Protein AF-A0A7X9KYP3-F1 (afdb_monomer_lite)

Radius of gyration: 26.25 Å; chains: 1; bounding box: 72×81×52 Å

pLDDT: mean 83.76, std 20.63, range [24.73, 98.88]

Structure (mmCIF, N/CA/C/O backbone):
data_AF-A0A7X9KYP3-F1
#
_entry.id   AF-A0A7X9KYP3-F1
#
loop_
_atom_site.group_PDB
_atom_site.id
_atom_site.type_symbol
_atom_site.label_atom_id
_atom_site.label_alt_id
_atom_site.label_comp_id
_atom_site.label_asym_id
_atom_site.label_entity_id
_atom_site.label_seq_id
_atom_site.pdbx_PDB_ins_code
_atom_site.Cartn_x
_atom_site.Cartn_y
_atom_site.Cartn_z
_atom_site.occupancy
_atom_site.B_iso_or_equiv
_atom_site.auth_seq_id
_atom_site.auth_comp_id
_atom_site.auth_asym_id
_atom_site.auth_atom_id
_atom_site.pdbx_PDB_model_num
ATOM 1 N N . MET A 1 1 ? 2.372 6.148 8.685 1.00 96.88 1 MET A N 1
ATOM 2 C CA . MET A 1 1 ? 2.826 6.175 7.273 1.00 96.88 1 MET A CA 1
ATOM 3 C C . MET A 1 1 ? 2.560 4.844 6.570 1.00 96.88 1 MET A C 1
ATOM 5 O O . MET A 1 1 ? 2.305 3.860 7.253 1.00 96.88 1 MET A O 1
ATOM 9 N N . LEU A 1 2 ? 2.660 4.799 5.236 1.00 97.75 2 LEU A N 1
ATOM 10 C CA . LEU A 1 2 ? 2.695 3.565 4.435 1.00 97.75 2 LEU A CA 1
ATOM 11 C C . LEU A 1 2 ? 4.134 3.311 3.953 1.00 97.75 2 LEU A C 1
ATOM 13 O O . LEU A 1 2 ? 4.750 4.219 3.400 1.00 97.75 2 LEU A O 1
ATOM 17 N N . LEU A 1 3 ? 4.649 2.097 4.141 1.00 97.88 3 LEU A N 1
ATOM 18 C CA . LEU A 1 3 ? 6.014 1.680 3.820 1.00 97.88 3 LEU A CA 1
ATOM 19 C C . LEU A 1 3 ? 5.999 0.379 3.005 1.00 97.88 3 LEU A C 1
ATOM 21 O O . LEU A 1 3 ? 5.286 -0.569 3.338 1.00 97.88 3 LEU A O 1
ATOM 25 N N . ARG A 1 4 ? 6.801 0.321 1.944 1.00 96.50 4 ARG A N 1
ATOM 26 C CA . ARG A 1 4 ? 6.853 -0.794 0.987 1.00 96.50 4 ARG A CA 1
ATOM 27 C C . ARG A 1 4 ? 7.896 -1.852 1.382 1.00 96.50 4 ARG A C 1
ATOM 29 O O . ARG A 1 4 ? 8.704 -2.240 0.548 1.00 96.50 4 ARG A O 1
ATOM 36 N N . GLY A 1 5 ? 7.956 -2.242 2.657 1.00 96.19 5 GLY A N 1
ATOM 37 C CA . GLY A 1 5 ? 8.942 -3.219 3.143 1.00 96.19 5 GLY A CA 1
ATOM 38 C C . GLY A 1 5 ? 10.371 -2.826 2.752 1.00 96.19 5 GLY A C 1
ATOM 39 O O . GLY A 1 5 ? 10.761 -1.666 2.918 1.00 96.19 5 GLY A O 1
ATOM 40 N N . GLN A 1 6 ? 11.114 -3.759 2.154 1.00 95.00 6 GLN A N 1
ATOM 41 C CA . GLN A 1 6 ? 12.472 -3.536 1.652 1.00 95.00 6 GLN A CA 1
ATOM 42 C C . GLN A 1 6 ? 12.563 -2.453 0.565 1.00 95.00 6 GLN A C 1
ATOM 44 O O . GLN A 1 6 ? 13.637 -1.890 0.352 1.00 95.00 6 GLN A O 1
ATOM 49 N N . ASN A 1 7 ? 11.462 -2.125 -0.123 1.00 92.69 7 ASN A N 1
ATOM 50 C CA . ASN A 1 7 ? 11.417 -1.023 -1.083 1.00 92.69 7 ASN A CA 1
ATOM 51 C C . ASN A 1 7 ? 11.277 0.362 -0.437 1.00 92.69 7 ASN A C 1
ATOM 53 O O . ASN A 1 7 ? 11.402 1.362 -1.144 1.00 92.69 7 ASN A O 1
ATOM 57 N N . LEU A 1 8 ? 11.001 0.461 0.867 1.00 94.75 8 LEU A N 1
ATOM 58 C CA . LEU A 1 8 ? 10.778 1.728 1.572 1.00 94.75 8 LEU A CA 1
ATOM 59 C C . LEU A 1 8 ? 9.738 2.622 0.868 1.00 94.75 8 LEU A C 1
ATOM 61 O O . LEU A 1 8 ? 8.555 2.291 0.829 1.00 94.75 8 LEU A O 1
ATOM 65 N N . LEU A 1 9 ? 10.169 3.757 0.312 1.00 92.88 9 LEU A N 1
ATOM 66 C CA . LEU A 1 9 ? 9.363 4.667 -0.511 1.00 92.88 9 LEU A CA 1
ATOM 67 C C . LEU A 1 9 ? 9.802 4.668 -1.988 1.00 92.88 9 LEU A C 1
ATOM 69 O O . LEU A 1 9 ? 9.269 5.429 -2.796 1.00 92.88 9 LEU A O 1
ATOM 73 N N . GLY A 1 10 ? 10.768 3.822 -2.345 1.00 87.19 10 GLY A N 1
ATOM 74 C CA . GLY A 1 10 ? 11.317 3.683 -3.688 1.00 87.19 10 GLY A CA 1
ATOM 75 C C . GLY A 1 10 ? 10.710 2.518 -4.475 1.00 87.19 10 GLY A C 1
ATOM 76 O O . GLY A 1 10 ? 9.591 2.064 -4.209 1.00 87.19 10 GLY A O 1
ATOM 77 N N . TYR A 1 11 ? 11.469 2.064 -5.476 1.00 82.38 11 TYR A N 1
ATOM 78 C CA . TYR A 1 11 ? 11.077 1.011 -6.427 1.00 82.38 11 TYR A CA 1
ATOM 79 C C . TYR A 1 11 ? 12.018 -0.208 -6.429 1.00 82.38 11 TYR A C 1
ATOM 81 O O . TYR A 1 11 ? 11.692 -1.221 -7.041 1.00 82.38 11 TYR A O 1
ATOM 89 N N . ASN A 1 12 ? 13.161 -0.126 -5.740 1.00 84.75 12 ASN A N 1
ATOM 90 C CA . ASN A 1 12 ? 14.160 -1.195 -5.609 1.00 84.75 12 ASN A CA 1
ATOM 91 C C . ASN A 1 12 ? 14.266 -1.633 -4.149 1.00 84.75 12 ASN A C 1
ATOM 93 O O . ASN A 1 12 ? 13.887 -0.859 -3.275 1.00 84.75 12 ASN A O 1
ATOM 97 N N . HIS A 1 13 ? 14.776 -2.836 -3.883 1.00 89.56 13 HIS A N 1
ATOM 98 C CA . HIS A 1 13 ? 15.139 -3.229 -2.521 1.00 89.56 13 HIS A CA 1
ATOM 99 C C . HIS A 1 13 ? 16.361 -2.438 -2.053 1.00 89.56 13 HIS A C 1
ATOM 101 O O . HIS A 1 13 ? 17.357 -2.335 -2.774 1.00 89.56 13 HIS A O 1
ATOM 107 N N . TYR A 1 14 ? 16.279 -1.903 -0.839 1.00 92.06 14 TYR A N 1
ATOM 108 C CA . TYR A 1 14 ? 17.383 -1.225 -0.172 1.00 92.06 14 TYR A CA 1
ATOM 109 C C . TYR A 1 14 ? 18.095 -2.181 0.798 1.00 92.06 14 TYR A C 1
ATOM 111 O O . TYR A 1 14 ? 17.462 -3.098 1.322 1.00 92.06 14 TYR A O 1
ATOM 119 N N . PRO A 1 15 ? 19.399 -1.997 1.065 1.00 94.12 15 PRO A N 1
ATOM 120 C CA . PRO A 1 15 ? 20.093 -2.750 2.107 1.00 94.12 15 PRO A CA 1
ATOM 121 C C . PRO A 1 15 ? 19.430 -2.565 3.479 1.00 94.12 15 PRO A C 1
ATOM 123 O O . PRO A 1 15 ? 18.917 -1.484 3.774 1.00 94.12 15 PRO A O 1
ATOM 126 N N . THR A 1 16 ? 19.499 -3.586 4.338 1.00 95.56 16 THR A N 1
ATOM 127 C CA . THR A 1 16 ? 18.934 -3.580 5.701 1.00 95.56 16 THR A CA 1
ATOM 128 C C . THR A 1 16 ? 19.319 -2.334 6.500 1.00 95.56 16 THR A C 1
ATOM 130 O O . THR A 1 16 ? 18.484 -1.746 7.178 1.00 95.56 16 THR A O 1
ATOM 133 N N . GLU A 1 17 ? 20.565 -1.880 6.372 1.00 95.62 17 GLU A N 1
ATOM 134 C CA . GLU A 1 17 ? 21.083 -0.694 7.065 1.00 95.62 17 GLU A CA 1
ATOM 135 C C . GLU A 1 17 ? 20.357 0.592 6.642 1.00 95.62 17 GLU A C 1
ATOM 137 O O . GLU A 1 17 ? 20.039 1.430 7.479 1.00 95.62 17 GLU A O 1
ATOM 142 N N . ILE A 1 18 ? 20.036 0.733 5.350 1.00 96.69 18 ILE A N 1
ATOM 143 C CA . ILE A 1 18 ? 19.263 1.874 4.840 1.00 96.69 18 ILE A CA 1
ATOM 144 C C . ILE A 1 18 ? 17.813 1.791 5.327 1.00 96.69 18 ILE A C 1
ATOM 146 O O . ILE A 1 18 ? 17.223 2.811 5.679 1.00 96.69 18 ILE A O 1
ATOM 150 N N . VAL A 1 19 ? 17.246 0.581 5.391 1.00 97.56 19 VAL A N 1
ATOM 151 C CA . VAL A 1 19 ? 15.894 0.355 5.926 1.00 97.56 19 VAL A CA 1
ATOM 152 C C . VAL A 1 19 ? 15.807 0.764 7.396 1.00 97.56 19 VAL A C 1
ATOM 154 O O . VAL A 1 19 ? 14.891 1.496 7.777 1.00 97.56 19 VAL A O 1
ATOM 157 N N . GLN A 1 20 ? 16.778 0.344 8.207 1.00 98.00 20 GLN A N 1
ATOM 158 C CA . GLN A 1 20 ? 16.863 0.698 9.623 1.00 98.00 20 GLN A CA 1
ATOM 159 C C . GLN A 1 20 ? 17.029 2.206 9.824 1.00 98.00 20 GLN A C 1
ATOM 161 O O . GLN A 1 20 ? 16.271 2.799 10.593 1.00 98.00 20 GLN A O 1
ATOM 166 N N . ASP A 1 21 ? 17.962 2.840 9.107 1.00 97.75 21 ASP A N 1
ATOM 167 C CA . ASP A 1 21 ? 18.192 4.284 9.212 1.00 97.75 21 ASP A CA 1
ATOM 168 C C . ASP A 1 21 ? 16.952 5.093 8.834 1.00 97.75 21 ASP A C 1
ATOM 170 O O . ASP A 1 21 ? 16.626 6.073 9.511 1.00 97.75 21 ASP A O 1
ATOM 174 N N . PHE A 1 22 ? 16.251 4.675 7.776 1.00 98.31 22 PHE A N 1
ATOM 175 C CA . PHE A 1 22 ? 15.023 5.320 7.334 1.00 98.31 22 PHE A CA 1
ATOM 176 C C . PHE A 1 22 ? 13.928 5.232 8.398 1.00 98.31 22 PHE A C 1
ATOM 178 O O . PH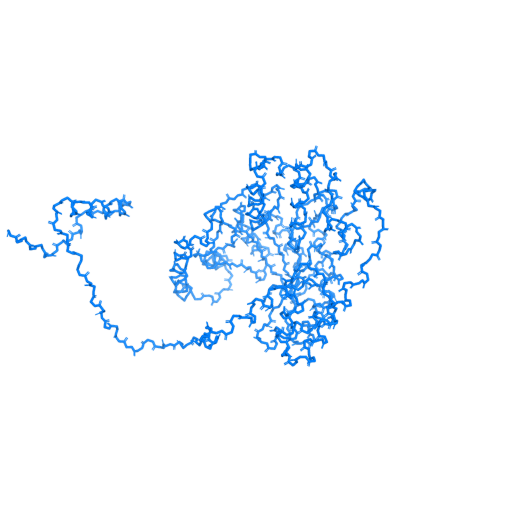E A 1 22 ? 13.321 6.243 8.748 1.00 98.31 22 PHE A O 1
ATOM 185 N N . ILE A 1 23 ? 13.685 4.038 8.943 1.00 98.50 23 ILE A N 1
ATOM 186 C CA . ILE A 1 23 ? 12.640 3.827 9.954 1.00 98.50 23 ILE A CA 1
ATOM 187 C C . ILE A 1 23 ? 12.972 4.570 11.248 1.00 98.50 23 ILE A C 1
ATOM 189 O O . ILE A 1 23 ? 12.095 5.216 11.824 1.00 98.50 23 ILE A O 1
ATOM 193 N N . LYS A 1 24 ? 14.243 4.559 11.660 1.00 98.12 24 LYS A N 1
ATOM 194 C CA . LYS A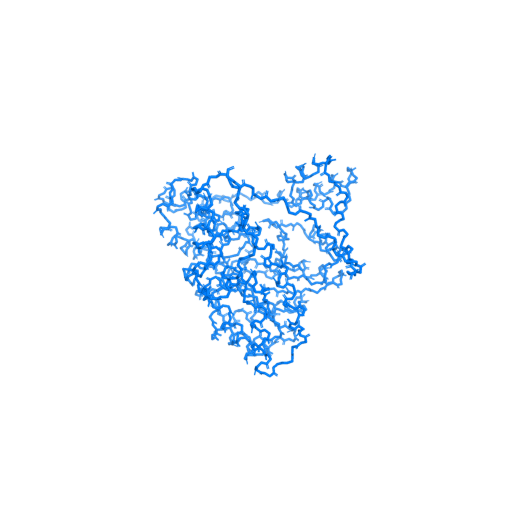 1 24 ? 14.727 5.340 12.801 1.00 98.12 24 LYS A CA 1
ATOM 195 C C . LYS A 1 24 ? 14.445 6.829 12.620 1.00 98.12 24 LYS A C 1
ATOM 197 O O . LYS A 1 24 ? 13.920 7.462 13.534 1.00 98.12 24 LYS A O 1
ATOM 202 N N . ALA A 1 25 ? 14.778 7.383 11.453 1.00 97.19 25 ALA A N 1
ATOM 203 C CA . ALA A 1 25 ? 14.518 8.785 11.140 1.00 97.19 25 ALA A CA 1
ATOM 204 C C . ALA A 1 25 ? 13.010 9.084 11.101 1.00 97.19 25 ALA A C 1
ATOM 206 O O . ALA A 1 25 ? 12.575 10.088 11.660 1.00 97.19 25 ALA A O 1
ATOM 207 N N . ALA A 1 26 ? 12.198 8.205 10.508 1.00 97.44 26 ALA A N 1
ATOM 208 C CA . ALA A 1 26 ? 10.749 8.381 10.433 1.00 97.44 26 ALA A CA 1
ATOM 209 C C . ALA A 1 26 ? 10.098 8.427 11.827 1.00 97.44 26 ALA A C 1
ATOM 211 O O . ALA A 1 26 ? 9.309 9.332 12.101 1.00 97.44 26 ALA A O 1
ATOM 212 N N . ILE A 1 27 ? 10.451 7.497 12.721 1.00 97.75 27 ILE A N 1
ATOM 213 C CA . ILE A 1 27 ? 9.900 7.452 14.086 1.00 97.75 27 ILE A CA 1
ATOM 214 C C . ILE A 1 27 ? 10.391 8.641 14.912 1.00 97.75 27 ILE A C 1
ATOM 216 O O . ILE A 1 27 ? 9.584 9.327 15.536 1.00 97.75 27 ILE A O 1
ATOM 220 N N . LYS A 1 28 ? 11.694 8.956 14.855 1.00 97.25 28 LYS A N 1
ATOM 221 C CA . LYS A 1 28 ? 12.267 10.127 15.541 1.00 97.25 28 LYS A CA 1
ATOM 222 C C . LYS A 1 28 ? 11.553 11.431 15.157 1.00 97.25 28 LYS A C 1
ATOM 224 O O . LYS A 1 28 ? 11.408 12.308 16.002 1.00 97.25 28 LYS A O 1
ATOM 229 N N . ASN A 1 29 ? 11.103 11.542 13.907 1.00 96.06 29 ASN A N 1
ATOM 230 C CA . ASN A 1 29 ? 10.414 12.718 13.376 1.00 96.06 29 ASN A CA 1
ATOM 231 C C . ASN A 1 29 ? 8.872 12.647 13.485 1.00 96.06 29 ASN A C 1
ATOM 233 O O . ASN A 1 29 ? 8.185 13.490 12.913 1.00 96.06 29 ASN A O 1
ATOM 237 N N . GLY A 1 30 ? 8.319 11.685 14.237 1.00 95.81 30 GLY A N 1
ATOM 238 C CA . GLY A 1 30 ? 6.908 11.690 14.649 1.00 95.81 30 GLY A CA 1
ATOM 239 C C . GLY A 1 30 ? 5.997 10.668 13.967 1.00 95.81 30 GLY A C 1
ATOM 240 O O . GLY A 1 30 ? 4.778 10.788 14.061 1.00 95.81 30 GLY A O 1
ATOM 241 N N . ILE A 1 31 ? 6.536 9.667 13.264 1.00 98.00 31 ILE A N 1
ATOM 242 C CA . ILE A 1 31 ? 5.717 8.551 12.775 1.00 98.00 31 ILE A CA 1
ATOM 243 C C . ILE A 1 31 ? 5.523 7.501 13.877 1.00 98.00 31 ILE A C 1
ATOM 245 O O . ILE A 1 31 ? 6.456 6.773 14.200 1.00 98.00 31 ILE A O 1
ATOM 249 N N . ASP A 1 32 ? 4.288 7.340 14.359 1.00 97.25 32 ASP A N 1
ATOM 250 C CA . ASP A 1 32 ? 3.958 6.315 15.366 1.00 97.25 32 ASP A CA 1
ATOM 251 C C . ASP A 1 32 ? 3.623 4.948 14.749 1.00 97.25 32 ASP A C 1
ATOM 253 O O . ASP A 1 32 ? 4.079 3.902 15.206 1.00 97.25 32 ASP A O 1
ATOM 257 N N . ILE A 1 33 ? 2.803 4.944 13.692 1.00 98.50 33 ILE A N 1
ATOM 258 C CA . ILE A 1 33 ? 2.305 3.727 13.036 1.00 98.50 33 ILE A CA 1
ATOM 259 C C . ILE A 1 33 ? 2.904 3.619 11.639 1.00 98.50 33 ILE A C 1
ATOM 261 O O . ILE A 1 33 ? 2.692 4.494 10.789 1.00 98.50 33 ILE A O 1
ATOM 265 N N . ILE A 1 34 ? 3.589 2.511 11.362 1.00 98.75 34 ILE A N 1
ATOM 266 C CA . ILE A 1 34 ? 4.131 2.202 10.037 1.00 98.75 34 ILE A CA 1
ATOM 267 C C . ILE A 1 34 ? 3.344 1.032 9.463 1.00 98.75 34 ILE A C 1
ATOM 269 O O . ILE A 1 34 ? 3.453 -0.097 9.937 1.00 98.75 34 ILE A O 1
ATOM 273 N N . ARG A 1 35 ? 2.544 1.293 8.425 1.00 98.81 35 ARG A N 1
ATOM 274 C CA . ARG A 1 35 ? 1.892 0.233 7.661 1.00 98.81 35 ARG A CA 1
ATOM 275 C C . ARG A 1 35 ? 2.876 -0.358 6.663 1.00 98.81 35 ARG A C 1
ATOM 277 O O . ARG A 1 35 ? 3.237 0.331 5.716 1.00 98.81 35 ARG A O 1
ATOM 284 N N . ILE A 1 36 ? 3.293 -1.601 6.868 1.00 98.75 36 ILE A N 1
ATOM 285 C CA . ILE A 1 36 ? 4.365 -2.260 6.113 1.00 98.75 36 ILE A CA 1
ATOM 286 C C . ILE A 1 36 ? 3.748 -3.308 5.192 1.00 98.75 36 ILE A C 1
ATOM 288 O O . ILE A 1 36 ? 3.049 -4.200 5.662 1.00 98.75 36 ILE A O 1
ATOM 292 N N . PHE A 1 37 ? 4.004 -3.219 3.890 1.00 98.25 37 PHE A N 1
ATOM 293 C CA . PHE A 1 37 ? 3.581 -4.237 2.928 1.00 98.25 37 PHE A CA 1
ATOM 294 C C . PHE A 1 37 ? 4.717 -4.608 1.982 1.00 98.25 37 PHE A C 1
ATOM 296 O O . PHE A 1 37 ? 5.576 -3.779 1.689 1.00 98.25 37 PHE A O 1
ATOM 303 N N . ASP A 1 38 ? 4.656 -5.824 1.457 1.00 97.56 38 ASP A N 1
ATOM 304 C CA . ASP A 1 38 ? 5.418 -6.254 0.290 1.00 97.56 38 ASP A CA 1
ATOM 305 C C . ASP A 1 38 ? 4.450 -6.535 -0.866 1.00 97.56 38 ASP A C 1
ATOM 307 O O . ASP A 1 38 ? 3.322 -6.995 -0.656 1.00 97.56 38 ASP A O 1
ATOM 311 N N . ALA A 1 39 ? 4.866 -6.226 -2.094 1.00 94.00 39 ALA A N 1
ATOM 312 C CA . ALA A 1 39 ? 3.996 -6.335 -3.261 1.00 94.00 39 ALA A CA 1
ATOM 313 C C . ALA A 1 39 ? 3.627 -7.786 -3.609 1.00 94.00 39 ALA A C 1
ATOM 315 O O . ALA A 1 39 ? 2.576 -8.017 -4.209 1.00 94.00 39 ALA A O 1
ATOM 316 N N . LEU A 1 40 ? 4.461 -8.755 -3.226 1.00 96.25 40 LEU A N 1
ATOM 317 C CA . LEU A 1 40 ? 4.244 -10.186 -3.439 1.00 96.25 40 LEU A CA 1
ATOM 318 C C . LEU A 1 40 ? 3.657 -10.894 -2.216 1.00 96.25 40 LEU A C 1
ATOM 320 O O . LEU A 1 40 ? 3.363 -12.086 -2.300 1.00 96.25 40 LEU A O 1
ATOM 324 N N . ASN A 1 41 ? 3.425 -10.162 -1.121 1.00 97.56 41 ASN A N 1
ATOM 325 C CA . ASN A 1 41 ? 3.166 -10.724 0.203 1.00 97.56 41 ASN A CA 1
ATOM 326 C C . ASN A 1 41 ? 4.296 -11.663 0.679 1.00 97.56 41 ASN A C 1
ATOM 328 O O . ASN A 1 41 ? 4.031 -12.622 1.405 1.00 97.56 41 ASN A O 1
ATOM 332 N N . ASP A 1 42 ? 5.542 -11.402 0.273 1.00 96.81 42 ASP A N 1
ATOM 333 C CA . ASP A 1 42 ? 6.716 -12.120 0.762 1.00 96.81 42 ASP A CA 1
ATOM 334 C C . ASP A 1 42 ? 7.129 -11.587 2.142 1.00 96.81 42 ASP A C 1
ATOM 336 O O . ASP A 1 42 ? 7.524 -10.429 2.303 1.00 96.81 42 ASP A O 1
ATOM 340 N N . ILE A 1 43 ? 7.028 -12.449 3.154 1.00 97.19 43 ILE A N 1
ATOM 341 C CA . ILE A 1 43 ? 7.309 -12.107 4.551 1.00 97.19 43 ILE A CA 1
ATOM 342 C C . ILE A 1 43 ? 8.788 -11.760 4.762 1.00 97.19 43 ILE A C 1
ATOM 344 O O . ILE A 1 43 ? 9.107 -10.904 5.594 1.00 97.19 43 ILE A O 1
ATOM 348 N N . GLU A 1 44 ? 9.702 -12.353 3.988 1.00 96.31 44 GLU A N 1
ATOM 349 C CA . GLU A 1 44 ? 11.127 -12.038 4.129 1.00 96.31 44 GLU A CA 1
ATOM 350 C C . GLU A 1 44 ? 11.426 -10.584 3.725 1.00 96.31 44 GLU A C 1
ATOM 352 O O . GLU A 1 44 ? 12.262 -9.944 4.359 1.00 96.31 44 GLU A O 1
ATOM 357 N N . ASN A 1 45 ? 10.673 -10.009 2.780 1.00 96.62 45 ASN A N 1
ATOM 358 C CA . ASN A 1 45 ? 10.851 -8.622 2.328 1.00 96.62 45 ASN A CA 1
ATOM 359 C C . ASN A 1 45 ? 10.330 -7.564 3.318 1.00 96.62 45 ASN A C 1
ATOM 361 O O . ASN A 1 45 ? 10.587 -6.373 3.137 1.00 96.62 45 ASN A O 1
ATOM 365 N N . ILE A 1 46 ? 9.567 -7.946 4.346 1.00 98.31 46 ILE A N 1
ATOM 366 C CA . ILE A 1 46 ? 9.074 -7.002 5.370 1.00 98.31 46 ILE A CA 1
ATOM 367 C C . ILE A 1 46 ? 9.799 -7.147 6.708 1.00 98.31 46 ILE A C 1
ATOM 369 O O . ILE A 1 46 ? 9.679 -6.277 7.570 1.00 98.31 46 ILE A O 1
ATOM 373 N N . LYS A 1 47 ? 10.568 -8.222 6.886 1.00 98.31 47 LYS A N 1
ATOM 374 C CA . LYS A 1 47 ? 11.220 -8.606 8.142 1.00 98.31 47 LYS A CA 1
ATOM 375 C C . LYS A 1 47 ? 12.113 -7.527 8.733 1.00 98.31 47 LYS A C 1
ATOM 377 O O . LYS A 1 47 ? 11.991 -7.233 9.922 1.00 98.31 47 LYS A O 1
ATOM 382 N N . ASP A 1 48 ? 12.969 -6.921 7.919 1.00 98.25 48 ASP A N 1
ATOM 383 C CA . ASP A 1 48 ? 13.867 -5.858 8.376 1.00 98.25 48 ASP A CA 1
ATOM 384 C C . ASP A 1 48 ? 13.079 -4.628 8.829 1.00 98.25 48 ASP A C 1
ATOM 386 O O . ASP A 1 48 ? 13.358 -4.057 9.884 1.00 98.25 48 ASP A O 1
ATOM 390 N N . ALA A 1 49 ? 12.035 -4.269 8.078 1.00 98.56 49 ALA A N 1
ATOM 391 C CA . ALA A 1 49 ? 11.184 -3.136 8.402 1.00 98.56 49 ALA A CA 1
ATOM 392 C C . ALA A 1 49 ? 10.374 -3.361 9.688 1.00 98.56 49 ALA A C 1
ATOM 394 O O . ALA A 1 49 ? 10.278 -2.457 10.519 1.00 98.56 49 ALA A O 1
ATOM 395 N N . VAL A 1 50 ? 9.821 -4.561 9.888 1.00 98.81 50 VAL A N 1
ATOM 396 C CA . VAL A 1 50 ? 9.075 -4.901 11.111 1.00 98.81 50 VAL A CA 1
ATOM 397 C C . VAL A 1 50 ? 9.993 -4.839 12.328 1.00 98.81 50 VAL A C 1
ATOM 399 O O . VAL A 1 50 ? 9.665 -4.164 13.304 1.00 98.81 50 VAL A O 1
ATOM 402 N N . LYS A 1 51 ? 11.172 -5.467 12.248 1.00 98.62 51 LYS A N 1
ATOM 403 C CA . LYS A 1 51 ? 12.153 -5.464 13.341 1.00 98.62 51 LYS A CA 1
ATOM 404 C C . LYS A 1 51 ? 12.619 -4.058 13.696 1.00 98.62 51 LYS A C 1
ATOM 406 O O . LYS A 1 51 ? 12.579 -3.703 14.868 1.00 98.62 51 LYS A O 1
ATOM 411 N N . ALA A 1 52 ? 12.995 -3.255 12.701 1.00 98.62 52 ALA A N 1
ATOM 412 C CA . ALA A 1 52 ? 13.414 -1.873 12.920 1.00 98.62 52 ALA A CA 1
ATOM 413 C C . ALA A 1 52 ? 12.287 -1.027 13.533 1.00 98.62 52 ALA A C 1
ATOM 415 O O . ALA A 1 52 ? 12.529 -0.220 14.425 1.00 98.62 52 ALA A O 1
ATOM 416 N N . THR A 1 53 ? 11.039 -1.231 13.095 1.00 98.81 53 THR A N 1
ATOM 417 C CA . THR A 1 53 ? 9.890 -0.498 13.649 1.00 98.81 53 THR A CA 1
ATOM 418 C C . THR A 1 53 ? 9.705 -0.816 15.132 1.00 98.81 53 THR A C 1
ATOM 420 O O . THR A 1 53 ? 9.537 0.108 15.922 1.00 98.81 53 THR A O 1
ATOM 423 N N . LEU A 1 54 ? 9.795 -2.093 15.524 1.00 98.50 54 LEU A N 1
ATOM 424 C CA . LEU A 1 54 ? 9.736 -2.504 16.932 1.00 98.50 54 LEU A CA 1
ATOM 425 C C . LEU A 1 54 ? 10.922 -1.963 17.741 1.00 98.50 54 LEU A C 1
ATOM 427 O O . LEU A 1 54 ? 10.726 -1.442 18.836 1.00 98.50 54 LEU A O 1
ATOM 431 N N . GLU A 1 55 ? 12.139 -2.072 17.201 1.00 98.50 55 GLU A N 1
ATOM 432 C CA . GLU A 1 55 ? 13.378 -1.626 17.851 1.00 98.50 55 GLU A CA 1
ATOM 433 C C . GLU A 1 55 ? 13.333 -0.139 18.212 1.00 98.50 55 GLU A C 1
ATOM 435 O O . GLU A 1 55 ? 13.718 0.247 19.316 1.00 98.50 55 GLU A O 1
ATOM 440 N N . PHE A 1 56 ? 12.822 0.694 17.305 1.00 98.31 56 PHE A N 1
ATOM 441 C CA . PHE A 1 56 ? 12.734 2.138 17.509 1.00 98.31 56 PHE A CA 1
ATOM 442 C C . PHE A 1 56 ? 11.418 2.588 18.164 1.00 98.31 56 PHE A C 1
ATOM 444 O O . PHE A 1 56 ? 11.187 3.788 18.283 1.00 98.31 56 PHE A O 1
ATOM 451 N N . GLY A 1 57 ? 10.584 1.654 18.638 1.00 97.62 57 GLY A N 1
ATOM 452 C CA . GLY A 1 57 ? 9.393 1.943 19.446 1.00 97.62 57 GLY A CA 1
ATOM 453 C C . GLY A 1 57 ? 8.133 2.319 18.660 1.00 97.62 57 GLY A C 1
ATOM 454 O O . GLY A 1 57 ? 7.188 2.840 19.248 1.00 97.62 57 GLY A O 1
ATOM 455 N N . GLY A 1 58 ? 8.102 2.065 17.352 1.00 97.94 58 GLY A N 1
ATOM 456 C CA . GLY A 1 58 ? 6.925 2.262 16.508 1.00 97.94 58 GLY A CA 1
ATOM 457 C C . GLY A 1 58 ? 5.967 1.065 16.508 1.00 97.94 58 GLY A C 1
ATOM 458 O O . GLY A 1 58 ? 6.268 -0.025 16.997 1.00 97.94 58 GLY A O 1
ATOM 459 N N . HIS A 1 59 ? 4.801 1.251 15.889 1.00 98.62 59 HIS A N 1
ATOM 460 C CA . HIS A 1 59 ? 3.777 0.218 15.712 1.00 98.62 59 HIS A CA 1
ATOM 461 C C . HIS A 1 59 ? 3.824 -0.364 14.288 1.00 98.62 59 HIS A C 1
ATOM 463 O O . HIS A 1 59 ? 3.340 0.285 13.348 1.00 98.62 59 HIS A O 1
ATOM 469 N N . PRO A 1 60 ? 4.366 -1.583 14.084 1.00 98.69 60 PRO A N 1
ATOM 470 C CA . PRO A 1 60 ? 4.335 -2.242 12.782 1.00 98.69 60 PRO A CA 1
ATOM 471 C C . PRO A 1 60 ? 2.925 -2.759 12.466 1.00 98.69 60 PRO A C 1
ATOM 473 O O . PRO A 1 60 ? 2.436 -3.724 13.056 1.00 98.69 60 PRO A O 1
ATOM 476 N N . SER A 1 61 ? 2.263 -2.131 11.498 1.00 98.75 61 SER A N 1
ATOM 477 C CA . SER A 1 61 ? 0.985 -2.580 10.940 1.00 98.75 61 SER A CA 1
ATOM 478 C C . SER A 1 61 ? 1.237 -3.346 9.640 1.00 98.75 61 SER A C 1
ATOM 480 O O . SER A 1 61 ? 1.331 -2.751 8.569 1.00 98.75 61 SER A O 1
ATOM 482 N N . CYS A 1 62 ? 1.418 -4.665 9.713 1.00 98.81 62 CYS A N 1
ATOM 483 C CA . CYS A 1 62 ? 1.717 -5.455 8.516 1.00 98.81 62 CYS A CA 1
ATOM 484 C C . CYS A 1 62 ? 0.478 -5.588 7.634 1.00 98.81 62 CYS A C 1
ATOM 486 O O . CYS A 1 62 ? -0.626 -5.799 8.130 1.00 98.81 62 CYS A O 1
ATOM 488 N N . ALA A 1 63 ? 0.645 -5.447 6.325 1.00 98.75 63 ALA A N 1
ATOM 489 C CA . ALA A 1 63 ? -0.458 -5.390 5.386 1.00 98.75 63 ALA A CA 1
ATOM 490 C C . ALA A 1 63 ? -0.389 -6.513 4.352 1.00 98.75 63 ALA A C 1
ATOM 492 O O . ALA A 1 63 ? 0.592 -6.661 3.626 1.00 98.75 63 ALA A O 1
ATOM 493 N N . ILE A 1 64 ? -1.493 -7.247 4.257 1.00 98.44 64 ILE A N 1
ATOM 494 C CA . ILE A 1 64 ? -1.773 -8.227 3.217 1.00 98.44 64 ILE A CA 1
ATOM 495 C C . ILE A 1 64 ? -2.264 -7.454 1.995 1.00 98.44 64 ILE A C 1
ATOM 497 O O . ILE A 1 64 ? -3.339 -6.848 2.031 1.00 98.44 64 ILE A O 1
ATOM 501 N N . CYS A 1 65 ? -1.513 -7.487 0.901 1.00 97.56 65 CYS A N 1
ATOM 502 C CA . CYS A 1 65 ? -1.970 -6.983 -0.388 1.00 97.56 65 CYS A CA 1
ATOM 503 C C . CYS A 1 65 ? -3.030 -7.935 -0.947 1.00 97.56 65 CYS A C 1
ATOM 505 O O . CYS A 1 65 ? -2.704 -9.008 -1.467 1.00 97.56 65 CYS A O 1
ATOM 507 N N . TYR A 1 66 ? -4.301 -7.555 -0.803 1.00 97.69 66 TYR A N 1
ATOM 508 C CA . TYR A 1 66 ? -5.428 -8.351 -1.270 1.00 97.69 66 TYR A CA 1
ATOM 509 C C . TYR A 1 66 ? -5.474 -8.379 -2.797 1.00 97.69 66 TYR A C 1
ATOM 511 O O . TYR A 1 66 ? -5.236 -7.377 -3.468 1.00 97.69 66 TYR A O 1
ATOM 519 N N . THR A 1 67 ? -5.802 -9.541 -3.352 1.00 96.12 67 THR A N 1
ATOM 520 C CA . THR A 1 67 ? -5.951 -9.728 -4.790 1.00 96.12 67 THR A CA 1
ATOM 521 C C . THR A 1 67 ? -6.777 -10.979 -5.080 1.00 96.12 67 THR A C 1
ATOM 523 O O . THR A 1 67 ? -6.906 -11.864 -4.232 1.00 96.12 67 THR A O 1
ATOM 526 N N . VAL A 1 68 ? -7.321 -11.082 -6.290 1.00 94.81 68 VAL A N 1
ATOM 527 C CA . VAL A 1 68 ? -8.091 -12.243 -6.742 1.00 94.81 68 VAL A CA 1
ATOM 528 C C . VAL A 1 68 ? -7.327 -12.955 -7.852 1.00 94.81 68 VAL A C 1
ATOM 530 O O . VAL A 1 68 ? -6.975 -12.352 -8.868 1.00 94.81 68 VAL A O 1
ATOM 533 N N . SER A 1 69 ? -7.055 -14.245 -7.672 1.00 94.81 69 SER A N 1
ATOM 534 C CA . SER A 1 69 ? -6.529 -15.128 -8.718 1.00 94.81 69 SER A CA 1
ATOM 535 C C . SER A 1 69 ? -6.758 -16.599 -8.337 1.00 94.81 69 SER A C 1
ATOM 537 O O . SER A 1 69 ? -7.128 -16.865 -7.193 1.00 94.81 69 SER A O 1
ATOM 539 N N . PRO A 1 70 ? -6.493 -17.571 -9.231 1.00 95.44 70 PRO A N 1
ATOM 540 C CA . PRO A 1 70 ? -6.651 -18.996 -8.922 1.00 95.44 70 PRO A CA 1
ATOM 541 C C . PRO A 1 70 ? -5.832 -19.509 -7.727 1.00 95.44 70 PRO A C 1
ATOM 543 O O . PRO A 1 70 ? -6.132 -20.582 -7.210 1.00 95.44 70 PRO A O 1
ATOM 546 N N . VAL A 1 71 ? -4.800 -18.775 -7.291 1.00 95.69 71 VAL A N 1
ATOM 547 C CA . VAL A 1 71 ? -3.936 -19.172 -6.163 1.00 95.69 71 VAL A CA 1
ATOM 548 C C . VAL A 1 71 ? -4.230 -18.423 -4.862 1.00 95.69 71 VAL A C 1
ATOM 550 O O . VAL A 1 71 ? -3.698 -18.790 -3.817 1.00 95.69 71 VAL A O 1
ATOM 553 N N . HIS A 1 72 ? -5.096 -17.405 -4.898 1.00 96.94 72 HIS A N 1
ATOM 554 C CA . HIS A 1 72 ? -5.466 -16.623 -3.720 1.00 96.94 72 HIS A CA 1
ATOM 555 C C . HIS A 1 72 ? -6.843 -17.035 -3.210 1.00 96.94 72 HIS A C 1
ATOM 557 O O . HIS A 1 72 ? -7.800 -17.172 -3.968 1.00 96.94 72 HIS A O 1
ATOM 563 N N . ASN A 1 73 ? -6.948 -17.216 -1.899 1.00 96.94 73 ASN A N 1
ATOM 564 C CA . ASN A 1 73 ? -8.201 -17.482 -1.206 1.00 96.94 73 ASN A CA 1
ATOM 565 C C . ASN A 1 73 ? -8.073 -17.054 0.263 1.00 96.94 73 ASN A C 1
ATOM 567 O O . ASN A 1 73 ? -6.978 -16.742 0.735 1.00 96.94 73 ASN A O 1
ATOM 571 N N . VAL A 1 74 ? -9.194 -17.067 0.990 1.00 97.56 74 VAL A N 1
ATOM 572 C CA . VAL A 1 74 ? -9.248 -16.680 2.410 1.00 97.56 74 VAL A CA 1
ATOM 573 C C . VAL A 1 74 ? -8.214 -17.439 3.241 1.00 97.56 74 VAL A C 1
ATOM 575 O O . VAL A 1 74 ? -7.467 -16.817 3.988 1.00 97.56 74 VAL A O 1
ATOM 578 N N . LYS A 1 75 ? -8.100 -18.762 3.064 1.00 97.69 75 LYS A N 1
ATOM 579 C CA . LYS A 1 75 ? -7.137 -19.584 3.809 1.00 97.69 75 LYS A CA 1
ATOM 580 C C . LYS A 1 75 ? -5.700 -19.099 3.602 1.00 97.69 75 LYS A C 1
ATOM 582 O O . LYS A 1 75 ? -4.970 -18.955 4.577 1.00 97.69 75 LYS A O 1
ATOM 587 N N . LYS A 1 76 ? -5.305 -18.799 2.360 1.00 97.00 76 LYS A N 1
ATOM 588 C CA . LYS A 1 76 ? -3.950 -18.320 2.056 1.00 97.00 76 LYS A CA 1
ATOM 589 C C . LYS A 1 76 ? -3.669 -16.953 2.680 1.00 97.00 76 LYS A C 1
ATOM 591 O O . LYS A 1 76 ? -2.586 -16.751 3.217 1.00 97.00 76 LYS A O 1
ATOM 596 N N . PHE A 1 77 ? -4.639 -16.039 2.666 1.00 98.44 77 PHE A N 1
ATOM 597 C CA . PHE A 1 77 ? -4.491 -14.746 3.341 1.00 98.44 77 PHE A CA 1
ATOM 598 C C . PHE A 1 77 ? -4.390 -14.887 4.862 1.00 98.44 77 PHE A C 1
ATOM 600 O O . PHE A 1 77 ? -3.598 -14.186 5.483 1.00 98.44 77 PHE A O 1
ATOM 607 N N . VAL A 1 78 ? -5.135 -15.820 5.456 1.00 98.56 78 VAL A N 1
ATOM 608 C CA . VAL A 1 78 ? -5.045 -16.121 6.890 1.00 98.56 78 VAL A CA 1
ATOM 609 C C . VAL A 1 78 ? -3.678 -16.710 7.256 1.00 98.56 78 VAL A C 1
ATOM 611 O O . VAL A 1 78 ? -3.119 -16.323 8.275 1.00 98.56 78 VAL A O 1
ATOM 614 N N . GLU A 1 79 ? -3.107 -17.597 6.435 1.00 98.31 79 GLU A N 1
ATOM 615 C CA . GLU A 1 79 ? -1.738 -18.109 6.634 1.00 98.31 79 GLU A CA 1
ATOM 616 C C . GLU A 1 79 ? -0.709 -16.968 6.649 1.00 98.31 79 GLU A C 1
ATOM 618 O O . GLU A 1 79 ? 0.027 -16.830 7.623 1.00 98.31 79 GLU A O 1
ATOM 623 N N . ILE A 1 80 ? -0.744 -16.095 5.636 1.00 98.12 80 ILE A N 1
ATOM 624 C CA . ILE A 1 80 ? 0.136 -14.917 5.540 1.00 98.12 80 ILE A CA 1
ATOM 625 C C . ILE A 1 80 ? -0.014 -14.024 6.780 1.00 98.12 80 ILE A C 1
ATOM 627 O O . ILE A 1 80 ? 0.976 -13.569 7.346 1.00 98.12 80 ILE A O 1
ATOM 631 N N . ALA A 1 81 ? -1.247 -13.792 7.237 1.00 98.62 81 ALA A N 1
ATOM 632 C CA . ALA A 1 81 ? -1.514 -12.970 8.412 1.00 98.62 81 ALA A CA 1
ATOM 633 C C . ALA A 1 81 ? -0.886 -13.533 9.694 1.00 98.62 81 ALA A C 1
ATOM 635 O O . ALA A 1 81 ? -0.384 -12.770 10.518 1.00 98.62 81 ALA A O 1
ATOM 636 N N . LYS A 1 82 ? -0.909 -14.861 9.862 1.00 98.69 82 LYS A N 1
ATOM 637 C CA . LYS A 1 82 ? -0.290 -15.531 11.012 1.00 98.69 82 LYS A CA 1
ATOM 638 C C . LYS A 1 82 ? 1.229 -15.426 10.957 1.00 98.69 82 LYS A C 1
ATOM 640 O O . LYS A 1 82 ? 1.831 -15.110 11.973 1.00 98.69 82 LYS A O 1
ATOM 645 N N . GLU A 1 83 ? 1.828 -15.597 9.780 1.00 98.56 83 GLU A N 1
ATOM 646 C CA . GLU A 1 83 ? 3.272 -15.392 9.592 1.00 98.56 83 GLU A CA 1
ATOM 647 C C . GLU A 1 83 ? 3.679 -13.940 9.917 1.00 98.56 83 GLU A C 1
ATOM 649 O O . GLU A 1 83 ? 4.690 -13.707 10.578 1.00 98.56 83 GLU A O 1
ATOM 654 N N . MET A 1 84 ? 2.862 -12.951 9.528 1.00 98.69 84 MET A N 1
ATOM 655 C CA . MET A 1 84 ? 3.075 -11.543 9.893 1.00 98.69 84 MET A CA 1
ATOM 656 C C . MET A 1 84 ? 2.957 -11.295 11.409 1.00 98.69 84 MET A C 1
ATOM 658 O O . MET A 1 84 ? 3.753 -10.539 11.966 1.00 98.69 84 MET A O 1
ATOM 662 N N . GLU A 1 85 ? 1.984 -11.909 12.090 1.00 98.69 85 GLU A N 1
ATOM 663 C CA . GLU A 1 85 ? 1.846 -11.814 13.554 1.00 98.69 85 GLU A CA 1
ATOM 664 C C . GLU A 1 85 ? 3.036 -12.472 14.272 1.00 98.69 85 GLU A C 1
ATOM 666 O O . GLU A 1 85 ? 3.609 -11.871 15.180 1.00 98.69 85 GLU A O 1
ATOM 671 N N . GLU A 1 86 ? 3.466 -13.655 13.827 1.00 98.44 86 GLU A N 1
ATOM 672 C CA . GLU A 1 86 ? 4.639 -14.367 14.357 1.00 98.44 86 GLU A CA 1
ATOM 673 C C . GLU A 1 86 ? 5.942 -13.574 14.170 1.00 98.44 86 GLU A C 1
ATOM 675 O O . GLU A 1 86 ? 6.821 -13.610 15.033 1.00 98.44 86 GLU A O 1
ATOM 680 N N . LEU A 1 87 ? 6.051 -12.810 13.079 1.00 98.38 87 LEU A N 1
ATOM 681 C CA . LEU A 1 87 ? 7.163 -11.892 12.824 1.00 98.38 87 LEU A CA 1
ATOM 682 C C . LEU A 1 87 ? 7.188 -10.690 13.793 1.00 98.38 87 LEU A C 1
ATOM 684 O O . LEU A 1 87 ? 8.240 -10.069 13.962 1.00 98.38 87 LEU A O 1
ATOM 688 N N . GLY A 1 88 ? 6.061 -10.372 14.439 1.00 98.38 88 GLY A N 1
ATOM 689 C CA . GLY A 1 88 ? 5.937 -9.286 15.415 1.00 98.38 88 GLY A CA 1
ATOM 690 C C . GLY A 1 88 ? 5.059 -8.114 14.969 1.00 98.38 88 GLY A C 1
ATOM 691 O O . GLY A 1 88 ? 5.211 -7.012 15.492 1.00 98.38 88 GLY A O 1
ATOM 692 N N . ALA A 1 89 ? 4.156 -8.305 14.002 1.00 98.69 89 ALA A N 1
ATOM 693 C CA . ALA A 1 89 ? 3.177 -7.276 13.655 1.00 98.69 89 ALA A CA 1
ATOM 694 C C . ALA A 1 89 ? 2.285 -6.923 14.859 1.00 98.69 89 ALA A C 1
ATOM 696 O O . ALA A 1 89 ? 1.688 -7.805 15.466 1.00 98.69 89 ALA A O 1
ATOM 697 N N . SER A 1 90 ? 2.117 -5.630 15.146 1.00 98.75 90 SER A N 1
ATOM 698 C CA . SER A 1 90 ? 1.225 -5.128 16.206 1.00 98.75 90 SER A CA 1
ATOM 699 C C . SER A 1 90 ? -0.219 -4.931 15.729 1.00 98.75 90 SER A C 1
ATOM 701 O O . SER A 1 90 ? -1.116 -4.661 16.523 1.00 98.75 90 SER A O 1
ATOM 703 N N . SER A 1 91 ? -0.459 -5.027 14.419 1.00 98.81 91 SER A N 1
ATOM 704 C CA . SER A 1 91 ? -1.785 -5.103 13.789 1.00 98.81 91 SER A CA 1
ATOM 705 C C . SER A 1 91 ? -1.648 -5.660 12.375 1.00 98.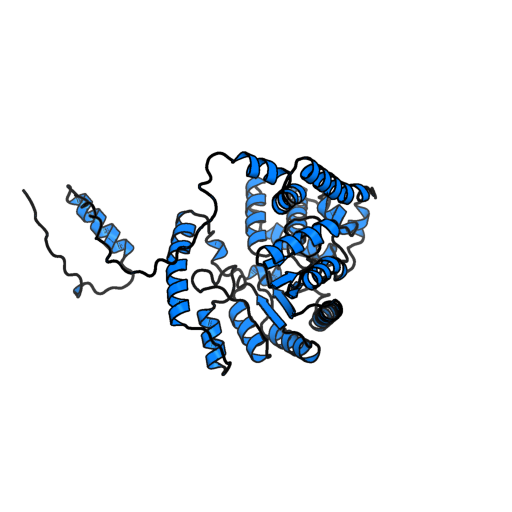81 91 SER A C 1
ATOM 707 O O . SER A 1 91 ? -0.585 -5.508 11.764 1.00 98.81 91 SER A O 1
ATOM 709 N N . ILE A 1 92 ? -2.724 -6.237 11.841 1.00 98.88 92 ILE A N 1
ATOM 710 C CA . ILE A 1 92 ? -2.780 -6.744 10.467 1.00 98.88 92 ILE A CA 1
ATOM 711 C C . ILE A 1 92 ? -3.776 -5.929 9.646 1.00 98.88 92 ILE A C 1
ATOM 713 O O . ILE A 1 92 ? -4.919 -5.740 10.047 1.00 98.88 92 ILE A O 1
ATOM 717 N N . CYS A 1 93 ? -3.364 -5.465 8.471 1.00 98.88 93 CYS A N 1
ATOM 718 C CA . CYS A 1 93 ? -4.206 -4.726 7.542 1.00 98.88 93 CYS A CA 1
ATOM 719 C C . CYS A 1 93 ? -4.532 -5.561 6.297 1.00 98.88 93 CYS A C 1
ATOM 721 O O . CYS A 1 93 ? -3.639 -6.041 5.605 1.00 98.88 93 CYS A O 1
ATOM 723 N N . ILE A 1 94 ? -5.814 -5.687 5.965 1.00 98.81 94 ILE A N 1
ATOM 724 C CA . ILE A 1 94 ? -6.265 -6.118 4.641 1.00 98.81 94 ILE A CA 1
ATOM 725 C C . ILE A 1 94 ? -6.184 -4.891 3.732 1.00 98.81 94 ILE A C 1
ATOM 727 O O . ILE A 1 94 ? -6.983 -3.962 3.868 1.00 98.81 94 ILE A O 1
ATOM 731 N N . LYS A 1 95 ? -5.211 -4.874 2.821 1.00 98.12 95 LYS A N 1
ATOM 732 C CA . LYS A 1 95 ? -4.968 -3.766 1.896 1.00 98.12 95 LYS A CA 1
ATOM 733 C C . LYS A 1 95 ? -5.478 -4.123 0.502 1.00 98.12 95 LYS A C 1
ATOM 735 O O . LYS A 1 95 ? -4.760 -4.711 -0.303 1.00 98.12 95 LYS A O 1
ATOM 740 N N . ASP A 1 96 ? -6.707 -3.723 0.207 1.00 97.12 96 ASP A N 1
ATOM 741 C CA . ASP A 1 96 ? -7.332 -3.812 -1.114 1.00 97.12 96 ASP A CA 1
ATOM 742 C C . ASP A 1 96 ? -7.100 -2.514 -1.904 1.00 97.12 96 ASP A C 1
ATOM 744 O O . ASP A 1 96 ? -7.919 -1.593 -1.925 1.00 97.12 96 ASP A O 1
ATOM 748 N N . MET A 1 97 ? -5.933 -2.441 -2.550 1.00 93.25 97 MET A N 1
ATOM 749 C CA . MET A 1 97 ? -5.495 -1.278 -3.333 1.00 93.25 97 MET A CA 1
ATOM 750 C C . MET A 1 97 ? -6.351 -1.002 -4.574 1.00 93.25 97 MET A C 1
ATOM 752 O O . MET A 1 97 ? -6.390 0.124 -5.058 1.00 93.25 97 MET A O 1
ATOM 756 N N . SER A 1 98 ? -6.994 -2.035 -5.114 1.00 90.88 98 SER A N 1
ATOM 757 C CA . SER A 1 98 ? -7.824 -1.964 -6.322 1.00 90.88 98 SER A CA 1
ATOM 758 C C . SER A 1 98 ? -9.289 -1.643 -6.022 1.00 90.88 98 SER A C 1
ATOM 760 O O . SER A 1 98 ? -10.009 -1.194 -6.913 1.00 90.88 98 SER A O 1
ATOM 762 N N . GLY A 1 99 ? -9.741 -1.875 -4.788 1.00 94.31 99 GLY A N 1
ATOM 763 C CA . GLY A 1 99 ? -11.158 -1.802 -4.442 1.00 94.31 99 GLY A CA 1
ATOM 764 C C . GLY A 1 99 ? -11.965 -2.980 -4.987 1.00 94.31 99 GLY A C 1
ATOM 765 O O . GLY A 1 99 ? -13.126 -2.792 -5.347 1.00 94.31 99 GLY A O 1
ATOM 766 N N . CYS A 1 100 ? -11.344 -4.155 -5.148 1.00 94.50 100 CYS A N 1
ATOM 767 C CA . CYS A 1 100 ? -11.973 -5.340 -5.746 1.00 94.50 100 CYS A CA 1
ATOM 768 C C . CYS A 1 100 ? -12.428 -6.387 -4.713 1.00 94.50 100 CYS A C 1
ATOM 770 O O . CYS A 1 100 ? -12.967 -7.430 -5.090 1.00 94.50 100 CYS A O 1
ATOM 772 N N . LEU A 1 101 ? -12.222 -6.139 -3.415 1.00 97.00 101 LEU A N 1
ATOM 773 C CA . LEU A 1 101 ? -12.651 -7.049 -2.357 1.00 97.00 101 LEU A CA 1
ATOM 774 C C . LEU A 1 101 ? -14.179 -7.080 -2.266 1.00 97.00 101 LEU A C 1
ATOM 776 O O . LEU A 1 101 ? -14.817 -6.119 -1.831 1.00 97.00 101 LEU A O 1
ATOM 780 N N . MET A 1 102 ? -14.757 -8.223 -2.635 1.00 97.62 102 MET A N 1
ATOM 781 C CA . MET A 1 102 ? -16.203 -8.431 -2.591 1.00 97.62 102 MET A CA 1
ATOM 782 C C . MET A 1 102 ? -16.723 -8.456 -1.142 1.00 97.62 102 MET A C 1
ATOM 784 O O . MET A 1 102 ? -16.094 -9.085 -0.286 1.00 97.62 102 MET A O 1
ATOM 788 N N . PRO A 1 103 ? -17.891 -7.850 -0.844 1.00 98.44 103 PRO A N 1
ATOM 789 C CA . PRO A 1 103 ? -18.368 -7.699 0.534 1.00 98.44 103 PRO A CA 1
ATOM 790 C C . PRO A 1 103 ? -18.532 -9.012 1.314 1.00 98.44 103 PRO A C 1
ATOM 792 O O . PRO A 1 103 ? -18.171 -9.084 2.486 1.00 98.44 103 PRO A O 1
ATOM 795 N N . ASN A 1 104 ? -19.039 -10.075 0.682 1.00 98.19 104 ASN A N 1
ATOM 796 C CA . ASN A 1 104 ? -19.164 -11.390 1.323 1.00 98.19 104 ASN A CA 1
ATOM 797 C C . ASN A 1 104 ? -17.793 -12.004 1.650 1.00 98.19 104 ASN A C 1
ATOM 799 O O . ASN A 1 104 ? -17.607 -12.548 2.733 1.00 98.19 104 ASN A O 1
ATOM 803 N N . ILE A 1 105 ? -16.815 -11.845 0.756 1.00 98.38 105 ILE A N 1
ATOM 804 C CA . ILE A 1 105 ? -15.444 -12.310 0.991 1.00 98.38 105 ILE A CA 1
ATOM 805 C C . ILE A 1 105 ? -14.781 -11.501 2.108 1.00 98.38 105 ILE A C 1
ATOM 807 O O . ILE A 1 105 ? -14.052 -12.074 2.912 1.00 98.38 105 ILE A O 1
ATOM 811 N N . ALA A 1 106 ? -15.055 -10.196 2.202 1.00 98.69 106 ALA A N 1
ATOM 812 C CA . ALA A 1 106 ? -14.585 -9.371 3.313 1.00 98.69 106 ALA A CA 1
ATOM 813 C C . ALA A 1 106 ? -15.128 -9.868 4.654 1.00 98.69 106 ALA A C 1
ATOM 815 O O . ALA A 1 106 ? -14.364 -10.005 5.605 1.00 98.69 106 ALA A O 1
ATOM 816 N N . PHE A 1 107 ? -16.424 -10.186 4.718 1.00 98.81 107 PHE A N 1
ATOM 817 C CA . PHE A 1 107 ? -17.039 -10.749 5.918 1.00 98.81 107 PHE A CA 1
ATOM 818 C C . PHE A 1 107 ? -16.348 -12.047 6.354 1.00 98.81 107 PHE A C 1
ATOM 820 O O . PHE A 1 107 ? -15.944 -12.177 7.512 1.00 98.81 107 PHE A O 1
ATOM 827 N N . ASP A 1 108 ? -16.177 -12.986 5.419 1.00 98.62 108 ASP A N 1
ATOM 828 C CA . ASP A 1 108 ? -15.562 -14.286 5.693 1.00 98.62 108 ASP A CA 1
ATOM 829 C C . ASP A 1 108 ? -14.093 -14.135 6.105 1.00 98.62 108 ASP A C 1
ATOM 831 O O . ASP A 1 108 ? -13.669 -14.688 7.121 1.00 98.62 108 ASP A O 1
ATOM 835 N N . LEU A 1 109 ? -13.322 -13.336 5.362 1.00 98.75 109 LEU A N 1
ATOM 836 C CA . LEU A 1 109 ? -11.910 -13.092 5.648 1.00 98.75 109 LEU A CA 1
ATOM 837 C C . LEU A 1 109 ? -11.716 -12.452 7.024 1.00 98.75 109 LEU A C 1
ATOM 839 O O . LEU A 1 109 ? -10.887 -12.924 7.799 1.00 98.75 109 LEU A O 1
ATOM 843 N N . VAL A 1 110 ? -12.491 -11.417 7.356 1.00 98.88 110 VAL A N 1
ATOM 844 C CA . VAL A 1 110 ? -12.406 -10.758 8.666 1.00 98.88 110 VAL A CA 1
ATOM 845 C C . VAL A 1 110 ? -12.761 -11.734 9.782 1.00 98.88 110 VAL A C 1
ATOM 847 O O . VAL A 1 110 ? -12.021 -11.814 10.761 1.00 98.88 110 VAL A O 1
ATOM 850 N N . LYS A 1 111 ? -13.826 -12.531 9.630 1.00 98.69 111 LYS A N 1
ATOM 851 C CA . LYS A 1 111 ? -14.176 -13.547 10.632 1.00 98.69 111 LYS A CA 1
ATOM 852 C C . LYS A 1 111 ? -13.062 -14.562 10.852 1.00 98.69 111 LYS A C 1
ATOM 854 O O . LYS A 1 111 ? -12.774 -14.883 12.003 1.00 98.69 111 LYS A O 1
ATOM 859 N N . GLU A 1 112 ? -12.451 -15.076 9.789 1.00 98.75 112 GLU A N 1
ATOM 860 C CA . GLU A 1 112 ? -11.362 -16.049 9.926 1.00 98.75 112 GLU A CA 1
ATOM 861 C C . GLU A 1 112 ? -10.111 -15.427 10.555 1.00 98.75 112 GLU A C 1
ATOM 863 O O . GLU A 1 112 ? -9.519 -16.029 11.451 1.00 98.75 112 GLU A O 1
ATOM 868 N N . LEU A 1 113 ? -9.751 -14.197 10.178 1.00 98.81 113 LEU A N 1
ATOM 869 C CA . LEU A 1 113 ? -8.630 -13.481 10.791 1.00 98.81 113 LEU A CA 1
ATOM 870 C C . LEU A 1 113 ? -8.866 -13.239 12.287 1.00 98.81 113 LEU A C 1
ATOM 872 O O . LEU A 1 113 ? -8.001 -13.556 13.100 1.00 98.81 113 LEU A O 1
ATOM 876 N N . LYS A 1 114 ? -10.056 -12.765 12.674 1.00 98.50 114 LYS A N 1
ATOM 877 C CA . LYS A 1 114 ? -10.406 -12.499 14.080 1.00 98.50 114 LYS A CA 1
ATOM 878 C C . LYS A 1 114 ? -10.446 -13.753 14.959 1.00 98.50 114 LYS A C 1
ATOM 880 O O . LYS A 1 114 ? -10.338 -13.628 16.174 1.00 98.50 114 LYS A O 1
ATOM 885 N N . LYS A 1 115 ? -10.599 -14.950 14.379 1.00 98.38 115 LYS A N 1
ATOM 886 C CA . LYS A 1 115 ? -10.511 -16.221 15.123 1.00 98.38 115 LYS A CA 1
ATOM 887 C C . LYS A 1 115 ? -9.077 -16.598 15.483 1.00 98.38 115 LYS A C 1
ATOM 889 O O . LYS A 1 115 ? -8.880 -17.280 16.486 1.00 98.38 115 LYS A O 1
ATOM 894 N N . VAL A 1 116 ? -8.107 -16.249 14.636 1.00 98.06 116 VAL A N 1
ATOM 895 C CA . VAL A 1 116 ? -6.734 -16.766 14.753 1.00 98.06 116 VAL A CA 1
ATOM 896 C C . VAL A 1 116 ? -5.729 -15.728 15.232 1.00 98.06 116 VAL A C 1
ATOM 898 O O . VAL A 1 116 ? -4.750 -16.119 15.860 1.00 98.06 116 VAL A O 1
ATOM 901 N N . LEU A 1 117 ? -5.968 -14.447 14.944 1.00 98.31 117 LEU A N 1
ATOM 902 C CA . LEU A 1 117 ? -5.094 -13.344 15.327 1.00 98.31 117 LEU A CA 1
ATOM 903 C C . LEU A 1 117 ? -5.471 -12.797 16.701 1.00 98.31 117 LEU A C 1
ATOM 905 O O . LEU A 1 117 ? -6.647 -12.712 17.063 1.00 98.31 117 LEU A O 1
ATOM 909 N N . LYS A 1 118 ? -4.453 -12.376 17.444 1.00 98.12 118 LYS A N 1
ATOM 910 C CA . LYS A 1 118 ? -4.574 -11.681 18.731 1.00 98.12 118 LYS A CA 1
ATOM 911 C C . LYS A 1 118 ? -4.464 -10.168 18.566 1.00 98.12 118 LYS A C 1
ATOM 913 O O . LYS A 1 118 ? -4.934 -9.429 19.428 1.00 98.12 118 LYS A O 1
ATOM 918 N N . VAL A 1 119 ? -3.845 -9.715 17.479 1.00 98.56 119 VAL A N 1
ATOM 919 C CA . VAL A 1 119 ? -3.689 -8.293 17.158 1.00 98.56 119 VAL A CA 1
ATOM 920 C C . VAL A 1 119 ? -4.897 -7.719 16.399 1.00 98.56 119 VAL A C 1
ATOM 922 O O . VAL A 1 119 ? -5.644 -8.473 15.767 1.00 98.56 119 VAL A O 1
ATOM 925 N N . PRO A 1 120 ? -5.114 -6.388 16.431 1.00 98.69 120 PRO A N 1
ATOM 926 C CA . PRO A 1 120 ? -6.200 -5.748 15.695 1.00 98.69 120 PRO A CA 1
ATOM 927 C C . PRO A 1 120 ? -6.112 -5.973 14.183 1.00 98.69 120 PRO A C 1
ATOM 929 O O . PRO A 1 120 ? -5.023 -5.954 13.598 1.00 98.69 120 PRO A O 1
ATOM 932 N N . VAL A 1 121 ? -7.275 -6.116 13.551 1.00 98.81 121 VAL A N 1
ATOM 933 C CA . VAL A 1 121 ? -7.447 -6.261 12.106 1.00 98.81 121 VAL A CA 1
ATOM 934 C C . VAL A 1 121 ? -8.027 -4.972 11.531 1.00 98.81 121 VAL A C 1
ATOM 936 O O . VAL A 1 121 ? -9.045 -4.458 12.000 1.00 98.81 121 VAL A O 1
ATOM 939 N N . ILE A 1 122 ? -7.372 -4.461 10.493 1.00 98.88 122 ILE A N 1
ATOM 940 C CA . ILE A 1 122 ? -7.678 -3.194 9.830 1.00 98.88 122 ILE A CA 1
ATOM 941 C C . ILE A 1 122 ? -8.114 -3.478 8.393 1.00 98.88 122 ILE A C 1
ATOM 943 O O . ILE A 1 122 ? -7.466 -4.260 7.698 1.00 98.88 122 ILE A O 1
ATOM 947 N N . LEU A 1 123 ? -9.155 -2.811 7.903 1.00 98.88 123 LEU A N 1
ATOM 948 C CA . LEU A 1 123 ? -9.518 -2.836 6.486 1.00 98.88 123 LEU A CA 1
ATOM 949 C C . LEU A 1 123 ? -9.154 -1.511 5.810 1.00 98.88 123 LEU A C 1
ATOM 951 O O . LEU A 1 123 ? -9.622 -0.449 6.212 1.00 98.88 123 LEU A O 1
ATOM 955 N N . HIS A 1 124 ? -8.380 -1.596 4.732 1.00 98.69 124 HIS A N 1
ATOM 956 C CA . HIS A 1 124 ? -8.106 -0.498 3.814 1.00 98.69 124 HIS A CA 1
ATOM 957 C C . HIS A 1 124 ? -8.555 -0.908 2.412 1.00 98.69 124 HIS A C 1
ATOM 959 O O . HIS A 1 124 ? -7.925 -1.764 1.793 1.00 98.69 124 HIS A O 1
ATOM 965 N N . THR A 1 125 ? -9.638 -0.316 1.910 1.00 97.75 125 THR A N 1
ATOM 966 C CA . THR A 1 125 ? -10.193 -0.643 0.588 1.00 97.75 125 THR A CA 1
ATOM 967 C C . THR A 1 125 ? -10.531 0.621 -0.190 1.00 97.75 125 THR A C 1
ATOM 969 O O . THR A 1 125 ? -11.171 1.541 0.325 1.00 97.75 125 THR A O 1
ATOM 972 N N . HIS A 1 126 ? -10.063 0.667 -1.435 1.00 95.56 126 HIS A N 1
ATOM 973 C CA . HIS A 1 126 ? -10.383 1.745 -2.361 1.00 95.56 126 HIS A CA 1
ATOM 974 C C . HIS A 1 126 ? -11.810 1.610 -2.908 1.00 95.56 126 HIS A C 1
ATOM 976 O O . HIS A 1 126 ? -12.364 0.520 -3.010 1.00 95.56 126 HIS A O 1
ATOM 982 N N . ASN A 1 127 ? -12.410 2.727 -3.310 1.00 95.12 127 ASN A N 1
ATOM 983 C CA . ASN A 1 127 ? -13.766 2.789 -3.845 1.00 95.12 127 ASN A CA 1
ATOM 984 C C . ASN A 1 127 ? -13.821 2.778 -5.380 1.00 95.12 127 ASN A C 1
ATOM 986 O O . ASN A 1 127 ? -14.879 3.033 -5.955 1.00 95.12 127 ASN A O 1
ATOM 990 N N . THR A 1 128 ? -12.709 2.457 -6.050 1.00 91.19 128 THR A N 1
ATOM 991 C CA . THR A 1 128 ? -12.597 2.513 -7.516 1.00 91.19 128 THR A CA 1
ATOM 992 C C . THR A 1 128 ? -13.715 1.722 -8.191 1.00 91.19 128 THR A C 1
ATOM 994 O O . THR A 1 128 ? -14.352 2.219 -9.111 1.00 91.19 128 THR A O 1
ATOM 997 N N . CYS A 1 129 ? -14.028 0.527 -7.679 1.00 91.88 129 CYS A N 1
ATOM 998 C CA . CYS A 1 129 ? -15.085 -0.330 -8.221 1.00 91.88 129 CYS A CA 1
ATOM 999 C C . CYS A 1 129 ? -16.489 -0.038 -7.653 1.00 91.88 129 CYS A C 1
ATOM 1001 O O . CYS A 1 129 ? -17.432 -0.762 -7.962 1.00 91.88 129 CYS A O 1
ATOM 1003 N N . GLY A 1 130 ? -16.637 0.972 -6.789 1.00 94.19 130 GLY A N 1
ATOM 1004 C CA . GLY A 1 130 ? -17.899 1.303 -6.115 1.00 94.19 130 GLY A CA 1
ATOM 1005 C C . GLY A 1 130 ? -18.301 0.331 -4.997 1.00 94.19 130 GLY A C 1
ATOM 1006 O O . GLY A 1 130 ? -19.469 0.282 -4.618 1.00 94.19 130 GLY A O 1
ATOM 1007 N N . LEU A 1 131 ? -17.358 -0.471 -4.490 1.00 96.25 131 LEU A N 1
ATOM 1008 C CA . LEU A 1 131 ? -17.621 -1.504 -3.483 1.00 96.25 131 LEU A CA 1
ATOM 1009 C C . LEU A 1 131 ? -17.298 -1.085 -2.042 1.00 96.25 131 LEU A C 1
ATOM 1011 O O . LEU A 1 131 ? -17.799 -1.721 -1.114 1.00 96.25 131 LEU A O 1
ATOM 1015 N N . ALA A 1 132 ? -16.493 -0.039 -1.822 1.00 97.56 132 ALA A N 1
ATOM 1016 C CA . ALA A 1 132 ? -15.828 0.188 -0.536 1.00 97.56 132 ALA A CA 1
ATOM 1017 C C . ALA A 1 132 ? -16.799 0.301 0.646 1.00 97.56 132 ALA A C 1
ATOM 1019 O O . ALA A 1 132 ? -16.567 -0.315 1.682 1.00 97.56 132 ALA A O 1
ATOM 1020 N N . GLN A 1 133 ? -17.909 1.033 0.508 1.00 98.25 133 GLN A N 1
ATOM 1021 C CA . GLN A 1 133 ? -18.893 1.187 1.589 1.00 98.25 133 GLN A CA 1
ATOM 1022 C C . GLN A 1 133 ? -19.547 -0.154 1.949 1.00 98.25 133 GLN A C 1
ATOM 1024 O O . GLN A 1 133 ? -19.693 -0.466 3.129 1.00 98.25 133 GLN A O 1
ATOM 1029 N N . MET A 1 134 ? -19.909 -0.965 0.947 1.00 98.50 134 MET A N 1
ATOM 1030 C CA . MET A 1 134 ? -20.497 -2.292 1.166 1.00 98.50 134 MET A CA 1
ATOM 1031 C C . MET A 1 134 ? -19.483 -3.249 1.799 1.00 98.50 134 MET A C 1
ATOM 1033 O O . MET A 1 134 ? -19.822 -4.000 2.714 1.00 98.50 134 MET A O 1
ATOM 1037 N N . THR A 1 135 ? -18.233 -3.196 1.347 1.00 98.62 135 THR A N 1
ATOM 1038 C CA . THR A 1 135 ? -17.129 -3.995 1.884 1.00 98.62 135 THR A CA 1
ATOM 1039 C C . THR A 1 135 ? -16.827 -3.614 3.333 1.00 98.62 135 THR A C 1
ATOM 1041 O O . THR A 1 135 ? -16.745 -4.496 4.189 1.00 98.62 135 THR A O 1
ATOM 1044 N N . CYS A 1 136 ? -16.766 -2.318 3.651 1.00 98.75 136 CYS A N 1
ATOM 1045 C CA . CYS A 1 136 ? -16.616 -1.835 5.023 1.00 98.75 136 CYS A CA 1
ATOM 1046 C C . CYS A 1 136 ? -17.811 -2.219 5.902 1.00 98.75 136 CYS A C 1
ATOM 1048 O O . CYS A 1 136 ? -17.605 -2.686 7.018 1.00 98.75 136 CYS A O 1
ATOM 1050 N N . LEU A 1 137 ? -19.047 -2.092 5.407 1.00 98.69 137 LEU A N 1
ATOM 1051 C CA . LEU A 1 137 ? -20.248 -2.522 6.130 1.00 98.69 137 LEU A CA 1
ATOM 1052 C C . LEU A 1 137 ? -20.153 -4.002 6.526 1.00 98.69 137 LEU A C 1
ATOM 1054 O O . LEU A 1 137 ? -20.334 -4.349 7.693 1.00 98.69 137 LEU A O 1
ATOM 1058 N N . LYS A 1 138 ? -19.797 -4.871 5.574 1.00 98.81 138 LYS A N 1
ATOM 1059 C CA . LYS A 1 138 ? -19.619 -6.303 5.835 1.00 98.81 138 LYS A CA 1
ATOM 1060 C C . LYS A 1 138 ? -18.448 -6.609 6.766 1.00 98.81 138 LYS A C 1
ATOM 1062 O O . LYS A 1 138 ? -18.563 -7.502 7.602 1.00 98.81 138 LYS A O 1
ATOM 1067 N N . ALA A 1 139 ? -17.365 -5.843 6.710 1.00 98.75 139 ALA A N 1
ATOM 1068 C CA . ALA A 1 139 ? -16.280 -5.962 7.680 1.00 98.75 139 ALA A CA 1
ATOM 1069 C C . ALA A 1 139 ? -16.718 -5.556 9.104 1.00 98.75 139 ALA A C 1
ATOM 1071 O O . ALA A 1 139 ? -16.371 -6.243 10.067 1.00 98.75 139 ALA A O 1
ATOM 1072 N N . ILE A 1 140 ? -17.534 -4.503 9.255 1.00 98.62 140 ILE A N 1
ATOM 1073 C CA . ILE A 1 140 ? -18.109 -4.091 10.551 1.00 98.62 140 ILE A CA 1
ATOM 1074 C C . ILE A 1 140 ? -19.027 -5.183 11.115 1.00 98.62 140 ILE A C 1
ATOM 1076 O O . ILE A 1 140 ? -18.931 -5.511 12.301 1.00 98.62 140 ILE A O 1
ATOM 1080 N N . GLU A 1 141 ? -19.887 -5.778 10.280 1.00 98.50 141 GLU A N 1
ATOM 1081 C CA . GLU A 1 141 ? -20.728 -6.922 10.671 1.00 98.50 141 GLU A CA 1
ATOM 1082 C C . GLU A 1 141 ? -19.887 -8.128 11.133 1.00 98.50 141 GLU A C 1
ATOM 1084 O O . GLU A 1 141 ? -20.281 -8.844 12.054 1.00 98.50 141 GLU A O 1
ATOM 1089 N N . ALA A 1 142 ? -18.721 -8.346 10.517 1.00 98.50 142 ALA A N 1
ATOM 1090 C CA . ALA A 1 142 ? -17.796 -9.424 10.861 1.00 98.50 142 ALA A CA 1
ATOM 1091 C C . ALA A 1 142 ? -16.943 -9.154 12.114 1.00 98.50 142 ALA A C 1
ATOM 1093 O O . ALA A 1 142 ? -16.317 -10.084 12.623 1.00 98.50 142 ALA A O 1
ATOM 1094 N N . GLY A 1 143 ? -16.936 -7.921 12.632 1.00 97.88 143 GLY A N 1
ATOM 1095 C CA . GLY A 1 143 ? -16.178 -7.544 13.827 1.00 97.88 143 GLY A CA 1
ATOM 1096 C C . GLY A 1 143 ? -14.754 -7.051 13.557 1.00 97.88 143 GLY A C 1
ATOM 1097 O O . GLY A 1 143 ? -13.870 -7.307 14.372 1.00 97.88 143 GLY A O 1
ATOM 1098 N N . ILE A 1 144 ? -14.526 -6.366 12.428 1.00 98.56 144 ILE A N 1
ATOM 1099 C CA . ILE A 1 144 ? -13.283 -5.617 12.169 1.00 98.56 144 ILE A CA 1
ATOM 1100 C C . ILE A 1 144 ? -13.019 -4.588 13.286 1.00 98.56 144 ILE A C 1
ATOM 1102 O O . ILE A 1 144 ? -13.967 -4.015 13.827 1.00 98.56 144 ILE A O 1
ATOM 1106 N N . ASP A 1 145 ? -11.748 -4.332 13.610 1.00 98.38 145 ASP A N 1
ATOM 1107 C CA . ASP A 1 145 ? -11.372 -3.374 14.662 1.00 98.38 145 ASP A CA 1
ATOM 1108 C C . ASP A 1 145 ? -11.244 -1.943 14.123 1.00 98.38 145 ASP A C 1
ATOM 1110 O O . ASP A 1 145 ? -11.618 -0.987 14.799 1.00 98.38 145 ASP A O 1
ATOM 1114 N N . VAL A 1 146 ? -10.722 -1.786 12.901 1.00 98.38 146 VAL A N 1
ATOM 1115 C CA . VAL A 1 146 ? -10.494 -0.477 12.269 1.00 98.38 146 VAL A CA 1
ATOM 1116 C C . VAL A 1 146 ? -10.840 -0.536 10.785 1.00 98.38 146 VAL A C 1
ATOM 1118 O O . VAL A 1 146 ? -10.532 -1.508 10.095 1.00 98.38 146 VAL A O 1
ATOM 1121 N N . ILE A 1 147 ? -11.430 0.540 10.270 1.00 98.50 147 ILE A N 1
ATOM 1122 C CA . ILE A 1 147 ? -11.570 0.778 8.833 1.00 98.50 147 ILE A CA 1
ATOM 1123 C C . ILE A 1 147 ? -10.903 2.102 8.471 1.00 98.50 147 ILE A C 1
ATOM 1125 O O . ILE A 1 147 ? -11.070 3.104 9.168 1.00 98.50 147 ILE A O 1
ATOM 1129 N N . ASP A 1 148 ? -10.171 2.116 7.365 1.00 98.62 148 ASP A N 1
ATOM 1130 C CA . ASP A 1 148 ? -9.682 3.358 6.785 1.00 98.62 148 ASP A CA 1
ATOM 1131 C C . ASP A 1 148 ? -10.792 4.013 5.957 1.00 98.62 148 ASP A C 1
ATOM 1133 O O . ASP A 1 148 ? -11.515 3.358 5.203 1.00 98.62 148 ASP A O 1
ATOM 1137 N N . THR A 1 149 ? -10.907 5.331 6.076 1.00 98.38 149 THR A N 1
ATOM 1138 C CA . THR A 1 149 ? -11.879 6.151 5.346 1.00 98.38 149 THR A CA 1
ATOM 1139 C C . THR A 1 149 ? -11.227 7.460 4.913 1.00 98.38 149 THR A C 1
ATOM 1141 O O . THR A 1 149 ? -10.130 7.790 5.366 1.00 98.38 149 THR A O 1
ATOM 1144 N N . ALA A 1 150 ? -11.890 8.203 4.033 1.00 98.19 150 ALA A N 1
ATOM 1145 C CA . ALA A 1 150 ? -11.478 9.545 3.638 1.00 98.19 150 ALA A CA 1
ATOM 1146 C C . ALA A 1 150 ? -12.572 10.552 4.002 1.00 98.19 150 ALA A C 1
ATOM 1148 O O . ALA A 1 150 ? -13.759 10.240 3.890 1.00 98.19 150 ALA A O 1
ATOM 1149 N N . ILE A 1 151 ? -12.180 11.770 4.392 1.00 98.19 151 ILE A N 1
ATOM 1150 C CA . ILE A 1 151 ? -13.130 12.872 4.588 1.00 98.19 151 ILE A CA 1
ATOM 1151 C C . ILE A 1 151 ? -13.984 13.038 3.327 1.00 98.19 151 ILE A C 1
ATOM 1153 O O . ILE A 1 151 ? -13.456 12.908 2.221 1.00 98.19 151 ILE A O 1
ATOM 1157 N N . SER A 1 152 ? -15.289 13.288 3.464 1.00 97.00 152 SER A N 1
ATOM 1158 C CA . SER A 1 152 ? -16.212 13.124 2.331 1.00 97.00 152 SER A CA 1
ATOM 1159 C C . SER A 1 152 ? -15.831 13.901 1.061 1.00 97.00 152 SER A C 1
ATOM 1161 O O . SER A 1 152 ? -15.983 13.357 -0.032 1.00 97.00 152 SER A O 1
ATOM 1163 N N . SER A 1 153 ? -15.264 15.107 1.179 1.00 96.38 153 SER A N 1
ATOM 1164 C CA . SER A 1 153 ? -14.757 15.902 0.041 1.00 96.38 153 SER A CA 1
ATOM 1165 C C . SER A 1 153 ? -13.621 15.254 -0.759 1.00 96.38 153 SER A C 1
ATOM 1167 O O . SER A 1 153 ? -13.449 15.595 -1.922 1.00 96.38 153 SER A O 1
ATOM 1169 N N . PHE A 1 154 ? -12.876 14.317 -0.171 1.00 96.00 154 PHE A N 1
ATOM 1170 C CA . PHE A 1 154 ? -11.821 13.531 -0.822 1.00 96.00 154 PHE A CA 1
ATOM 1171 C C . PHE A 1 154 ? -12.152 12.030 -0.851 1.00 96.00 154 PHE A C 1
ATOM 1173 O O . PHE A 1 154 ? -11.259 11.201 -1.009 1.00 96.00 154 PHE A O 1
ATOM 1180 N N . SER A 1 155 ? -13.420 11.658 -0.668 1.00 96.62 155 SER A N 1
ATOM 1181 C CA . SER A 1 155 ? -13.885 10.266 -0.695 1.00 96.62 155 SER A CA 1
ATOM 1182 C C . SER A 1 155 ? -14.501 9.890 -2.046 1.00 96.62 155 SER A C 1
ATOM 1184 O O . SER A 1 155 ? -14.789 10.755 -2.871 1.00 96.62 155 SER A O 1
ATOM 1186 N N . GLY A 1 156 ? -14.752 8.598 -2.262 1.00 94.00 156 GLY A N 1
ATOM 1187 C CA . GLY A 1 156 ? -15.332 8.108 -3.514 1.00 94.00 156 GLY A CA 1
ATOM 1188 C C . GLY A 1 156 ? -14.305 7.985 -4.643 1.00 94.00 156 GLY A C 1
ATOM 1189 O O . GLY A 1 156 ? -13.109 8.162 -4.421 1.00 94.00 156 GLY A O 1
ATOM 1190 N N . GLY A 1 157 ? -14.764 7.613 -5.844 1.00 91.31 157 GLY A N 1
ATOM 1191 C CA . GLY A 1 157 ? -13.879 7.357 -6.986 1.00 91.31 157 GLY A CA 1
ATOM 1192 C C . GLY A 1 157 ? -12.714 6.433 -6.620 1.00 91.31 157 GLY A C 1
ATOM 1193 O O . GLY A 1 157 ? -12.912 5.422 -5.952 1.00 91.31 157 GLY A O 1
ATOM 1194 N N . THR A 1 158 ? -11.484 6.806 -6.965 1.00 90.88 158 THR A N 1
ATOM 1195 C CA . THR A 1 158 ? -10.270 6.046 -6.626 1.00 90.88 158 THR A CA 1
ATOM 1196 C C . THR A 1 158 ? -9.800 6.216 -5.178 1.00 90.88 158 THR A C 1
ATOM 1198 O O . THR A 1 158 ? -8.748 5.687 -4.826 1.00 90.88 158 THR A O 1
ATOM 1201 N N . SER A 1 159 ? -10.512 6.971 -4.339 1.00 94.31 159 SER A N 1
ATOM 1202 C CA . SER A 1 159 ? -10.203 7.163 -2.915 1.00 94.31 159 SER A CA 1
ATOM 1203 C C . SER A 1 159 ? -10.862 6.075 -2.052 1.00 94.31 159 SER A C 1
ATOM 1205 O O . SER A 1 159 ? -11.057 4.957 -2.515 1.00 94.31 159 SER A O 1
ATOM 1207 N N . LEU A 1 160 ? -11.180 6.364 -0.791 1.00 97.31 160 LEU A N 1
ATOM 1208 C CA . LEU A 1 160 ? -11.795 5.447 0.175 1.00 97.31 160 LEU A CA 1
ATOM 1209 C C . LEU A 1 160 ? -13.289 5.758 0.385 1.00 97.31 160 LEU A C 1
ATOM 1211 O O . LEU A 1 160 ? -13.835 6.720 -0.167 1.00 97.31 160 LEU A O 1
ATOM 1215 N N . ALA A 1 161 ? -13.959 4.955 1.216 1.00 98.00 161 ALA A N 1
ATOM 1216 C CA . ALA A 1 161 ? -15.311 5.250 1.691 1.00 98.00 161 ALA A CA 1
ATOM 1217 C C . ALA A 1 161 ? -15.352 6.550 2.538 1.00 98.00 161 ALA A C 1
ATOM 1219 O O . ALA A 1 161 ? -14.373 6.840 3.234 1.00 98.00 161 ALA A O 1
ATOM 1220 N N . PRO A 1 162 ? -16.463 7.318 2.531 1.00 98.19 162 PRO A N 1
ATOM 1221 C CA . PRO A 1 162 ? -16.568 8.569 3.285 1.00 98.19 162 PRO A CA 1
ATOM 1222 C C . PRO A 1 162 ? -16.572 8.341 4.804 1.00 98.19 162 PRO A C 1
ATOM 1224 O O . PRO A 1 162 ? -17.380 7.555 5.308 1.00 98.19 162 PRO A O 1
ATOM 1227 N N . THR A 1 163 ? -15.729 9.064 5.544 1.00 98.38 163 THR A N 1
ATOM 1228 C CA . THR A 1 163 ? -15.611 8.964 7.010 1.00 98.38 163 THR A CA 1
ATOM 1229 C C . THR A 1 163 ? -16.942 9.222 7.708 1.00 98.38 163 THR A C 1
ATOM 1231 O O . THR A 1 163 ? -17.358 8.429 8.549 1.00 98.38 163 THR A O 1
ATOM 1234 N N . GLU A 1 164 ? -17.643 10.292 7.332 1.00 97.62 164 GLU A N 1
ATOM 1235 C CA . GLU A 1 164 ? -18.920 10.694 7.926 1.00 97.62 164 GLU A CA 1
ATOM 1236 C C . GLU A 1 164 ? -19.975 9.594 7.784 1.00 97.62 164 GLU A C 1
ATOM 1238 O O . GLU A 1 164 ? -20.638 9.214 8.751 1.00 97.62 164 GLU A O 1
ATOM 1243 N N . THR A 1 165 ? -20.108 9.060 6.569 1.00 97.50 165 THR A N 1
ATOM 1244 C CA . THR A 1 165 ? -21.075 8.011 6.245 1.00 97.50 165 THR A CA 1
ATOM 1245 C C . THR A 1 165 ? -20.768 6.735 7.013 1.00 97.50 165 THR A C 1
ATOM 1247 O O . THR A 1 165 ? -21.674 6.142 7.602 1.00 97.50 165 THR A O 1
ATOM 1250 N N . MET A 1 166 ? -19.502 6.314 7.042 1.00 98.31 166 MET A N 1
ATOM 1251 C CA . MET A 1 166 ? -19.126 5.078 7.722 1.00 98.31 166 MET A CA 1
ATOM 1252 C C . MET A 1 166 ? -19.221 5.196 9.246 1.00 98.31 166 MET A C 1
ATOM 1254 O O . MET A 1 166 ? -19.653 4.241 9.889 1.00 98.31 166 MET A O 1
ATOM 1258 N N . ALA A 1 167 ? -18.904 6.361 9.819 1.00 97.38 167 ALA A N 1
ATOM 1259 C CA . ALA A 1 167 ? -19.075 6.625 11.246 1.00 97.38 167 ALA A CA 1
ATOM 1260 C C . ALA A 1 167 ? -20.549 6.518 11.664 1.00 97.38 167 ALA A C 1
ATOM 1262 O O . ALA A 1 167 ? -20.877 5.767 12.581 1.00 97.38 167 ALA A O 1
ATOM 1263 N N . LEU A 1 168 ? -21.454 7.199 10.948 1.00 96.31 168 LEU A N 1
ATOM 1264 C CA . LEU A 1 168 ? -22.897 7.124 11.211 1.00 96.31 168 LEU A CA 1
ATOM 1265 C C . LEU A 1 168 ? -23.450 5.710 11.007 1.00 96.31 168 LEU A C 1
ATOM 1267 O O . LEU A 1 168 ? -24.290 5.263 11.787 1.00 96.31 168 LEU A O 1
ATOM 1271 N N . THR A 1 169 ? -22.955 4.993 9.996 1.00 97.19 169 THR A N 1
ATOM 1272 C CA . THR A 1 169 ? -23.323 3.592 9.748 1.00 97.19 169 THR A CA 1
ATOM 1273 C C . THR A 1 169 ? -22.925 2.708 10.931 1.00 97.19 169 THR A C 1
ATOM 1275 O O . THR A 1 169 ? -23.761 1.976 11.454 1.00 97.19 169 THR A O 1
ATOM 1278 N N . ALA A 1 170 ? -21.682 2.813 11.411 1.00 97.00 170 ALA A N 1
ATOM 1279 C CA . ALA A 1 170 ? -21.206 2.043 12.558 1.00 97.00 170 ALA A CA 1
ATOM 1280 C C . ALA A 1 170 ? -21.991 2.368 13.843 1.00 97.00 170 ALA A C 1
ATOM 1282 O O . ALA A 1 170 ? -22.393 1.449 14.558 1.00 97.00 170 ALA A O 1
ATOM 1283 N N . ILE A 1 171 ? -22.286 3.650 14.099 1.00 95.75 171 ILE A N 1
ATOM 1284 C CA . ILE A 1 171 ? -23.128 4.083 15.229 1.00 95.75 171 ILE A CA 1
ATOM 1285 C C . ILE A 1 171 ? -24.532 3.475 15.127 1.00 95.75 171 ILE A C 1
ATOM 1287 O O . ILE A 1 171 ? -25.048 2.945 16.109 1.00 95.75 171 ILE A O 1
ATOM 1291 N N . ASN A 1 172 ? -25.148 3.499 13.939 1.00 95.62 172 ASN A N 1
ATOM 1292 C CA . ASN A 1 172 ? -26.474 2.914 13.722 1.00 95.62 172 ASN A CA 1
ATOM 1293 C C . ASN A 1 172 ? -26.490 1.390 13.938 1.00 95.62 172 ASN A C 1
ATOM 1295 O O . ASN A 1 172 ? -27.486 0.842 14.401 1.00 95.62 172 ASN A O 1
ATOM 1299 N N . MET A 1 173 ? -25.362 0.721 13.689 1.00 96.56 173 MET A N 1
ATOM 1300 C CA . MET A 1 173 ? -25.149 -0.697 13.997 1.00 96.56 173 MET A CA 1
ATOM 1301 C C . MET A 1 173 ? -24.812 -0.969 15.476 1.00 96.56 173 MET A C 1
ATOM 1303 O O . MET A 1 173 ? -24.461 -2.097 15.826 1.00 96.56 173 MET A O 1
ATOM 1307 N N . GLY A 1 174 ? -24.882 0.043 16.345 1.00 95.94 174 GLY A N 1
ATOM 1308 C CA . GLY A 1 174 ? -24.616 -0.084 17.778 1.00 95.94 174 GLY A CA 1
ATOM 1309 C C . GLY A 1 174 ? -23.132 -0.156 18.144 1.00 95.94 174 GLY A C 1
ATOM 1310 O O . GLY A 1 174 ? -22.801 -0.671 19.211 1.00 95.94 174 GLY A O 1
ATOM 1311 N N . LYS A 1 175 ? -22.224 0.309 17.276 1.00 96.25 175 LYS A N 1
ATOM 1312 C CA . LYS A 1 175 ? -20.794 0.424 17.601 1.00 96.25 175 LYS A CA 1
ATOM 1313 C C . LYS A 1 175 ? -20.513 1.731 18.338 1.00 96.25 175 LYS A C 1
ATOM 1315 O O . LYS A 1 175 ? -21.056 2.778 17.992 1.00 96.25 175 LYS A O 1
ATOM 1320 N N . GLU A 1 176 ? -19.615 1.674 19.315 1.00 94.62 176 GLU A N 1
ATOM 1321 C CA . GLU A 1 176 ? -19.115 2.861 20.005 1.00 94.62 176 GLU A CA 1
ATOM 1322 C C . GLU A 1 176 ? -18.076 3.573 19.134 1.00 94.62 176 GLU A C 1
ATOM 1324 O O . GLU A 1 176 ? -17.005 3.036 18.861 1.00 94.62 176 GLU A O 1
ATOM 1329 N N . ILE A 1 177 ? -18.400 4.785 18.684 1.00 94.44 177 ILE A N 1
ATOM 1330 C CA . ILE A 1 177 ? -17.526 5.629 17.865 1.00 94.44 177 ILE A CA 1
ATOM 1331 C C . ILE A 1 177 ? -17.447 7.006 18.527 1.00 94.44 177 ILE A C 1
ATOM 1333 O O . ILE A 1 177 ? -18.466 7.661 18.727 1.00 94.44 177 ILE A O 1
ATOM 1337 N N . SER A 1 178 ? -16.237 7.462 18.853 1.00 92.81 178 SER A N 1
ATOM 1338 C CA . SER A 1 178 ? -15.978 8.714 19.587 1.00 92.81 178 SER A CA 1
ATOM 1339 C C . SER A 1 178 ? -15.760 9.938 18.684 1.00 92.81 178 SER A C 1
ATOM 1341 O O . SER A 1 178 ? -15.161 10.933 19.095 1.00 92.81 178 SER A O 1
ATOM 1343 N N . LEU A 1 179 ? -16.230 9.877 17.437 1.00 94.31 179 LEU A N 1
ATOM 1344 C CA . LEU A 1 179 ? -16.044 10.939 16.454 1.00 94.31 179 LEU A CA 1
ATOM 1345 C C . LEU A 1 179 ? -17.050 12.085 16.647 1.00 94.31 179 LEU A C 1
ATOM 1347 O O . LEU A 1 179 ? -18.262 11.883 16.619 1.00 94.31 179 LEU A O 1
ATOM 1351 N N . ASP A 1 180 ? -16.539 13.311 16.779 1.00 95.50 180 ASP A N 1
ATOM 1352 C CA . ASP A 1 180 ? -17.349 14.532 16.829 1.00 95.50 180 ASP A CA 1
ATOM 1353 C C . ASP A 1 180 ? -17.741 14.971 15.410 1.00 95.50 180 ASP A C 1
ATOM 1355 O O . ASP A 1 180 ? -16.945 15.550 14.662 1.00 95.50 180 ASP A O 1
ATOM 1359 N N . MET A 1 181 ? -18.998 14.717 15.047 1.00 93.69 181 MET A N 1
ATOM 1360 C CA . MET A 1 181 ? -19.530 15.031 13.719 1.00 93.69 181 MET A CA 1
ATOM 1361 C C . MET A 1 181 ? -19.507 16.531 13.388 1.00 93.69 181 MET A C 1
ATOM 1363 O O . MET A 1 181 ? -19.367 16.886 12.215 1.00 93.69 181 MET A O 1
ATOM 1367 N N . ASN A 1 182 ? -19.583 17.424 14.384 1.00 95.69 182 ASN A N 1
ATOM 1368 C CA . ASN A 1 182 ? -19.482 18.866 14.142 1.00 95.69 182 ASN A CA 1
ATOM 1369 C C . ASN A 1 182 ? -18.054 19.247 13.747 1.00 95.69 182 ASN A C 1
ATOM 1371 O O . ASN A 1 182 ? -17.854 19.986 12.781 1.00 95.69 182 ASN A O 1
ATOM 1375 N N . ARG A 1 183 ? -17.050 18.697 14.442 1.00 97.06 183 ARG A N 1
ATOM 1376 C CA . ARG A 1 183 ? -15.638 18.898 14.074 1.00 97.06 183 ARG A CA 1
ATOM 1377 C C . ARG A 1 183 ? -15.328 18.322 12.699 1.00 97.06 183 ARG A C 1
ATOM 1379 O O . ARG A 1 183 ? -14.672 18.991 11.904 1.00 97.06 183 ARG A O 1
ATOM 1386 N N . ILE A 1 184 ? -15.837 17.128 12.391 1.00 96.19 184 ILE A N 1
ATOM 1387 C CA . ILE A 1 184 ? -15.650 16.517 11.068 1.00 96.19 184 ILE A CA 1
ATOM 1388 C C . ILE A 1 184 ? -16.264 17.397 9.972 1.00 96.19 184 ILE A C 1
ATOM 1390 O O . ILE A 1 184 ? -15.633 17.607 8.940 1.00 96.19 184 ILE A O 1
ATOM 1394 N N . SER A 1 185 ? -17.440 17.985 10.207 1.00 95.88 185 SER A N 1
ATOM 1395 C CA . SER A 1 185 ? -18.055 18.930 9.265 1.00 95.88 185 SER A CA 1
ATOM 1396 C C . SER A 1 185 ? -17.176 20.161 8.999 1.00 95.88 185 SER A C 1
ATOM 1398 O O . SER A 1 185 ? -17.006 20.558 7.845 1.00 95.88 185 SER A O 1
ATOM 1400 N N . ILE A 1 186 ? -16.557 20.738 10.039 1.00 98.06 186 ILE A N 1
ATOM 1401 C CA . ILE A 1 186 ? -15.611 21.861 9.899 1.00 98.06 186 ILE A CA 1
ATOM 1402 C C . ILE A 1 186 ? -14.401 21.452 9.047 1.00 98.06 186 ILE A C 1
ATOM 1404 O O . ILE A 1 186 ? -14.055 22.158 8.097 1.00 98.06 186 ILE A O 1
ATOM 1408 N N . ILE A 1 187 ? -13.804 20.291 9.338 1.00 98.00 187 ILE A N 1
ATOM 1409 C CA . ILE A 1 187 ? -12.676 19.735 8.573 1.00 98.00 187 ILE A CA 1
ATOM 1410 C C . ILE A 1 187 ? -13.072 19.537 7.106 1.00 98.00 187 ILE A C 1
ATOM 1412 O O . ILE A 1 187 ? -12.360 19.964 6.197 1.00 98.00 187 ILE A O 1
ATOM 1416 N N . ASN A 1 188 ? -14.238 18.946 6.859 1.00 98.00 188 ASN A N 1
ATOM 1417 C CA . ASN A 1 188 ? -14.728 18.723 5.509 1.00 98.00 188 ASN A CA 1
ATOM 1418 C C . ASN A 1 188 ? -14.954 20.040 4.751 1.00 98.00 188 ASN A C 1
ATOM 1420 O O . ASN A 1 188 ? -14.617 20.140 3.576 1.00 98.00 188 ASN A O 1
ATOM 1424 N N . ASN A 1 189 ? -15.491 21.072 5.407 1.00 97.69 189 ASN A N 1
ATOM 1425 C CA . ASN A 1 189 ? -15.697 22.378 4.779 1.00 97.69 189 ASN A CA 1
ATOM 1426 C C . ASN A 1 189 ? -14.381 23.060 4.389 1.00 97.69 189 ASN A C 1
ATOM 1428 O O . ASN A 1 189 ? -14.327 23.688 3.331 1.00 97.69 189 ASN A O 1
ATOM 1432 N N . HIS A 1 190 ? -13.323 22.894 5.186 1.00 97.88 190 HIS A N 1
ATOM 1433 C CA . HIS A 1 190 ? -11.980 23.312 4.791 1.00 97.88 190 HIS A CA 1
ATOM 1434 C C . HIS A 1 190 ? -11.514 22.553 3.537 1.00 97.88 190 HIS A C 1
ATOM 1436 O O . HIS A 1 190 ? -11.177 23.171 2.525 1.00 97.88 190 HIS A O 1
ATOM 1442 N N . PHE A 1 191 ? -11.572 21.218 3.559 1.00 98.19 191 PHE A N 1
ATOM 1443 C CA . PHE A 1 191 ? -11.105 20.399 2.438 1.00 98.19 191 PHE A CA 1
ATOM 1444 C C . PHE A 1 191 ? -11.924 20.571 1.156 1.00 98.19 191 PHE A C 1
ATOM 1446 O O . PHE A 1 191 ? -11.359 20.441 0.077 1.00 98.19 191 PHE A O 1
ATOM 1453 N N . LYS A 1 192 ? -13.201 20.967 1.223 1.00 97.44 192 LYS A N 1
ATOM 1454 C CA . LYS A 1 192 ? -13.967 21.367 0.027 1.00 97.44 192 LYS A CA 1
ATOM 1455 C C . LYS A 1 192 ? -13.310 22.523 -0.729 1.00 97.44 192 LYS A C 1
ATOM 1457 O O . LYS A 1 192 ? -13.295 22.502 -1.956 1.00 97.44 192 LYS A O 1
ATOM 1462 N N . GLN A 1 193 ? -12.763 23.515 -0.023 1.00 97.50 193 GLN A N 1
ATOM 1463 C CA . GLN A 1 193 ? -12.071 24.641 -0.664 1.00 97.50 193 GLN A CA 1
ATOM 1464 C C . GLN A 1 193 ? -10.745 24.194 -1.286 1.00 97.50 193 GLN A C 1
ATOM 1466 O O . GLN A 1 193 ? -10.419 24.599 -2.400 1.00 97.50 193 GLN A O 1
ATOM 1471 N N . VAL A 1 194 ? -10.014 23.308 -0.601 1.00 97.12 194 VAL A N 1
ATOM 1472 C CA . VAL A 1 194 ? -8.774 22.711 -1.125 1.00 97.12 194 VAL A CA 1
ATOM 1473 C C . VAL A 1 194 ? -9.065 21.892 -2.380 1.00 97.12 194 VAL A C 1
ATOM 1475 O O . VAL A 1 194 ? -8.421 22.097 -3.404 1.00 97.12 194 VAL A O 1
ATOM 1478 N N . PHE A 1 195 ? -10.072 21.018 -2.327 1.00 95.06 195 PHE A N 1
ATOM 1479 C CA . PHE A 1 195 ? -10.501 20.202 -3.457 1.00 95.06 195 PHE A CA 1
ATOM 1480 C C . PHE A 1 195 ? -10.892 21.077 -4.647 1.00 95.06 195 PHE A C 1
ATOM 1482 O O . PHE A 1 195 ? -10.420 20.842 -5.755 1.00 95.06 195 PHE A O 1
ATOM 1489 N N . LYS A 1 196 ? -11.703 22.120 -4.415 1.00 95.00 196 LYS A N 1
ATOM 1490 C CA . LYS A 1 196 ? -12.100 23.074 -5.456 1.00 95.00 196 LYS A CA 1
ATOM 1491 C C . LYS A 1 196 ? -10.878 23.678 -6.149 1.00 95.00 196 LYS A C 1
ATOM 1493 O O . LYS A 1 196 ? -10.807 23.632 -7.370 1.00 95.00 196 LYS A O 1
ATOM 1498 N N . LYS A 1 197 ? -9.904 24.173 -5.378 1.00 95.62 197 LYS A N 1
ATOM 1499 C CA . LYS A 1 197 ? -8.669 24.736 -5.933 1.00 95.62 197 LYS A CA 1
ATOM 1500 C C . LYS A 1 197 ? -7.871 23.697 -6.725 1.00 95.62 197 LYS A C 1
ATOM 1502 O O . LYS A 1 197 ? -7.480 23.964 -7.850 1.00 95.62 197 LYS A O 1
ATOM 1507 N N . MET A 1 198 ? -7.665 22.500 -6.172 1.00 93.25 198 MET A N 1
ATOM 1508 C CA . MET A 1 198 ? -6.939 21.426 -6.866 1.00 93.25 198 MET A CA 1
ATOM 1509 C C . MET A 1 198 ? -7.626 21.001 -8.169 1.00 93.25 198 MET A C 1
ATOM 1511 O O . MET A 1 198 ? -6.952 20.617 -9.123 1.00 93.25 198 MET A O 1
ATOM 1515 N N . PHE A 1 199 ? -8.955 21.057 -8.209 1.00 89.62 199 PHE A N 1
ATOM 1516 C CA . PHE A 1 199 ? -9.731 20.778 -9.407 1.00 89.62 199 PHE A CA 1
ATOM 1517 C C . PHE A 1 199 ? -9.597 21.904 -10.446 1.00 89.62 199 PHE A C 1
ATOM 1519 O O . PHE A 1 199 ? -9.323 21.621 -11.607 1.00 89.62 199 PHE A O 1
ATOM 1526 N N . GLU A 1 200 ? -9.712 23.172 -10.034 1.00 93.62 200 GLU A N 1
ATOM 1527 C CA . GLU A 1 200 ? -9.493 24.348 -10.899 1.00 93.62 200 GLU A CA 1
ATOM 1528 C C . GLU A 1 200 ? -8.062 24.391 -11.471 1.00 93.62 200 GLU A C 1
ATOM 1530 O O . GLU A 1 200 ? -7.871 24.720 -12.642 1.00 93.62 200 GLU A O 1
ATOM 1535 N N . ASP A 1 201 ? -7.072 23.968 -10.680 1.00 93.19 201 ASP A N 1
ATOM 1536 C CA . ASP A 1 201 ? -5.660 23.866 -11.070 1.00 93.19 201 ASP A CA 1
ATOM 1537 C C . ASP A 1 201 ? -5.355 22.609 -11.926 1.00 93.19 201 ASP A C 1
ATOM 1539 O O . ASP A 1 201 ? -4.200 22.368 -12.279 1.00 93.19 201 ASP A O 1
ATOM 1543 N N . ASN A 1 202 ? -6.365 21.799 -12.280 1.00 84.94 202 ASN A N 1
ATOM 1544 C CA . ASN A 1 202 ? -6.239 20.531 -13.022 1.00 84.94 202 ASN A CA 1
ATOM 1545 C C . ASN A 1 202 ? -5.277 19.508 -12.379 1.00 84.94 202 ASN A C 1
ATOM 1547 O O . ASN A 1 202 ? -4.677 18.684 -13.070 1.00 84.94 202 ASN A O 1
ATOM 1551 N N . ILE A 1 203 ? -5.127 19.542 -11.052 1.00 86.38 203 ILE A N 1
ATOM 1552 C CA . ILE A 1 203 ? -4.328 18.563 -10.298 1.00 86.38 203 ILE A CA 1
ATOM 1553 C C . ILE A 1 203 ? -5.107 17.251 -10.135 1.00 86.38 203 ILE A C 1
ATOM 1555 O O . ILE A 1 203 ? -4.517 16.171 -10.132 1.00 86.38 203 ILE A O 1
ATOM 1559 N N . ILE A 1 204 ? -6.433 17.336 -9.988 1.00 83.12 204 ILE A N 1
ATOM 1560 C CA . ILE A 1 204 ? -7.320 16.175 -9.860 1.00 83.12 204 ILE A CA 1
ATOM 1561 C C . ILE A 1 204 ? -7.953 15.871 -11.216 1.00 83.12 204 ILE A C 1
ATOM 1563 O O . ILE A 1 204 ? -8.703 16.680 -11.754 1.00 83.12 204 ILE A O 1
ATOM 1567 N N . ASP A 1 205 ? -7.698 14.671 -11.735 1.00 78.94 205 ASP A N 1
ATOM 1568 C CA . ASP A 1 205 ? -8.351 14.163 -12.942 1.00 78.94 205 ASP A CA 1
ATOM 1569 C C . ASP A 1 205 ? -9.800 13.738 -12.636 1.00 78.94 205 ASP A C 1
ATOM 1571 O O . ASP A 1 205 ? -10.053 13.005 -11.676 1.00 78.94 205 ASP A O 1
ATOM 1575 N N . TYR A 1 206 ? -10.763 14.144 -13.467 1.00 80.25 206 TYR A N 1
ATOM 1576 C CA . TYR A 1 206 ? -12.171 13.763 -13.318 1.00 80.25 206 TYR A CA 1
ATOM 1577 C C . TYR A 1 206 ? -12.394 12.243 -13.360 1.00 80.25 206 TYR A C 1
ATOM 1579 O O . TYR A 1 206 ? -13.312 11.749 -12.700 1.00 80.25 206 TYR A O 1
ATOM 1587 N N . HIS A 1 207 ? -11.552 11.486 -14.073 1.00 77.88 207 HIS A N 1
ATOM 1588 C CA . HIS A 1 207 ? -11.604 10.023 -14.086 1.00 77.88 207 HIS A CA 1
ATOM 1589 C C . HIS A 1 207 ? -11.384 9.430 -12.689 1.00 77.88 207 HIS A C 1
ATOM 1591 O O . HIS A 1 207 ? -11.992 8.416 -12.352 1.00 77.88 207 HIS A O 1
ATOM 1597 N N . SER A 1 208 ? -10.576 10.083 -11.845 1.00 82.31 208 SER A N 1
ATOM 1598 C CA . SER A 1 208 ? -10.333 9.644 -10.463 1.00 82.31 208 SER A CA 1
ATOM 1599 C C . SER A 1 208 ? -11.563 9.779 -9.558 1.00 82.31 208 SER A C 1
ATOM 1601 O O . SER A 1 208 ? -11.608 9.172 -8.491 1.00 82.31 208 SER A O 1
ATOM 1603 N N . LEU A 1 209 ? -12.579 10.538 -9.980 1.00 87.62 209 LEU A N 1
ATOM 1604 C CA . LEU A 1 209 ? -13.814 10.774 -9.227 1.00 87.62 209 LEU A CA 1
ATOM 1605 C C . LEU A 1 209 ? -14.925 9.778 -9.580 1.00 87.62 209 LEU A C 1
ATOM 1607 O O . LEU A 1 209 ? -15.950 9.730 -8.899 1.00 87.62 209 LEU A O 1
ATOM 1611 N N . GLN A 1 210 ? -14.742 8.991 -10.640 1.00 86.56 210 GLN A N 1
ATOM 1612 C CA . GLN A 1 210 ? -15.755 8.082 -11.161 1.00 86.56 210 GLN A CA 1
ATOM 1613 C C . GLN A 1 210 ? -15.527 6.643 -10.700 1.00 86.56 210 GLN A C 1
ATOM 1615 O O . GLN A 1 210 ? -14.416 6.225 -10.377 1.00 86.56 210 GLN A O 1
ATOM 1620 N N . THR A 1 211 ? -16.612 5.872 -10.676 1.00 89.88 211 THR A N 1
ATOM 1621 C CA . THR A 1 211 ? -16.542 4.423 -10.505 1.00 89.88 211 THR A CA 1
ATOM 1622 C C . THR A 1 211 ? -16.104 3.771 -11.811 1.00 89.88 211 THR A C 1
ATOM 1624 O O . THR A 1 211 ? -16.704 4.015 -12.856 1.00 89.88 211 THR A O 1
ATOM 1627 N N . ASP A 1 212 ? -15.111 2.890 -11.730 1.00 83.94 212 ASP A N 1
ATOM 1628 C CA . ASP A 1 212 ? -14.633 2.077 -12.841 1.00 83.94 212 ASP A CA 1
ATOM 1629 C C . ASP A 1 212 ? -14.708 0.586 -12.487 1.00 83.94 212 ASP A C 1
ATOM 1631 O O . ASP A 1 212 ? -13.888 0.041 -11.742 1.00 83.94 212 ASP A O 1
ATOM 1635 N N . THR A 1 213 ? -15.708 -0.098 -13.042 1.00 86.88 213 THR A N 1
ATOM 1636 C CA . THR A 1 213 ? -15.947 -1.526 -12.792 1.00 86.88 213 THR A CA 1
ATOM 1637 C C . THR A 1 213 ? -14.969 -2.435 -13.527 1.00 86.88 213 THR A C 1
ATOM 1639 O O . THR A 1 213 ? -14.865 -3.610 -13.174 1.00 86.88 213 THR A O 1
ATOM 1642 N N . ARG A 1 214 ? -14.195 -1.928 -14.496 1.00 80.06 214 ARG A N 1
ATOM 1643 C CA . ARG A 1 214 ? -13.181 -2.732 -15.203 1.00 80.06 214 ARG A CA 1
ATOM 1644 C C . ARG A 1 214 ? -12.094 -3.219 -14.247 1.00 80.06 214 ARG A C 1
ATOM 1646 O O . ARG A 1 214 ? -11.561 -4.312 -14.434 1.00 80.06 214 ARG A O 1
ATOM 1653 N N . CYS A 1 215 ? -11.834 -2.464 -13.177 1.00 80.44 215 CYS A N 1
ATOM 1654 C CA . CYS A 1 215 ? -10.903 -2.838 -12.114 1.00 80.44 215 CYS A CA 1
ATOM 1655 C C . CYS A 1 215 ? -11.324 -4.120 -11.359 1.00 80.44 215 CYS A C 1
ATOM 1657 O O . CYS A 1 215 ? -10.462 -4.827 -10.840 1.00 80.44 215 CYS A O 1
ATOM 1659 N N . LEU A 1 216 ? -12.607 -4.513 -11.381 1.00 83.88 216 LEU A N 1
ATOM 1660 C CA . LEU A 1 216 ? -13.051 -5.804 -10.827 1.00 83.88 216 LEU A CA 1
ATOM 1661 C C . LEU A 1 216 ? -12.408 -6.996 -11.548 1.00 83.88 216 LEU A C 1
ATOM 1663 O O . LEU A 1 216 ? -12.171 -8.037 -10.938 1.00 83.88 216 LEU A O 1
ATOM 1667 N N . VAL A 1 217 ? -12.125 -6.837 -12.842 1.00 79.00 217 VAL A N 1
ATOM 1668 C CA . VAL A 1 217 ? -11.504 -7.868 -13.679 1.00 79.00 217 VAL A CA 1
ATOM 1669 C C . VAL A 1 217 ? -10.000 -7.634 -13.770 1.00 79.00 217 VAL A C 1
ATOM 1671 O O . VAL A 1 217 ? -9.214 -8.527 -13.447 1.00 79.00 217 VAL A O 1
ATOM 1674 N N . SER A 1 218 ? -9.591 -6.424 -14.162 1.00 77.00 218 SER A N 1
ATOM 1675 C CA . SER A 1 218 ? -8.186 -6.102 -14.430 1.00 77.00 218 SER A CA 1
ATOM 1676 C C . SER A 1 218 ? -7.337 -6.009 -13.162 1.00 77.00 218 SER A C 1
ATOM 1678 O O . SER A 1 218 ? -6.140 -6.294 -13.203 1.00 77.00 218 SER A O 1
ATOM 1680 N N . GLN A 1 219 ? -7.951 -5.634 -12.033 1.00 84.25 219 GLN A N 1
ATOM 1681 C CA . GLN A 1 219 ? -7.294 -5.355 -10.751 1.00 84.25 219 GLN A CA 1
ATOM 1682 C C . GLN A 1 219 ? -6.186 -4.293 -10.850 1.00 84.25 219 GLN A C 1
ATOM 1684 O O . GLN A 1 219 ? -5.276 -4.263 -10.022 1.00 84.25 219 GLN A O 1
ATOM 1689 N N . ILE A 1 220 ? -6.255 -3.420 -11.863 1.00 80.69 220 ILE A N 1
ATOM 1690 C CA . ILE A 1 220 ? -5.314 -2.317 -12.080 1.00 80.69 220 ILE A CA 1
ATOM 1691 C C . ILE A 1 220 ? -5.675 -1.161 -11.133 1.00 80.69 220 ILE A C 1
ATOM 1693 O O . ILE A 1 220 ? -6.770 -0.610 -11.246 1.00 80.69 220 ILE A O 1
ATOM 1697 N N . PRO A 1 221 ? -4.776 -0.732 -10.228 1.00 74.00 221 PRO A N 1
ATOM 1698 C CA . PRO A 1 221 ? -5.033 0.431 -9.382 1.00 74.00 221 PRO A CA 1
ATOM 1699 C C . PRO A 1 221 ? -5.195 1.718 -10.207 1.00 74.00 221 PRO A C 1
ATOM 1701 O O . PRO A 1 221 ? -4.492 1.913 -11.197 1.00 74.00 221 PRO A O 1
ATOM 1704 N N . GLY A 1 222 ? -6.044 2.648 -9.757 1.00 68.88 222 GLY A N 1
ATOM 1705 C CA . GLY A 1 222 ? -6.364 3.875 -10.509 1.00 68.88 222 GLY A CA 1
ATOM 1706 C C . GLY A 1 222 ? -5.141 4.707 -10.923 1.00 68.88 222 GLY A C 1
ATOM 1707 O O . GLY A 1 222 ? -5.028 5.097 -12.081 1.00 68.88 222 GLY A O 1
ATOM 1708 N N . GLY A 1 223 ? -4.167 4.896 -10.023 1.00 68.19 223 GLY A N 1
ATOM 1709 C CA . GLY A 1 223 ? -2.932 5.629 -10.343 1.00 68.19 223 GLY A CA 1
ATOM 1710 C C . GLY A 1 223 ? -2.021 4.925 -11.362 1.00 68.19 223 GLY A C 1
ATOM 1711 O O . GLY A 1 223 ? -1.251 5.577 -12.060 1.00 68.19 223 GLY A O 1
ATOM 1712 N N . MET A 1 224 ? -2.112 3.596 -11.487 1.00 78.31 224 MET A N 1
ATOM 1713 C CA . MET A 1 224 ? -1.435 2.867 -12.564 1.00 78.31 224 MET A CA 1
ATOM 1714 C C . MET A 1 224 ? -2.163 3.078 -13.894 1.00 78.31 224 MET A C 1
ATOM 1716 O O . MET A 1 224 ? -1.508 3.253 -14.917 1.00 78.31 224 MET A O 1
ATOM 1720 N N . TYR A 1 225 ? -3.497 3.088 -13.883 1.00 75.75 225 TYR A N 1
ATOM 1721 C CA . TYR A 1 225 ? -4.299 3.284 -15.090 1.00 75.75 225 TYR A CA 1
ATOM 1722 C C . TYR A 1 225 ? -4.027 4.647 -15.747 1.00 75.75 225 TYR A C 1
ATOM 1724 O O . TYR A 1 225 ? -3.782 4.705 -16.951 1.00 75.75 225 TYR A O 1
ATOM 1732 N N . SER A 1 226 ? -3.962 5.733 -14.966 1.00 72.75 226 SER A N 1
ATOM 1733 C CA . SER A 1 226 ? -3.605 7.065 -15.484 1.00 72.75 226 SER A CA 1
ATOM 1734 C C . SER A 1 226 ? -2.193 7.114 -16.083 1.00 72.75 226 SER A C 1
ATOM 1736 O O . SER A 1 226 ? -1.980 7.731 -17.126 1.00 72.75 226 SER A O 1
ATOM 1738 N N . ASN A 1 227 ? -1.228 6.419 -15.473 1.00 77.44 227 ASN A N 1
ATOM 1739 C CA . ASN A 1 227 ? 0.136 6.343 -16.003 1.00 77.44 227 ASN A CA 1
ATOM 1740 C C . ASN A 1 227 ? 0.195 5.565 -17.324 1.00 77.44 227 ASN A C 1
ATOM 1742 O O . ASN A 1 227 ? 0.858 6.005 -18.262 1.00 77.44 227 ASN A O 1
ATOM 1746 N N . LEU A 1 228 ? -0.513 4.434 -17.416 1.00 81.81 228 LEU A N 1
ATOM 1747 C CA . LEU A 1 228 ? -0.609 3.656 -18.653 1.00 81.81 228 LEU A CA 1
ATOM 1748 C C . LEU A 1 228 ? -1.262 4.465 -19.776 1.00 81.81 228 LEU A C 1
ATOM 1750 O O . LEU A 1 228 ? -0.760 4.459 -20.895 1.00 81.81 228 LEU A O 1
ATOM 1754 N N . LEU A 1 229 ? -2.319 5.222 -19.468 1.00 78.06 229 LEU A N 1
ATOM 1755 C CA . LEU A 1 229 ? -2.948 6.147 -20.413 1.00 78.06 229 LEU A CA 1
ATOM 1756 C C . LEU A 1 229 ? -1.952 7.168 -20.979 1.00 78.06 229 LEU A C 1
ATOM 1758 O O . LEU A 1 229 ? -1.903 7.355 -22.197 1.00 78.06 229 LEU A O 1
ATOM 1762 N N . SER A 1 230 ? -1.142 7.801 -20.121 1.00 80.25 230 SER A N 1
ATOM 1763 C CA . SER A 1 230 ? -0.104 8.742 -20.572 1.00 80.25 230 SER A CA 1
ATOM 1764 C C . SER A 1 230 ? 0.902 8.058 -21.497 1.00 80.25 230 SER A C 1
ATOM 1766 O O . SER A 1 230 ? 1.168 8.556 -22.589 1.00 80.25 230 SER A O 1
ATOM 1768 N N . GLN A 1 231 ? 1.388 6.872 -21.111 1.00 81.38 231 GLN A N 1
ATOM 1769 C CA . GLN A 1 231 ? 2.337 6.096 -21.914 1.00 81.38 231 GLN A CA 1
ATOM 1770 C C . GLN A 1 231 ? 1.757 5.721 -23.284 1.00 81.38 231 GLN A C 1
ATOM 1772 O O . GLN A 1 231 ? 2.416 5.909 -24.302 1.00 81.38 231 GLN A O 1
ATOM 1777 N N . MET A 1 232 ? 0.512 5.240 -23.345 1.00 83.56 232 MET A N 1
ATOM 1778 C CA . MET A 1 232 ? -0.134 4.903 -24.619 1.00 83.56 232 MET A CA 1
ATOM 1779 C C . MET A 1 232 ? -0.330 6.128 -25.512 1.00 83.56 232 MET A C 1
ATOM 1781 O O . MET A 1 232 ? -0.144 6.036 -26.726 1.00 83.56 232 MET A O 1
ATOM 1785 N N . LYS A 1 233 ? -0.679 7.278 -24.922 1.00 83.81 233 LYS A N 1
ATOM 1786 C CA . LYS A 1 233 ? -0.833 8.542 -25.649 1.00 83.81 233 LYS A CA 1
ATOM 1787 C C . LYS A 1 233 ? 0.496 9.022 -26.233 1.00 83.81 233 LYS A C 1
ATOM 1789 O O . LYS A 1 233 ? 0.528 9.409 -27.397 1.00 83.81 233 LYS A O 1
ATOM 1794 N N . GLU A 1 234 ? 1.578 8.959 -25.460 1.00 86.94 234 GLU A N 1
ATOM 1795 C CA . GLU A 1 234 ? 2.934 9.299 -25.918 1.00 86.94 234 GLU A CA 1
ATOM 1796 C C . GLU A 1 234 ? 3.409 8.395 -27.063 1.00 86.94 234 GLU A C 1
ATOM 1798 O O . GLU A 1 234 ? 4.091 8.859 -27.972 1.00 86.94 234 GLU A O 1
ATOM 1803 N N . GLN A 1 235 ? 3.014 7.120 -27.044 1.00 86.19 235 GLN A N 1
ATOM 1804 C CA . GLN A 1 235 ? 3.346 6.142 -28.085 1.00 86.19 235 GLN A CA 1
ATOM 1805 C C . GLN A 1 235 ? 2.366 6.146 -29.272 1.00 86.19 235 GLN A C 1
ATOM 1807 O O . GLN A 1 235 ? 2.569 5.406 -30.231 1.00 86.19 235 GLN A O 1
ATOM 1812 N N . GLY A 1 236 ? 1.304 6.958 -29.229 1.00 89.44 236 GLY A N 1
ATOM 1813 C CA . GLY A 1 236 ? 0.318 7.055 -30.308 1.00 89.44 236 GLY A CA 1
ATOM 1814 C C . GLY A 1 236 ? -0.541 5.800 -30.509 1.00 89.44 236 GLY A C 1
ATOM 1815 O O . GLY A 1 236 ? -1.053 5.609 -31.605 1.00 89.44 236 GLY A O 1
ATOM 1816 N N . ILE A 1 237 ? -0.699 4.962 -29.477 1.00 89.12 237 ILE A N 1
ATOM 1817 C CA . ILE A 1 237 ? -1.453 3.689 -29.524 1.00 89.12 237 ILE A CA 1
ATOM 1818 C C . ILE A 1 237 ? -2.677 3.689 -28.599 1.00 89.12 237 ILE A C 1
ATOM 1820 O O . ILE A 1 237 ? -3.106 2.642 -28.121 1.00 89.12 237 ILE A O 1
ATOM 1824 N N . LEU A 1 238 ? -3.211 4.868 -28.267 1.00 85.25 238 LEU A N 1
ATOM 1825 C CA . LEU A 1 238 ? -4.325 5.015 -27.321 1.00 85.25 238 LEU A CA 1
ATOM 1826 C C . LEU A 1 238 ? -5.597 4.272 -27.772 1.00 85.25 238 LEU A C 1
ATOM 1828 O O . LEU A 1 238 ? -6.386 3.837 -26.936 1.00 85.25 238 LEU A O 1
ATOM 1832 N N . ASP A 1 239 ? -5.770 4.094 -29.079 1.00 88.50 239 ASP A N 1
ATOM 1833 C CA . ASP A 1 239 ? -6.832 3.308 -29.713 1.00 88.50 239 ASP A CA 1
ATOM 1834 C C . ASP A 1 239 ? -6.756 1.803 -29.398 1.00 88.50 239 ASP A C 1
ATOM 1836 O O . ASP A 1 239 ? -7.749 1.098 -29.555 1.00 88.50 239 ASP A O 1
ATOM 1840 N N . ARG A 1 240 ? -5.620 1.316 -28.883 1.00 88.94 240 ARG A N 1
ATOM 1841 C CA . ARG A 1 240 ? -5.398 -0.086 -28.486 1.00 88.94 240 ARG A CA 1
ATOM 1842 C C . ARG A 1 240 ? -5.590 -0.343 -26.989 1.00 88.94 240 ARG A C 1
ATOM 1844 O O . ARG A 1 240 ? -5.007 -1.275 -26.439 1.00 88.94 240 ARG A O 1
ATOM 1851 N N . MET A 1 241 ? -6.363 0.496 -26.300 1.00 83.25 241 MET A N 1
ATOM 1852 C CA . MET A 1 241 ? -6.591 0.352 -24.856 1.00 83.25 241 MET A CA 1
ATOM 1853 C C . MET A 1 241 ? -7.218 -1.000 -24.496 1.00 83.25 241 MET A C 1
ATOM 1855 O O . MET A 1 241 ? -6.804 -1.621 -23.521 1.00 83.25 241 MET A O 1
ATOM 1859 N N . ASP A 1 242 ? -8.176 -1.478 -25.288 1.00 84.94 242 ASP A N 1
ATOM 1860 C CA . ASP A 1 242 ? -8.833 -2.760 -25.021 1.00 84.94 242 ASP A CA 1
ATOM 1861 C C . ASP A 1 242 ? -7.839 -3.929 -25.142 1.00 84.94 242 ASP A C 1
ATOM 1863 O O . ASP A 1 242 ? -7.767 -4.760 -24.237 1.00 84.94 242 ASP A O 1
ATOM 1867 N N . ASP A 1 243 ? -6.962 -3.910 -26.157 1.00 90.12 243 ASP A N 1
ATOM 1868 C CA . ASP A 1 243 ? -5.865 -4.882 -26.285 1.00 90.12 243 ASP A CA 1
ATOM 1869 C C . ASP A 1 243 ? -4.957 -4.883 -25.040 1.00 90.12 243 ASP A C 1
ATOM 1871 O O . ASP A 1 243 ? -4.498 -5.935 -24.591 1.00 90.12 243 ASP A O 1
ATOM 1875 N N . LEU A 1 244 ? -4.678 -3.705 -24.463 1.00 88.38 244 LEU A N 1
ATOM 1876 C CA . LEU A 1 244 ? -3.852 -3.591 -23.256 1.00 88.38 244 LEU A CA 1
ATOM 1877 C C . LEU A 1 244 ? -4.551 -4.200 -22.039 1.00 88.38 244 LEU A C 1
ATOM 1879 O O . LEU A 1 244 ? -3.911 -4.878 -21.229 1.00 88.38 244 LEU A O 1
ATOM 1883 N N . MET A 1 245 ? -5.853 -3.957 -21.909 1.00 84.62 245 MET A N 1
ATOM 1884 C CA . MET A 1 245 ? -6.662 -4.489 -20.816 1.00 84.62 245 MET A CA 1
ATOM 1885 C C . MET A 1 245 ? -6.769 -6.017 -20.869 1.00 84.62 245 MET A C 1
ATOM 1887 O O . MET A 1 245 ? -6.831 -6.641 -19.807 1.00 84.62 245 MET A O 1
ATOM 1891 N N . ASP A 1 246 ? -6.700 -6.610 -22.062 1.00 88.56 246 ASP A N 1
ATOM 1892 C CA . ASP A 1 246 ? -6.635 -8.062 -22.258 1.00 88.56 246 ASP A CA 1
ATOM 1893 C C . ASP A 1 246 ? -5.223 -8.634 -22.032 1.00 88.56 246 ASP A C 1
ATOM 1895 O O . ASP A 1 246 ? -5.071 -9.722 -21.467 1.00 88.56 246 ASP A O 1
ATOM 1899 N N . GLU A 1 247 ? -4.171 -7.900 -22.405 1.00 92.44 247 GLU A N 1
ATOM 1900 C CA . GLU A 1 247 ? -2.781 -8.358 -22.269 1.00 92.44 247 GLU A CA 1
ATOM 1901 C C . GLU A 1 247 ? -2.292 -8.359 -20.808 1.00 92.44 247 GLU A C 1
ATOM 1903 O O . GLU A 1 247 ? -1.560 -9.263 -20.391 1.00 92.44 247 GLU A O 1
ATOM 1908 N N . ILE A 1 248 ? -2.710 -7.386 -19.990 1.00 91.44 248 ILE A N 1
ATOM 1909 C CA . ILE A 1 248 ? -2.270 -7.261 -18.587 1.00 91.44 248 ILE A CA 1
ATOM 1910 C C . ILE A 1 248 ? -2.571 -8.526 -17.751 1.00 91.44 248 ILE A C 1
ATOM 1912 O O . ILE A 1 248 ? -1.652 -9.030 -17.090 1.00 91.44 248 ILE A O 1
ATOM 1916 N N . PRO A 1 249 ? -3.797 -9.090 -17.755 1.00 90.69 249 PRO A N 1
ATOM 1917 C CA . PRO A 1 249 ? -4.096 -10.344 -17.064 1.00 90.69 249 PRO A CA 1
ATOM 1918 C C . PRO A 1 249 ? -3.246 -11.532 -17.532 1.00 90.69 249 PRO A C 1
ATOM 1920 O O . PRO A 1 249 ? -2.917 -12.395 -16.711 1.00 90.69 249 PRO A O 1
ATOM 1923 N N . LEU A 1 250 ? -2.873 -11.579 -18.817 1.00 93.06 250 LEU A N 1
ATOM 1924 C CA . LEU A 1 250 ? -2.028 -12.640 -19.373 1.00 93.06 250 LEU A CA 1
ATOM 1925 C C . LEU A 1 250 ? -0.597 -12.535 -18.840 1.00 93.06 250 LEU A C 1
ATOM 1927 O O . LEU A 1 250 ? -0.099 -13.501 -18.262 1.00 93.06 250 LEU A O 1
ATOM 1931 N N . VAL A 1 251 ? 0.011 -11.346 -18.921 1.00 94.44 251 VAL A N 1
ATOM 1932 C CA . VAL A 1 251 ? 1.346 -11.085 -18.350 1.00 94.44 251 VAL A CA 1
ATOM 1933 C C . VAL A 1 251 ? 1.353 -11.393 -16.852 1.00 94.44 251 VAL A C 1
ATOM 1935 O O . VAL A 1 251 ? 2.236 -12.088 -16.350 1.00 94.44 251 VAL A O 1
ATOM 1938 N N . ARG A 1 252 ? 0.332 -10.940 -16.116 1.00 94.94 252 ARG A N 1
ATOM 1939 C CA . ARG A 1 252 ? 0.196 -11.217 -14.680 1.00 94.94 252 ARG A CA 1
ATOM 1940 C C . ARG A 1 252 ? 0.123 -12.718 -14.388 1.00 94.94 252 ARG A C 1
ATOM 1942 O O . ARG A 1 252 ? 0.751 -13.182 -13.436 1.00 94.94 252 ARG A O 1
ATOM 1949 N N . LYS A 1 253 ? -0.649 -13.480 -15.166 1.00 94.62 253 LYS A N 1
ATOM 1950 C CA . LYS A 1 253 ? -0.750 -14.938 -15.014 1.00 94.62 253 LYS A CA 1
ATOM 1951 C C . LYS A 1 253 ? 0.612 -15.601 -15.180 1.00 94.62 253 LYS A C 1
ATOM 1953 O O . LYS A 1 253 ? 0.992 -16.420 -14.346 1.00 94.62 253 LYS A O 1
ATOM 1958 N N . GLU A 1 254 ? 1.344 -15.239 -16.224 1.00 94.75 254 GLU A N 1
ATOM 1959 C CA . GLU A 1 254 ? 2.627 -15.868 -16.540 1.00 94.75 254 GLU A CA 1
ATOM 1960 C C . GLU A 1 254 ? 3.733 -15.483 -15.552 1.00 94.75 254 GLU A C 1
ATOM 1962 O O . GLU A 1 254 ? 4.657 -16.260 -15.326 1.00 94.75 254 GLU A O 1
ATOM 1967 N N . LEU A 1 255 ? 3.606 -14.337 -14.884 1.00 95.06 255 LEU A N 1
ATOM 1968 C CA . LEU A 1 255 ? 4.468 -13.945 -13.766 1.00 95.06 255 LEU A CA 1
ATOM 1969 C C . LEU A 1 255 ? 4.070 -14.589 -12.426 1.00 95.06 255 LEU A C 1
ATOM 1971 O O . LEU A 1 255 ? 4.609 -14.228 -11.385 1.00 95.06 255 LEU A O 1
ATOM 1975 N N . GLY A 1 256 ? 3.148 -15.554 -12.421 1.00 95.69 256 GLY A N 1
ATOM 1976 C CA . GLY A 1 256 ? 2.773 -16.274 -11.205 1.00 95.69 256 GLY A CA 1
ATOM 1977 C C . GLY A 1 256 ? 1.737 -15.544 -10.347 1.00 95.69 256 GLY A C 1
ATOM 1978 O O . GLY A 1 256 ? 1.726 -15.695 -9.125 1.00 95.69 256 GLY A O 1
ATOM 1979 N N . TYR A 1 257 ? 0.851 -14.773 -10.982 1.00 95.88 257 TYR A N 1
ATOM 1980 C CA . TYR A 1 257 ? -0.269 -14.066 -10.356 1.00 95.88 257 TYR A CA 1
ATOM 1981 C C . TYR A 1 257 ? 0.096 -13.103 -9.210 1.00 95.88 257 TYR A C 1
ATOM 1983 O O . TYR A 1 257 ? -0.591 -13.123 -8.186 1.00 95.88 257 TYR A O 1
ATOM 1991 N N . PRO A 1 258 ? 1.100 -12.219 -9.339 1.00 95.88 258 PRO A N 1
ATOM 1992 C CA . PRO A 1 258 ? 1.366 -11.244 -8.289 1.00 95.88 258 PRO A CA 1
ATOM 1993 C C . PRO A 1 258 ? 0.152 -10.330 -8.030 1.00 95.88 258 PRO A C 1
ATOM 1995 O O . PRO A 1 258 ? -0.612 -10.036 -8.965 1.00 95.88 258 PRO A O 1
ATOM 1998 N N . PRO A 1 259 ? -0.038 -9.845 -6.790 1.00 95.12 259 PRO A N 1
ATOM 1999 C CA . PRO A 1 259 ? -0.857 -8.666 -6.538 1.00 95.12 259 PRO A CA 1
ATOM 2000 C C . PRO A 1 259 ? -0.355 -7.481 -7.378 1.00 95.12 259 PRO A C 1
ATOM 2002 O O . PRO A 1 259 ? 0.843 -7.202 -7.438 1.00 95.12 259 PRO A O 1
ATOM 2005 N N . LEU A 1 260 ? -1.265 -6.762 -8.038 1.00 92.81 260 LEU A N 1
ATOM 2006 C CA . LEU A 1 260 ? -0.909 -5.589 -8.840 1.00 92.81 260 LEU A CA 1
ATOM 2007 C C . LEU A 1 260 ? -0.827 -4.345 -7.953 1.00 92.81 260 LEU A C 1
ATOM 2009 O O . LEU A 1 260 ? -1.699 -3.482 -7.965 1.00 92.81 260 LEU A O 1
ATOM 2013 N N . VAL A 1 261 ? 0.254 -4.242 -7.187 1.00 90.56 261 VAL A N 1
ATOM 2014 C CA . VAL A 1 261 ? 0.607 -3.050 -6.402 1.00 90.56 261 VAL A CA 1
ATOM 2015 C C . VAL A 1 261 ? 2.032 -2.607 -6.736 1.00 90.56 261 VAL A C 1
ATOM 2017 O O . VAL A 1 261 ? 2.823 -3.387 -7.262 1.00 90.56 261 VAL A O 1
ATOM 2020 N N . THR A 1 262 ? 2.370 -1.343 -6.480 1.00 85.25 262 THR A N 1
ATOM 2021 C CA . THR A 1 262 ? 3.716 -0.805 -6.720 1.00 85.25 262 THR A CA 1
ATOM 2022 C C . THR A 1 262 ? 4.786 -1.636 -5.995 1.00 85.25 262 THR A C 1
ATOM 2024 O O . THR A 1 262 ? 4.603 -1.905 -4.807 1.00 85.25 262 THR A O 1
ATOM 2027 N N . PRO A 1 263 ? 5.912 -1.987 -6.651 1.00 87.44 263 PRO A N 1
ATOM 2028 C CA . PRO A 1 263 ? 6.290 -1.639 -8.030 1.00 87.44 263 PRO A CA 1
ATOM 2029 C C . PRO A 1 263 ? 5.735 -2.584 -9.112 1.00 87.44 263 PRO A C 1
ATOM 2031 O O . PRO A 1 263 ? 5.717 -2.212 -10.283 1.00 87.44 263 PRO A O 1
ATOM 2034 N N . ILE A 1 264 ? 5.253 -3.772 -8.742 1.00 90.81 264 ILE A N 1
ATOM 2035 C CA . ILE A 1 264 ? 4.882 -4.855 -9.669 1.00 90.81 264 ILE A CA 1
ATOM 2036 C C . ILE A 1 264 ? 3.793 -4.453 -10.663 1.00 90.81 264 ILE A C 1
ATOM 2038 O O . ILE A 1 264 ? 3.855 -4.825 -11.832 1.00 90.81 264 ILE A O 1
ATOM 2042 N N . SER A 1 265 ? 2.829 -3.646 -10.225 1.00 89.44 265 SER A N 1
ATOM 2043 C CA . SER A 1 265 ? 1.761 -3.132 -11.080 1.00 89.44 265 SER A CA 1
ATOM 2044 C C . SER A 1 265 ? 2.324 -2.412 -12.319 1.00 89.44 265 SER A C 1
ATOM 2046 O O . SER A 1 265 ? 1.965 -2.740 -13.448 1.00 89.44 265 SER A O 1
ATOM 2048 N N . GLN A 1 266 ? 3.303 -1.520 -12.131 1.00 87.38 266 GLN A N 1
ATOM 2049 C CA . GLN A 1 266 ? 3.961 -0.809 -13.229 1.00 87.38 266 GLN A CA 1
ATOM 2050 C C . GLN A 1 266 ? 4.749 -1.762 -14.135 1.00 87.38 266 GLN A C 1
ATOM 2052 O O . GLN A 1 266 ? 4.698 -1.616 -15.350 1.00 87.38 266 GLN A O 1
ATOM 2057 N N . ILE A 1 267 ? 5.442 -2.748 -13.561 1.00 91.06 267 ILE A N 1
ATOM 2058 C CA . ILE A 1 267 ? 6.244 -3.727 -14.312 1.00 91.06 267 ILE A CA 1
ATOM 2059 C C . ILE A 1 267 ? 5.353 -4.531 -15.268 1.00 91.06 267 ILE A C 1
ATOM 2061 O O . ILE A 1 267 ? 5.658 -4.645 -16.455 1.00 91.06 267 ILE A O 1
ATOM 2065 N N . VAL A 1 268 ? 4.221 -5.037 -14.766 1.00 93.00 268 VAL A N 1
ATOM 2066 C CA . VAL A 1 268 ? 3.236 -5.780 -15.566 1.00 93.00 268 VAL A CA 1
ATOM 2067 C C . VAL A 1 268 ? 2.668 -4.900 -16.678 1.00 93.00 268 VAL A C 1
ATOM 2069 O O . VAL A 1 268 ? 2.646 -5.316 -17.835 1.00 93.00 268 VAL A O 1
ATOM 2072 N N . GLY A 1 269 ? 2.239 -3.680 -16.343 1.00 91.25 269 GLY A N 1
ATOM 2073 C CA . GLY A 1 269 ? 1.647 -2.757 -17.310 1.00 91.25 269 GLY A CA 1
ATOM 2074 C C . GLY A 1 269 ? 2.612 -2.344 -18.421 1.00 91.25 269 GLY A C 1
ATOM 2075 O O . GLY A 1 269 ? 2.268 -2.437 -19.597 1.00 91.25 269 GLY A O 1
ATOM 2076 N N . THR A 1 270 ? 3.841 -1.957 -18.072 1.00 91.00 270 THR A N 1
ATOM 2077 C CA . THR A 1 270 ? 4.859 -1.564 -19.057 1.00 91.00 270 THR A CA 1
ATOM 2078 C C . THR A 1 270 ? 5.233 -2.735 -19.971 1.00 91.00 270 THR A C 1
ATOM 2080 O O . THR A 1 270 ? 5.396 -2.543 -21.175 1.00 91.00 270 THR A O 1
ATOM 2083 N N . GLN A 1 271 ? 5.338 -3.959 -19.439 1.00 93.38 271 GLN A N 1
ATOM 2084 C CA . GLN A 1 271 ? 5.609 -5.133 -20.273 1.00 93.38 271 GLN A CA 1
ATOM 2085 C C . GLN A 1 271 ? 4.441 -5.445 -21.219 1.00 93.38 271 GLN A C 1
ATOM 2087 O O . GLN A 1 271 ? 4.677 -5.805 -22.371 1.00 93.38 271 GLN A O 1
ATOM 2092 N N . ALA A 1 272 ? 3.195 -5.273 -20.770 1.00 92.75 272 ALA A N 1
ATOM 2093 C CA . ALA A 1 272 ? 2.025 -5.427 -21.629 1.00 92.75 272 ALA A CA 1
ATOM 2094 C C . ALA A 1 272 ? 2.038 -4.403 -22.782 1.00 92.75 272 ALA A C 1
ATOM 2096 O O . ALA A 1 272 ? 1.890 -4.784 -23.941 1.00 92.75 272 ALA A O 1
ATOM 2097 N N . VAL A 1 273 ? 2.345 -3.130 -22.500 1.00 91.75 273 VAL A N 1
ATOM 2098 C CA . VAL A 1 273 ? 2.541 -2.101 -23.540 1.00 91.75 273 VAL A CA 1
ATOM 2099 C C . VAL A 1 273 ? 3.665 -2.491 -24.511 1.00 91.75 273 VAL A C 1
ATOM 2101 O O . VAL A 1 273 ? 3.489 -2.394 -25.725 1.00 91.75 273 VAL A O 1
ATOM 2104 N N . ALA A 1 274 ? 4.799 -2.989 -24.005 1.00 92.06 274 ALA A N 1
ATOM 2105 C CA . ALA A 1 274 ? 5.909 -3.442 -24.845 1.00 92.06 274 ALA A CA 1
ATOM 2106 C C . ALA A 1 274 ? 5.503 -4.595 -25.781 1.00 92.06 274 ALA A C 1
ATOM 2108 O O . ALA A 1 274 ? 5.886 -4.589 -26.953 1.00 92.06 274 ALA A O 1
ATOM 2109 N N . ASN A 1 275 ? 4.691 -5.542 -25.299 1.00 93.75 275 ASN A N 1
ATOM 2110 C CA . ASN A 1 275 ? 4.152 -6.636 -26.112 1.00 93.75 275 ASN A CA 1
ATOM 2111 C C . ASN A 1 275 ? 3.274 -6.103 -27.256 1.00 93.75 275 ASN A C 1
ATOM 2113 O O . ASN A 1 275 ? 3.414 -6.552 -28.395 1.00 93.75 275 ASN A O 1
ATOM 2117 N N . LEU A 1 276 ? 2.419 -5.110 -26.980 1.00 92.62 276 LEU A N 1
ATOM 2118 C CA . LEU A 1 276 ? 1.563 -4.497 -27.999 1.00 92.62 276 LEU A CA 1
ATOM 2119 C C . LEU A 1 276 ? 2.364 -3.749 -29.067 1.00 92.62 276 LEU A C 1
ATOM 2121 O O . LEU A 1 276 ? 2.082 -3.922 -30.254 1.00 92.62 276 LEU A O 1
ATOM 2125 N N . ILE A 1 277 ? 3.356 -2.950 -28.660 1.00 91.19 277 ILE A N 1
ATOM 2126 C CA . ILE A 1 277 ? 4.228 -2.193 -29.577 1.00 91.19 277 ILE A CA 1
ATOM 2127 C C . ILE A 1 277 ? 5.034 -3.147 -30.461 1.00 91.19 277 ILE A C 1
ATOM 2129 O O . ILE A 1 277 ? 5.162 -2.930 -31.664 1.00 91.19 277 ILE A O 1
ATOM 2133 N N . ALA A 1 278 ? 5.572 -4.218 -29.874 1.00 91.19 278 ALA A N 1
ATOM 2134 C CA . ALA A 1 278 ? 6.379 -5.191 -30.597 1.00 91.19 278 ALA A CA 1
ATOM 2135 C C . ALA A 1 278 ? 5.554 -6.085 -31.544 1.00 91.19 278 ALA A C 1
ATOM 2137 O O . ALA A 1 278 ? 6.134 -6.715 -32.434 1.00 91.19 278 ALA A O 1
ATOM 2138 N N . GLY A 1 279 ? 4.232 -6.162 -31.337 1.00 91.94 279 GLY A N 1
ATOM 2139 C CA . GLY A 1 279 ? 3.317 -7.056 -32.056 1.00 91.94 279 GLY A CA 1
ATOM 2140 C C . GLY A 1 279 ? 3.510 -8.541 -31.725 1.00 91.94 279 GLY A C 1
ATOM 2141 O O . GLY A 1 279 ? 2.918 -9.397 -32.373 1.00 91.94 279 GLY A O 1
ATOM 2142 N N . GLU A 1 280 ? 4.350 -8.851 -30.736 1.00 91.88 280 GLU A N 1
ATOM 2143 C CA . GLU A 1 280 ? 4.738 -10.203 -30.342 1.00 91.88 280 GLU A CA 1
ATOM 2144 C C . GLU A 1 280 ? 5.104 -10.210 -28.850 1.00 91.88 280 GLU A C 1
ATOM 2146 O O . GLU A 1 280 ? 5.913 -9.397 -28.387 1.00 91.88 280 GLU A O 1
ATOM 2151 N N . ARG A 1 281 ? 4.501 -11.127 -28.082 1.00 92.44 281 ARG A N 1
ATOM 2152 C CA . ARG A 1 281 ? 4.657 -11.186 -26.621 1.00 92.44 281 ARG A CA 1
ATOM 2153 C C . ARG A 1 281 ? 6.097 -11.544 -26.253 1.00 92.44 281 ARG A C 1
ATOM 2155 O O . ARG A 1 281 ? 6.641 -12.521 -26.755 1.00 92.44 281 ARG A O 1
ATOM 2162 N N . TYR A 1 282 ? 6.704 -10.757 -25.365 1.00 90.94 282 TYR A N 1
ATOM 2163 C CA . TYR A 1 282 ? 8.081 -10.915 -24.879 1.00 90.94 282 TYR A CA 1
ATOM 2164 C C . TYR A 1 282 ? 9.180 -10.848 -25.951 1.00 90.94 282 TYR A C 1
ATOM 2166 O O . TYR A 1 282 ? 10.321 -11.217 -25.675 1.00 90.94 282 TYR A O 1
ATOM 2174 N N . LYS A 1 283 ? 8.893 -10.306 -27.143 1.00 90.38 283 LYS A N 1
ATOM 2175 C CA . LYS A 1 283 ? 9.939 -9.961 -28.122 1.00 90.38 283 LYS A CA 1
ATOM 2176 C C . LYS A 1 283 ? 10.878 -8.878 -27.589 1.00 90.38 283 LYS A C 1
ATOM 2178 O O . LYS A 1 283 ? 12.087 -8.934 -27.795 1.00 90.38 283 LYS A O 1
ATOM 2183 N N . ILE A 1 284 ? 10.312 -7.897 -26.887 1.00 88.81 284 ILE A N 1
ATOM 2184 C CA . ILE A 1 284 ? 11.046 -6.911 -26.095 1.00 88.81 284 ILE A CA 1
ATOM 2185 C C . ILE A 1 284 ? 10.710 -7.188 -24.634 1.00 88.81 284 ILE A C 1
ATOM 2187 O O . ILE A 1 284 ? 9.542 -7.127 -24.253 1.00 88.81 284 ILE A O 1
ATOM 2191 N N . VAL A 1 285 ? 11.721 -7.488 -23.819 1.00 89.31 285 VAL A N 1
ATOM 2192 C CA . VAL A 1 285 ? 11.541 -7.733 -22.383 1.00 89.31 285 VAL A CA 1
ATOM 2193 C C . VAL A 1 285 ? 12.242 -6.651 -21.580 1.00 89.31 285 VAL A C 1
ATOM 2195 O O . VAL A 1 285 ? 13.462 -6.485 -21.690 1.00 89.31 285 VAL A O 1
ATOM 2198 N N . ILE A 1 286 ? 11.470 -5.928 -20.770 1.00 89.44 286 ILE A N 1
ATOM 2199 C CA . ILE A 1 286 ? 11.997 -4.855 -19.923 1.00 89.44 286 ILE A CA 1
ATOM 2200 C C . ILE A 1 286 ? 12.884 -5.427 -18.809 1.00 89.44 286 ILE A C 1
ATOM 2202 O O . ILE A 1 286 ? 12.721 -6.572 -18.376 1.00 89.44 286 ILE A O 1
ATOM 2206 N N . ASN A 1 287 ? 13.848 -4.640 -18.334 1.00 87.50 287 ASN A N 1
ATOM 2207 C CA . ASN A 1 287 ? 14.839 -5.110 -17.361 1.00 87.50 287 ASN A CA 1
ATOM 2208 C C . ASN A 1 287 ? 14.207 -5.488 -16.016 1.00 87.50 287 ASN A C 1
ATOM 2210 O O . ASN A 1 287 ? 14.682 -6.397 -15.341 1.00 87.50 287 ASN A O 1
ATOM 2214 N N . GLU A 1 288 ? 13.112 -4.836 -15.649 1.00 89.12 288 GLU A N 1
ATOM 2215 C CA . GLU A 1 288 ? 12.357 -5.102 -14.431 1.00 89.12 288 GLU A CA 1
ATOM 2216 C C . GLU A 1 288 ? 11.712 -6.493 -14.456 1.00 89.12 288 GLU A C 1
ATOM 2218 O O . GLU A 1 288 ? 11.669 -7.161 -13.428 1.00 89.12 288 GLU A O 1
ATOM 2223 N N . ILE A 1 289 ? 11.281 -6.978 -15.628 1.00 91.38 289 ILE A N 1
ATOM 2224 C CA . ILE A 1 289 ? 10.786 -8.354 -15.787 1.00 91.38 289 ILE A CA 1
ATOM 2225 C C . ILE A 1 289 ? 11.927 -9.355 -15.608 1.00 91.38 289 ILE A C 1
ATOM 2227 O O . ILE A 1 289 ? 11.738 -10.374 -14.950 1.00 91.38 289 ILE A O 1
ATOM 2231 N N . LYS A 1 290 ? 13.126 -9.058 -16.126 1.00 88.56 290 LYS A N 1
ATOM 2232 C CA . LYS A 1 290 ? 14.314 -9.902 -15.898 1.00 88.56 290 LYS A CA 1
ATOM 2233 C C . LYS A 1 290 ? 14.612 -10.008 -14.403 1.00 88.56 290 LYS A C 1
ATOM 2235 O O . LYS A 1 290 ? 14.675 -11.106 -13.860 1.00 88.56 290 LYS A O 1
ATOM 2240 N N . ALA A 1 291 ? 14.676 -8.862 -13.728 1.00 86.69 291 ALA A N 1
ATOM 2241 C CA . ALA A 1 291 ? 14.883 -8.782 -12.287 1.00 86.69 291 ALA A CA 1
ATOM 2242 C C . ALA A 1 291 ? 13.795 -9.528 -11.493 1.00 86.69 291 ALA A C 1
ATOM 2244 O O . ALA A 1 291 ? 14.094 -10.244 -10.540 1.00 86.69 291 ALA A O 1
ATOM 2245 N N . TYR A 1 292 ? 12.534 -9.417 -11.906 1.00 90.31 292 TYR A N 1
ATOM 2246 C CA . TYR A 1 292 ? 11.429 -10.174 -11.325 1.00 90.31 292 TYR A CA 1
ATOM 2247 C C . TYR A 1 292 ? 11.627 -11.684 -11.433 1.00 90.31 292 TYR A C 1
ATOM 2249 O O . TYR A 1 292 ? 11.509 -12.398 -10.438 1.00 90.31 292 TYR A O 1
ATOM 2257 N N . VAL A 1 293 ? 11.980 -12.172 -12.620 1.00 89.50 293 VAL A N 1
ATOM 2258 C CA . VAL A 1 293 ? 12.165 -13.606 -12.872 1.00 89.50 293 VAL A CA 1
ATOM 2259 C C . VAL A 1 293 ? 13.392 -14.168 -12.149 1.00 89.50 293 VAL A C 1
ATOM 2261 O O . VAL A 1 293 ? 13.377 -15.323 -11.724 1.00 89.50 293 VAL A O 1
ATOM 2264 N N . GLU A 1 294 ? 14.418 -13.345 -11.949 1.00 86.50 294 GLU A N 1
ATOM 2265 C CA . GLU A 1 294 ? 15.599 -13.661 -11.137 1.00 86.50 294 GLU A CA 1
ATOM 2266 C C . GLU A 1 294 ? 15.324 -13.649 -9.621 1.00 86.50 294 GLU A C 1
ATOM 2268 O O . GLU A 1 294 ? 16.216 -13.963 -8.835 1.00 86.50 294 GLU A O 1
ATOM 2273 N N . GLY A 1 295 ? 14.104 -13.304 -9.193 1.00 87.44 295 GLY A N 1
ATOM 2274 C CA . GLY A 1 295 ? 13.707 -13.278 -7.785 1.00 87.44 295 GLY A CA 1
ATOM 2275 C C . GLY A 1 295 ? 14.137 -12.018 -7.035 1.00 87.44 295 GLY A C 1
ATOM 2276 O O . GLY A 1 295 ? 14.062 -11.985 -5.810 1.00 87.44 295 GLY A O 1
ATOM 2277 N N . GLN A 1 296 ? 14.555 -10.959 -7.738 1.00 86.69 296 GLN A N 1
ATOM 2278 C CA . GLN A 1 296 ? 15.034 -9.723 -7.104 1.00 86.69 296 GLN A CA 1
ATOM 2279 C C . GLN A 1 296 ? 13.943 -8.968 -6.327 1.00 86.69 296 GLN A C 1
ATOM 2281 O O . GLN A 1 296 ? 14.270 -8.135 -5.487 1.00 86.69 296 GLN A O 1
ATOM 2286 N N . TYR A 1 297 ? 12.668 -9.252 -6.608 1.00 89.12 297 TYR A N 1
ATOM 2287 C CA . TYR A 1 297 ? 11.510 -8.682 -5.908 1.00 89.12 297 TYR A CA 1
ATOM 2288 C C . TYR A 1 297 ? 10.920 -9.630 -4.852 1.00 89.12 297 TYR A C 1
ATOM 2290 O O . TYR A 1 297 ? 9.954 -9.264 -4.196 1.00 89.12 297 TYR A O 1
ATOM 2298 N N . GLY A 1 298 ? 11.474 -10.833 -4.675 1.00 91.31 298 GLY A N 1
ATOM 2299 C CA . GLY A 1 298 ? 10.977 -11.835 -3.729 1.00 91.31 298 GLY A CA 1
ATOM 2300 C C . GLY A 1 298 ? 10.247 -13.011 -4.380 1.00 91.31 298 GLY A C 1
ATOM 2301 O O . GLY A 1 298 ? 10.293 -13.234 -5.596 1.00 91.31 298 GLY A O 1
ATOM 2302 N N . LYS A 1 299 ? 9.595 -13.807 -3.537 1.00 93.38 299 LYS A N 1
ATOM 2303 C CA . LYS A 1 299 ? 8.912 -15.047 -3.896 1.00 93.38 299 LYS A CA 1
ATOM 2304 C C . LYS A 1 299 ? 7.531 -14.779 -4.490 1.00 93.38 299 LYS A C 1
ATOM 2306 O O . LYS A 1 299 ? 6.665 -14.167 -3.876 1.00 93.38 299 LYS A O 1
ATOM 2311 N N . THR A 1 300 ? 7.296 -15.322 -5.679 1.00 94.19 300 THR A N 1
ATOM 2312 C CA . THR A 1 300 ? 6.013 -15.204 -6.381 1.00 94.19 300 THR A CA 1
ATOM 2313 C C . THR A 1 300 ? 4.917 -16.088 -5.756 1.00 94.19 300 THR A C 1
ATOM 2315 O O . THR A 1 300 ? 5.223 -17.177 -5.255 1.00 94.19 300 THR A O 1
ATOM 2318 N N . PRO A 1 301 ? 3.625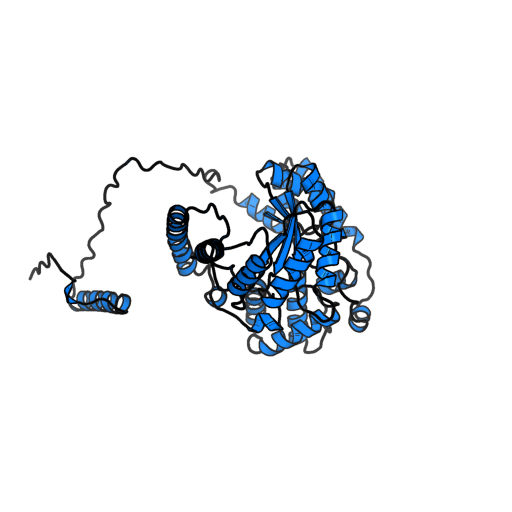 -15.690 -5.817 1.00 94.12 301 PRO A N 1
ATOM 2319 C CA . PRO A 1 301 ? 2.520 -16.502 -5.286 1.00 94.12 301 PRO A CA 1
ATOM 2320 C C . PRO A 1 301 ? 2.360 -17.864 -5.975 1.00 94.12 301 PRO A C 1
ATOM 2322 O O . PRO A 1 301 ? 1.987 -18.851 -5.341 1.00 94.12 301 PRO A O 1
ATOM 2325 N N . ALA A 1 302 ? 2.645 -17.920 -7.277 1.00 95.12 302 ALA A N 1
ATOM 2326 C CA . ALA A 1 302 ? 2.656 -19.134 -8.086 1.00 95.12 302 ALA A CA 1
ATOM 2327 C C . ALA A 1 302 ? 3.942 -19.224 -8.925 1.00 95.12 302 ALA A C 1
ATOM 2329 O O . ALA A 1 302 ? 4.620 -18.211 -9.115 1.00 95.12 302 ALA A O 1
ATOM 2330 N N . PRO A 1 303 ? 4.295 -20.406 -9.465 1.00 93.62 303 PRO A N 1
ATOM 2331 C CA . PRO A 1 303 ? 5.430 -20.526 -10.372 1.00 93.62 303 PRO A CA 1
ATOM 2332 C C . PRO A 1 303 ? 5.294 -19.615 -11.600 1.00 93.62 303 PRO A C 1
ATOM 2334 O O . PRO A 1 303 ? 4.249 -19.593 -12.246 1.00 93.62 303 PRO A O 1
ATOM 2337 N N . ILE A 1 304 ? 6.375 -18.909 -11.934 1.00 92.31 304 ILE A N 1
ATOM 2338 C CA . ILE A 1 304 ? 6.511 -18.164 -13.194 1.00 92.31 304 ILE A CA 1
ATOM 2339 C C . ILE A 1 304 ? 6.544 -19.152 -14.370 1.00 92.31 304 ILE A C 1
ATOM 2341 O O . ILE A 1 304 ? 7.235 -20.177 -14.290 1.00 92.31 304 ILE A O 1
ATOM 2345 N N . ASP A 1 305 ? 5.848 -18.814 -15.458 1.00 89.44 305 ASP A N 1
ATOM 2346 C CA . ASP A 1 305 ? 5.797 -19.595 -16.694 1.00 89.44 305 ASP A CA 1
ATOM 2347 C C . ASP A 1 305 ? 7.206 -19.866 -17.244 1.00 89.44 305 ASP A C 1
ATOM 2349 O O . ASP A 1 305 ? 8.079 -18.994 -17.319 1.00 89.44 305 ASP A O 1
ATOM 2353 N N . ILE A 1 306 ? 7.440 -21.117 -17.634 1.00 72.56 306 ILE A N 1
ATOM 2354 C CA . ILE A 1 306 ? 8.743 -21.581 -18.097 1.00 72.56 306 ILE A CA 1
ATOM 2355 C C . ILE A 1 306 ? 9.168 -20.938 -19.420 1.00 72.56 306 ILE A C 1
ATOM 2357 O O . ILE A 1 306 ? 10.367 -20.821 -19.673 1.00 72.56 306 ILE A O 1
ATOM 2361 N N . ASN A 1 307 ? 8.221 -20.514 -20.257 1.00 77.94 307 ASN A N 1
ATOM 2362 C CA . ASN A 1 307 ? 8.534 -19.876 -21.532 1.00 77.94 307 ASN A CA 1
ATOM 2363 C C . ASN A 1 307 ? 9.119 -18.481 -21.324 1.00 77.94 307 ASN A C 1
ATOM 2365 O O . ASN A 1 307 ? 10.081 -18.134 -21.999 1.00 77.94 307 ASN A O 1
ATOM 2369 N N . ILE A 1 308 ? 8.640 -17.750 -20.313 1.00 75.06 308 ILE A N 1
ATOM 2370 C CA . ILE A 1 308 ? 9.255 -16.490 -19.892 1.00 75.06 308 ILE A CA 1
ATOM 2371 C C . ILE A 1 308 ? 10.685 -16.751 -19.422 1.00 75.06 308 ILE A C 1
ATOM 2373 O O . ILE A 1 308 ? 11.608 -16.102 -19.900 1.00 75.06 308 ILE A O 1
ATOM 2377 N N . LYS A 1 309 ? 10.902 -17.762 -18.567 1.00 68.44 309 LYS A N 1
ATOM 2378 C CA . LYS A 1 309 ? 12.246 -18.099 -18.055 1.00 68.44 309 LYS A CA 1
ATOM 2379 C C . LYS A 1 309 ? 13.271 -18.396 -19.156 1.00 68.44 309 LYS A C 1
ATOM 2381 O O . LYS A 1 309 ? 14.448 -18.103 -18.977 1.00 68.44 309 LYS A O 1
ATOM 2386 N N . LYS A 1 310 ? 12.838 -18.970 -20.282 1.00 67.00 310 LYS A N 1
ATOM 2387 C CA . LYS A 1 310 ? 13.707 -19.295 -21.427 1.00 67.00 310 LYS A CA 1
ATOM 2388 C C . LYS A 1 310 ? 14.128 -18.074 -22.248 1.00 67.00 310 LYS A C 1
ATOM 2390 O O . LYS A 1 310 ? 15.105 -18.171 -22.982 1.00 67.00 310 LYS A O 1
ATOM 2395 N N . CYS A 1 311 ? 13.436 -16.942 -22.119 1.00 66.25 311 CYS A N 1
ATOM 2396 C CA . CYS A 1 311 ? 13.784 -15.701 -22.813 1.00 66.25 311 CYS A CA 1
ATOM 2397 C C . CYS A 1 311 ? 14.999 -14.975 -22.199 1.00 66.25 311 CYS A C 1
ATOM 2399 O O . CYS A 1 311 ? 15.405 -13.934 -22.716 1.00 66.25 311 CYS A O 1
ATOM 2401 N N . PHE A 1 312 ? 15.592 -15.495 -21.116 1.00 66.69 312 PHE A N 1
ATOM 2402 C CA . PHE A 1 312 ? 16.714 -14.864 -20.418 1.00 66.69 312 PHE A CA 1
ATOM 2403 C C . PHE A 1 312 ? 18.007 -15.670 -20.571 1.00 66.69 312 PHE A C 1
ATOM 2405 O O . PHE A 1 312 ? 18.067 -16.847 -20.221 1.00 66.69 312 PHE A O 1
ATOM 2412 N N . SER A 1 313 ? 19.074 -15.018 -21.036 1.00 53.59 313 SER A N 1
ATOM 2413 C CA . SER A 1 313 ? 20.442 -15.466 -20.769 1.00 53.59 313 SER A CA 1
ATOM 2414 C C . SER A 1 313 ? 20.819 -15.006 -19.362 1.00 53.59 313 SER A C 1
ATOM 2416 O O . SER A 1 313 ? 20.796 -13.806 -19.095 1.00 53.59 313 SER A O 1
ATOM 2418 N N . CYS A 1 314 ? 21.132 -15.942 -18.467 1.00 43.56 314 CYS A N 1
ATOM 2419 C CA . CYS A 1 314 ? 21.524 -15.641 -17.093 1.00 43.56 314 CYS A CA 1
ATOM 2420 C C . CYS A 1 314 ? 22.771 -14.746 -17.081 1.00 43.56 314 CYS A C 1
ATOM 2422 O O . CYS A 1 314 ? 23.852 -15.221 -17.424 1.00 43.56 314 CYS A O 1
ATOM 2424 N N . ASP A 1 315 ? 22.639 -13.490 -16.657 1.00 46.38 315 ASP A N 1
ATOM 2425 C CA . ASP A 1 315 ? 23.792 -12.647 -16.342 1.00 46.38 315 ASP A CA 1
ATOM 2426 C C . ASP A 1 315 ? 23.633 -12.136 -14.906 1.00 46.38 315 ASP A C 1
ATOM 2428 O O . ASP A 1 315 ? 22.836 -11.252 -14.597 1.00 46.38 315 ASP A O 1
ATOM 2432 N N . THR A 1 316 ? 24.337 -12.786 -13.981 1.00 43.81 316 THR A N 1
ATOM 2433 C CA . THR A 1 316 ? 24.182 -12.647 -12.526 1.00 43.81 316 THR A CA 1
ATOM 2434 C C . THR A 1 316 ? 24.859 -11.378 -11.994 1.00 43.81 316 THR A C 1
ATOM 2436 O O . THR A 1 316 ? 25.732 -11.442 -11.127 1.00 43.81 316 THR A O 1
ATOM 2439 N N . SER A 1 317 ? 24.497 -10.198 -12.499 1.00 47.25 317 SER A N 1
ATOM 2440 C CA . SER A 1 317 ? 25.167 -8.935 -12.140 1.00 47.25 317 SER A CA 1
ATOM 2441 C C . SER A 1 317 ? 24.611 -8.244 -10.886 1.00 47.25 317 SER A C 1
ATOM 2443 O O . SER A 1 317 ? 24.943 -7.088 -10.616 1.00 47.25 317 SER A O 1
ATOM 2445 N N . ASN A 1 318 ? 23.748 -8.905 -10.115 1.00 46.16 318 ASN A N 1
ATOM 2446 C CA . ASN A 1 318 ? 22.915 -8.215 -9.130 1.00 46.16 318 ASN A CA 1
ATOM 2447 C C . ASN A 1 318 ? 23.570 -7.962 -7.762 1.00 46.16 318 ASN A C 1
ATOM 2449 O O . ASN A 1 318 ? 23.083 -7.146 -6.982 1.00 46.16 318 ASN A O 1
ATOM 2453 N N . ILE A 1 319 ? 24.738 -8.564 -7.521 1.00 47.16 319 ILE A N 1
ATOM 2454 C CA . ILE A 1 319 ? 25.585 -8.285 -6.350 1.00 47.16 319 ILE A CA 1
ATOM 2455 C C . ILE A 1 319 ? 26.064 -6.814 -6.348 1.00 47.16 319 ILE A C 1
ATOM 2457 O O . ILE A 1 319 ? 26.330 -6.255 -5.295 1.00 47.16 319 ILE A O 1
ATOM 2461 N N . ARG A 1 320 ? 26.069 -6.121 -7.500 1.00 50.62 320 ARG A N 1
ATOM 2462 C CA . ARG A 1 320 ? 26.588 -4.743 -7.622 1.00 50.62 320 ARG A CA 1
ATOM 2463 C C . ARG A 1 320 ? 25.677 -3.625 -7.087 1.00 50.62 320 ARG A C 1
ATOM 2465 O O . ARG A 1 320 ? 26.158 -2.508 -6.933 1.00 50.62 320 ARG A O 1
ATOM 2472 N N . LYS A 1 321 ? 24.373 -3.849 -6.859 1.00 60.31 321 LYS A N 1
ATOM 2473 C CA . LYS A 1 321 ? 23.436 -2.749 -6.514 1.00 60.31 321 LYS A CA 1
ATOM 2474 C C . LYS A 1 321 ? 23.395 -2.403 -5.023 1.00 60.31 321 LYS A C 1
ATOM 2476 O O . LYS A 1 321 ? 23.299 -1.224 -4.701 1.00 60.31 321 LYS A O 1
ATOM 2481 N N . ALA A 1 322 ? 23.467 -3.394 -4.132 1.00 63.50 322 ALA A N 1
ATOM 2482 C CA . ALA A 1 322 ? 23.433 -3.160 -2.685 1.00 63.50 322 ALA A CA 1
ATOM 2483 C C . ALA A 1 322 ? 24.637 -2.320 -2.225 1.00 63.50 322 ALA A C 1
ATOM 2485 O O . ALA A 1 322 ? 24.466 -1.346 -1.492 1.00 63.50 322 ALA A O 1
ATOM 2486 N N . ASP A 1 323 ? 25.820 -2.633 -2.761 1.00 73.50 323 ASP A N 1
ATOM 2487 C CA . ASP A 1 323 ? 27.066 -1.921 -2.472 1.00 73.50 323 ASP A CA 1
ATOM 2488 C C . ASP A 1 323 ? 26.981 -0.431 -2.837 1.00 73.50 323 ASP A C 1
ATOM 2490 O O . ASP A 1 323 ? 27.456 0.420 -2.088 1.00 73.50 323 ASP A O 1
ATOM 2494 N N . ASN A 1 324 ? 26.303 -0.084 -3.938 1.00 85.62 324 ASN A N 1
ATOM 2495 C CA . ASN A 1 324 ? 26.188 1.308 -4.381 1.00 85.62 324 ASN A CA 1
ATOM 2496 C C . ASN A 1 324 ? 25.425 2.194 -3.384 1.00 85.62 324 ASN A C 1
ATOM 2498 O O . ASN A 1 324 ? 25.813 3.343 -3.182 1.00 85.62 324 ASN A O 1
ATOM 2502 N N . TYR A 1 325 ? 24.369 1.682 -2.739 1.00 90.12 325 TYR A N 1
ATOM 2503 C CA . TYR A 1 325 ? 23.612 2.458 -1.747 1.00 90.12 325 TYR A CA 1
ATOM 2504 C C . TYR A 1 325 ? 24.451 2.770 -0.505 1.00 90.12 325 TYR A C 1
ATOM 2506 O O . TYR A 1 325 ? 24.380 3.874 0.033 1.00 90.12 325 TYR A O 1
ATOM 2514 N N . LEU A 1 326 ? 25.270 1.811 -0.066 1.00 91.81 326 LEU A N 1
ATOM 2515 C CA . LEU A 1 326 ? 26.139 1.979 1.099 1.00 91.81 326 LEU A CA 1
ATOM 2516 C C . LEU A 1 326 ? 27.330 2.892 0.796 1.00 91.81 326 LEU A C 1
ATOM 2518 O O . LEU A 1 326 ? 27.716 3.701 1.642 1.00 91.81 326 LEU A O 1
ATOM 2522 N N . ILE A 1 327 ? 27.873 2.814 -0.422 1.00 92.19 327 ILE A N 1
ATOM 2523 C CA . ILE A 1 327 ? 28.908 3.736 -0.903 1.00 92.19 327 ILE A CA 1
ATOM 2524 C C . ILE A 1 327 ? 28.369 5.171 -0.938 1.00 92.19 327 ILE A C 1
ATOM 2526 O O . ILE A 1 327 ? 29.018 6.065 -0.394 1.00 92.19 327 ILE A O 1
ATOM 2530 N N . GLU A 1 328 ? 27.183 5.399 -1.513 1.00 91.56 328 GLU A N 1
ATOM 2531 C CA . GLU A 1 328 ? 26.588 6.744 -1.565 1.00 91.56 328 GLU A CA 1
ATOM 2532 C C . GLU A 1 328 ? 26.277 7.270 -0.160 1.00 91.56 328 GLU A C 1
ATOM 2534 O O . GLU A 1 328 ? 26.582 8.424 0.137 1.00 91.56 328 GLU A O 1
ATOM 2539 N N . LYS A 1 329 ? 25.766 6.421 0.746 1.00 94.31 329 LYS A N 1
ATOM 2540 C CA . LYS A 1 329 ? 25.574 6.786 2.159 1.00 94.31 329 LYS A CA 1
ATOM 2541 C C . LYS A 1 329 ? 26.885 7.255 2.788 1.00 94.31 329 LYS A C 1
ATOM 2543 O O . LYS A 1 329 ? 26.916 8.311 3.413 1.00 94.31 329 LYS A O 1
ATOM 2548 N N . LYS A 1 330 ? 27.969 6.491 2.622 1.00 94.44 330 LYS A N 1
ATOM 2549 C CA . LYS A 1 330 ? 29.285 6.849 3.170 1.00 94.44 330 LYS A CA 1
ATOM 2550 C C . LYS A 1 330 ? 29.774 8.189 2.618 1.00 94.44 330 LYS A C 1
ATOM 2552 O O . LYS A 1 330 ? 30.217 9.029 3.394 1.00 94.44 330 LYS A O 1
ATOM 2557 N N . LYS A 1 331 ? 29.631 8.404 1.310 1.00 93.81 331 LYS A N 1
ATOM 2558 C CA . LYS A 1 331 ? 29.988 9.664 0.655 1.00 93.81 331 LYS A CA 1
ATOM 2559 C C . LYS A 1 331 ? 29.195 10.852 1.216 1.00 93.81 331 LYS A C 1
ATOM 2561 O O . LYS A 1 331 ? 29.797 11.862 1.557 1.00 93.81 331 LYS A O 1
ATOM 2566 N N . CYS A 1 332 ? 27.876 10.721 1.379 1.00 93.06 332 CYS A N 1
ATOM 2567 C CA . CYS A 1 332 ? 27.040 11.778 1.966 1.00 93.06 332 CYS A CA 1
ATOM 2568 C C . CYS A 1 332 ? 27.504 12.150 3.384 1.00 93.06 332 CYS A C 1
ATOM 2570 O O . CYS A 1 332 ? 27.588 13.327 3.727 1.00 93.06 332 CYS A O 1
ATOM 2572 N N . LEU A 1 333 ? 27.852 11.152 4.202 1.00 92.25 333 LEU A N 1
ATOM 2573 C CA . LEU A 1 333 ? 28.350 11.388 5.559 1.00 92.25 333 LEU A CA 1
ATOM 2574 C C . LEU A 1 333 ? 29.719 12.090 5.561 1.00 92.25 333 LEU A C 1
ATOM 2576 O O . LEU A 1 333 ? 29.945 12.970 6.389 1.00 92.25 333 LEU A O 1
ATOM 2580 N N . GLU A 1 334 ? 30.616 11.743 4.632 1.00 94.56 334 GLU A N 1
ATOM 2581 C CA . GLU A 1 334 ? 31.914 12.420 4.452 1.00 94.56 334 GLU A CA 1
ATOM 2582 C C . GLU A 1 334 ? 31.756 13.871 3.962 1.00 94.56 334 GLU A C 1
ATOM 2584 O O . GLU A 1 334 ? 32.531 14.742 4.353 1.00 94.56 334 GLU A O 1
ATOM 2589 N N . GLU A 1 335 ? 30.725 14.146 3.161 1.00 92.75 335 GLU A N 1
ATOM 2590 C CA . GLU A 1 335 ? 30.356 15.491 2.698 1.00 92.75 335 GLU A CA 1
ATOM 2591 C C . GLU A 1 335 ? 29.576 16.309 3.751 1.00 92.75 335 GLU A C 1
ATOM 2593 O O . GLU A 1 335 ? 29.270 17.478 3.520 1.00 92.75 335 GLU A O 1
ATOM 2598 N N . GLY A 1 336 ? 29.285 15.731 4.923 1.00 91.94 336 GLY A N 1
ATOM 2599 C CA . GLY A 1 336 ? 28.666 16.429 6.054 1.00 91.94 336 GLY A CA 1
ATOM 2600 C C . GLY A 1 336 ? 27.140 16.550 5.992 1.00 91.94 336 GLY A C 1
ATOM 2601 O O . GLY A 1 336 ? 26.571 17.363 6.722 1.00 91.94 336 GLY A O 1
ATOM 2602 N N . TYR A 1 337 ? 26.466 15.755 5.155 1.00 90.44 337 TYR A N 1
ATOM 2603 C CA . TYR A 1 337 ? 25.002 15.705 5.132 1.00 90.44 337 TYR A CA 1
ATOM 2604 C C . TYR A 1 337 ? 24.456 15.162 6.461 1.00 90.44 337 TYR A C 1
ATOM 2606 O O . TYR A 1 337 ? 25.019 14.241 7.060 1.00 90.44 337 TYR A O 1
ATOM 2614 N N . ASN A 1 338 ? 23.321 15.705 6.913 1.00 90.94 338 ASN A N 1
ATOM 2615 C CA . ASN A 1 338 ? 22.592 15.131 8.045 1.00 90.94 338 ASN A CA 1
ATOM 2616 C C . ASN A 1 338 ? 21.946 13.781 7.656 1.00 90.94 338 ASN A C 1
ATOM 2618 O O . ASN A 1 338 ? 22.022 13.330 6.507 1.00 90.94 338 ASN A O 1
ATOM 2622 N N . GLN A 1 339 ? 21.335 13.105 8.632 1.00 90.81 339 GLN A N 1
ATOM 2623 C CA . GLN A 1 339 ? 20.767 11.770 8.435 1.00 90.81 339 GLN A CA 1
ATOM 2624 C C . GLN A 1 339 ? 19.635 11.779 7.397 1.00 90.81 339 GLN A C 1
ATOM 2626 O O . GLN A 1 339 ? 19.603 10.922 6.513 1.00 90.81 339 GLN A O 1
ATOM 2631 N N . GLU A 1 340 ? 18.718 12.737 7.492 1.00 92.56 340 GLU A N 1
ATOM 2632 C CA . GLU A 1 340 ? 17.558 12.869 6.615 1.00 92.56 340 GLU A CA 1
ATOM 2633 C C . GLU A 1 340 ? 17.968 13.171 5.165 1.00 92.56 340 GLU A C 1
ATOM 2635 O O . GLU A 1 340 ? 17.521 12.486 4.241 1.00 92.56 340 GLU A O 1
ATOM 2640 N N . ASP A 1 341 ? 18.885 14.113 4.956 1.00 92.62 341 ASP A N 1
ATOM 2641 C CA . ASP A 1 341 ? 19.370 14.473 3.624 1.00 92.62 341 ASP A CA 1
ATOM 2642 C C . ASP A 1 341 ? 20.193 13.342 2.994 1.00 92.62 341 ASP A C 1
ATOM 2644 O O . ASP A 1 341 ? 20.067 13.071 1.795 1.00 92.62 341 ASP A O 1
ATOM 2648 N N . THR A 1 342 ? 20.971 12.617 3.808 1.00 94.56 342 THR A N 1
ATOM 2649 C CA . THR A 1 342 ? 21.665 11.394 3.376 1.00 94.56 342 THR A CA 1
ATOM 2650 C C . THR A 1 342 ? 20.664 10.361 2.859 1.00 94.56 342 THR A C 1
ATOM 2652 O O . THR A 1 342 ? 20.865 9.787 1.789 1.00 94.56 342 THR A O 1
ATOM 2655 N N . LEU A 1 343 ? 19.553 10.139 3.569 1.00 94.25 343 LEU A N 1
ATOM 2656 C CA . LEU A 1 343 ? 18.511 9.202 3.138 1.00 94.25 343 LEU A CA 1
ATOM 2657 C C . LEU A 1 343 ? 17.826 9.654 1.844 1.00 94.25 343 LEU A C 1
ATOM 2659 O O . LEU A 1 343 ? 17.632 8.831 0.948 1.00 94.25 343 LEU A O 1
ATOM 2663 N N . ILE A 1 344 ? 17.511 10.946 1.702 1.00 92.75 344 ILE A N 1
ATOM 2664 C CA . ILE A 1 344 ? 16.946 11.504 0.461 1.00 92.75 344 ILE A CA 1
ATOM 2665 C C . ILE A 1 344 ? 17.890 11.239 -0.717 1.00 92.75 344 ILE A C 1
ATOM 2667 O O . ILE A 1 344 ? 17.450 10.756 -1.765 1.00 92.75 344 ILE A O 1
ATOM 2671 N N . ARG A 1 345 ? 19.188 11.501 -0.538 1.00 91.81 345 ARG A N 1
ATOM 2672 C CA . ARG A 1 345 ? 20.204 11.327 -1.581 1.00 91.81 345 ARG A CA 1
ATOM 2673 C C . ARG A 1 345 ? 20.430 9.865 -1.951 1.00 91.81 345 ARG A C 1
ATOM 2675 O O . ARG A 1 345 ? 20.455 9.539 -3.134 1.00 91.81 345 ARG A O 1
ATOM 2682 N N . VAL A 1 346 ? 20.503 8.973 -0.966 1.00 92.31 346 VAL A N 1
ATOM 2683 C CA . VAL A 1 346 ? 20.660 7.526 -1.192 1.00 92.31 346 VAL A CA 1
ATOM 2684 C C . VAL A 1 346 ? 19.434 6.935 -1.890 1.00 92.31 346 VAL A C 1
ATOM 2686 O O . VAL A 1 346 ? 19.564 6.109 -2.797 1.00 92.31 346 VAL A O 1
ATOM 2689 N N . MET A 1 347 ? 18.230 7.344 -1.484 1.00 90.56 347 MET A N 1
ATOM 2690 C CA . MET A 1 347 ? 16.997 6.784 -2.034 1.00 90.56 347 MET A CA 1
ATOM 2691 C C . MET A 1 347 ? 16.648 7.352 -3.410 1.00 90.56 347 MET A C 1
ATOM 2693 O O . MET A 1 347 ? 16.140 6.606 -4.254 1.00 90.56 347 MET A O 1
ATOM 2697 N N . PHE A 1 348 ? 16.930 8.637 -3.641 1.00 90.56 348 PHE A N 1
ATOM 2698 C CA . PHE A 1 348 ? 16.500 9.381 -4.824 1.00 90.56 348 PHE A CA 1
ATOM 2699 C C . PHE A 1 348 ? 17.608 10.292 -5.388 1.00 90.56 348 PHE A C 1
ATOM 2701 O O . PHE A 1 348 ? 17.380 11.492 -5.545 1.00 90.56 348 PHE A O 1
ATOM 2708 N N . PRO A 1 349 ? 18.788 9.769 -5.769 1.00 86.69 349 PRO A N 1
ATOM 2709 C CA . PRO A 1 349 ? 19.972 10.588 -6.064 1.00 86.69 349 PRO A CA 1
ATOM 2710 C C . PRO A 1 349 ? 19.729 11.662 -7.135 1.00 86.69 349 PRO A C 1
ATOM 2712 O O . PRO A 1 349 ? 20.063 12.826 -6.946 1.00 86.69 349 PRO A O 1
ATOM 2715 N N . GLN A 1 350 ? 19.043 11.307 -8.227 1.00 83.50 350 GLN A N 1
ATOM 2716 C CA . GLN A 1 350 ? 18.738 12.246 -9.317 1.00 83.50 350 GLN A CA 1
ATOM 2717 C C . GLN A 1 350 ? 17.751 13.358 -8.920 1.00 83.50 350 GLN A C 1
ATOM 2719 O O . GLN A 1 350 ? 17.769 14.444 -9.503 1.00 83.50 350 GLN A O 1
ATOM 2724 N N . LEU A 1 351 ? 16.845 13.081 -7.977 1.00 85.56 351 LEU A N 1
ATOM 2725 C CA . LEU A 1 351 ? 15.886 14.069 -7.474 1.00 85.56 351 LEU A CA 1
ATOM 2726 C C . LEU A 1 351 ? 16.500 14.908 -6.357 1.00 85.56 351 LEU A C 1
ATOM 2728 O O . LEU A 1 351 ? 16.192 16.092 -6.268 1.00 85.56 351 LEU A O 1
ATOM 2732 N N . ALA A 1 352 ? 17.381 14.312 -5.556 1.00 86.62 352 ALA A N 1
ATOM 2733 C CA . ALA A 1 352 ? 18.081 14.965 -4.465 1.00 86.62 352 ALA A CA 1
ATOM 2734 C C . ALA A 1 352 ? 18.922 16.143 -4.967 1.00 86.62 352 ALA A C 1
ATOM 2736 O O . ALA A 1 352 ? 18.777 17.243 -4.447 1.00 86.62 352 ALA A O 1
ATOM 2737 N N . ASP A 1 353 ? 19.696 15.967 -6.045 1.00 82.50 353 ASP A N 1
ATOM 2738 C CA . ASP A 1 353 ? 20.479 17.067 -6.627 1.00 82.50 353 ASP A CA 1
ATOM 2739 C C . ASP A 1 353 ? 19.580 18.246 -7.041 1.00 82.50 353 ASP A C 1
ATOM 2741 O O . ASP A 1 353 ? 19.870 19.402 -6.736 1.00 82.50 353 ASP A O 1
ATOM 2745 N N . LYS A 1 354 ? 18.431 17.963 -7.674 1.00 83.56 354 LYS A N 1
ATOM 2746 C CA . LYS A 1 354 ? 17.450 18.999 -8.036 1.00 83.56 354 LYS A CA 1
ATOM 2747 C C . LYS A 1 354 ? 16.827 19.653 -6.806 1.00 83.56 354 LYS A C 1
ATOM 2749 O O . LYS A 1 354 ? 16.614 20.862 -6.821 1.00 83.56 354 LYS A O 1
ATOM 2754 N N . PHE A 1 355 ? 16.516 18.875 -5.775 1.00 84.38 355 PHE A N 1
ATOM 2755 C CA . PHE A 1 355 ? 15.912 19.360 -4.539 1.00 84.38 355 PHE A CA 1
ATOM 2756 C C . PHE A 1 355 ? 16.868 20.297 -3.790 1.00 84.38 355 PHE A C 1
ATOM 2758 O O . PHE A 1 355 ? 16.508 21.444 -3.540 1.00 84.38 355 PHE A O 1
ATOM 2765 N N . PHE A 1 356 ? 18.111 19.869 -3.559 1.00 82.50 356 PHE A N 1
ATOM 2766 C CA . PHE A 1 356 ? 19.129 20.666 -2.871 1.00 82.50 356 PHE A CA 1
ATOM 2767 C C . PHE A 1 356 ? 19.623 21.862 -3.701 1.00 82.50 356 PHE A C 1
ATOM 2769 O O . PHE A 1 356 ? 20.040 22.870 -3.139 1.00 82.50 356 PHE A O 1
ATOM 2776 N N . SER A 1 357 ? 19.541 21.807 -5.037 1.00 75.06 357 SER A N 1
ATOM 2777 C CA . SER A 1 357 ? 19.911 22.949 -5.893 1.00 75.06 357 SER A CA 1
ATOM 2778 C C . SER A 1 357 ? 18.932 24.129 -5.836 1.00 75.06 357 SER A C 1
ATOM 2780 O O . SER A 1 357 ? 19.295 25.233 -6.231 1.00 75.06 357 SER A O 1
ATOM 2782 N N . LYS A 1 358 ? 17.698 23.938 -5.343 1.00 64.88 358 LYS A N 1
ATOM 2783 C CA . LYS A 1 358 ? 16.665 24.994 -5.278 1.00 64.88 358 LYS A CA 1
ATOM 2784 C C . LYS A 1 358 ? 16.798 25.928 -4.061 1.00 64.88 358 LYS A C 1
ATOM 2786 O O . LYS A 1 358 ? 15.847 26.630 -3.723 1.00 64.88 358 LYS A O 1
ATOM 2791 N N . ASN A 1 359 ? 17.975 25.974 -3.443 1.00 49.62 359 ASN A N 1
ATOM 2792 C CA . ASN A 1 359 ? 18.295 26.683 -2.200 1.00 49.62 359 ASN A CA 1
ATOM 2793 C C . ASN A 1 359 ? 18.245 28.233 -2.239 1.00 49.62 359 ASN A C 1
ATOM 2795 O O . ASN A 1 359 ? 18.884 28.858 -1.403 1.00 49.62 359 ASN A O 1
ATOM 2799 N N . GLU A 1 360 ? 17.491 28.889 -3.130 1.00 44.84 360 GLU A N 1
ATOM 2800 C CA . GLU A 1 360 ? 17.410 30.368 -3.119 1.00 44.84 360 GLU A CA 1
ATOM 2801 C C . GLU A 1 360 ? 16.030 30.988 -2.860 1.00 44.84 360 GLU A C 1
ATOM 2803 O O . GLU A 1 360 ? 15.964 32.194 -2.649 1.00 44.84 360 GLU A O 1
ATOM 2808 N N . LEU A 1 361 ? 14.932 30.228 -2.769 1.00 39.56 361 LEU A N 1
ATOM 2809 C CA . LEU A 1 361 ? 13.621 30.793 -2.395 1.00 39.56 361 LEU A CA 1
ATOM 2810 C C . LEU A 1 361 ? 12.762 29.773 -1.636 1.00 39.56 361 LEU A C 1
ATOM 2812 O O . LEU A 1 361 ? 11.721 29.336 -2.122 1.00 39.56 361 LEU A O 1
ATOM 2816 N N . TYR A 1 362 ? 13.192 29.383 -0.441 1.00 42.88 362 TYR A N 1
ATOM 2817 C CA . TYR A 1 362 ? 12.294 28.770 0.534 1.00 42.88 362 TYR A CA 1
ATOM 2818 C C . TYR A 1 362 ? 12.330 29.626 1.794 1.00 42.88 362 TYR A C 1
ATOM 2820 O O . TYR A 1 362 ? 13.302 29.603 2.537 1.00 42.88 362 TYR A O 1
ATOM 2828 N N . ASP A 1 363 ? 11.274 30.419 1.969 1.00 40.09 363 ASP A N 1
ATOM 2829 C CA . ASP A 1 363 ? 10.900 30.999 3.257 1.00 40.09 363 ASP A CA 1
ATOM 2830 C C . ASP A 1 363 ? 10.801 29.827 4.250 1.00 40.09 363 ASP A C 1
ATOM 2832 O O . ASP A 1 363 ? 10.130 28.836 3.941 1.00 40.09 363 ASP A O 1
ATOM 2836 N N . ASP A 1 364 ? 11.574 29.889 5.336 1.00 33.78 364 ASP A N 1
ATOM 2837 C CA . ASP A 1 364 ? 11.869 28.822 6.302 1.00 33.78 364 ASP A CA 1
ATOM 2838 C C . ASP A 1 364 ? 10.754 27.774 6.432 1.00 33.78 364 ASP A C 1
ATOM 2840 O O . ASP A 1 364 ? 9.822 27.963 7.211 1.00 33.78 364 ASP A O 1
ATOM 2844 N N . GLY A 1 365 ? 10.884 26.656 5.698 1.00 38.16 365 GLY A N 1
ATOM 2845 C CA . GLY A 1 365 ? 9.898 25.584 5.450 1.00 38.16 365 GLY A CA 1
ATOM 2846 C C . GLY A 1 365 ? 9.238 24.892 6.656 1.00 38.16 365 GLY A C 1
ATOM 2847 O O . GLY A 1 365 ? 8.647 23.823 6.519 1.00 38.16 365 GLY A O 1
ATOM 2848 N N . THR A 1 366 ? 9.283 25.493 7.833 1.00 30.42 366 THR A N 1
ATOM 2849 C CA . THR A 1 366 ? 8.230 25.441 8.840 1.00 30.42 366 THR A CA 1
ATOM 2850 C C . THR A 1 366 ? 6.942 26.085 8.312 1.00 30.42 366 THR A C 1
ATOM 2852 O O . THR A 1 366 ? 6.741 27.295 8.382 1.00 30.42 366 THR A O 1
ATOM 2855 N N . PHE A 1 367 ? 5.974 25.267 7.897 1.00 31.75 367 PHE A N 1
ATOM 2856 C CA . PHE A 1 367 ? 4.579 25.670 8.081 1.00 31.75 367 PHE A CA 1
ATOM 2857 C C . PHE A 1 367 ? 4.297 25.655 9.589 1.00 31.75 367 PHE A C 1
ATOM 2859 O O . PHE A 1 367 ? 3.894 24.632 10.145 1.00 31.75 367 PHE A O 1
ATOM 2866 N N . ILE A 1 368 ? 4.543 26.774 10.276 1.00 24.73 368 ILE A N 1
ATOM 2867 C CA . ILE A 1 368 ? 4.006 26.974 11.622 1.00 24.73 368 ILE A CA 1
ATOM 2868 C C . ILE A 1 368 ? 2.497 27.134 11.443 1.00 24.73 368 ILE A C 1
ATOM 2870 O O . ILE A 1 368 ? 2.015 28.174 10.998 1.00 24.73 368 ILE A O 1
ATOM 2874 N N . PHE A 1 369 ? 1.731 26.094 11.769 1.00 27.12 369 PHE A N 1
ATOM 2875 C CA . PHE A 1 369 ? 0.313 26.276 12.048 1.00 27.12 369 PHE A CA 1
ATOM 2876 C C . PHE A 1 369 ? 0.204 27.008 13.385 1.00 27.12 369 PHE A C 1
ATOM 2878 O O . PHE A 1 369 ? 0.038 26.390 14.437 1.00 27.12 369 PHE A O 1
ATOM 2885 N N . GLU A 1 370 ? 0.288 28.337 13.356 1.00 24.84 370 GLU A N 1
ATOM 2886 C CA . GLU A 1 370 ? -0.313 29.117 14.425 1.00 24.84 370 GLU A CA 1
ATOM 2887 C C . GLU A 1 370 ? -1.822 28.930 14.295 1.00 24.84 370 GLU A C 1
ATOM 2889 O O . GLU A 1 370 ? -2.486 29.469 13.409 1.00 24.84 370 GLU A O 1
ATOM 2894 N N . CYS A 1 371 ? -2.377 28.096 15.173 1.00 25.80 371 CYS A N 1
ATOM 2895 C CA . CYS A 1 371 ? -3.803 28.107 15.427 1.00 25.80 371 CYS A CA 1
ATOM 2896 C C . CYS A 1 371 ? -4.104 29.452 16.092 1.00 25.80 371 CYS A C 1
ATOM 2898 O O . CYS A 1 371 ? -4.111 29.561 17.320 1.00 25.80 371 CYS A O 1
ATOM 2900 N N . HIS A 1 372 ? -4.295 30.498 15.287 1.00 28.52 372 HIS A N 1
ATOM 2901 C CA . HIS A 1 372 ? -4.897 31.720 15.780 1.00 28.52 372 HIS A CA 1
ATOM 2902 C C . HIS A 1 372 ? -6.282 31.328 16.286 1.00 28.52 372 HIS A C 1
ATOM 2904 O O . HIS A 1 372 ? -7.204 31.055 15.514 1.00 28.52 372 HIS A O 1
ATOM 2910 N N . GLN A 1 373 ? -6.425 31.259 17.611 1.00 30.89 373 GLN A N 1
ATOM 2911 C CA . GLN A 1 373 ? -7.735 31.402 18.214 1.00 30.89 373 GLN A CA 1
ATOM 2912 C C . GLN A 1 373 ? -8.288 32.708 17.664 1.00 30.89 373 GLN A C 1
ATOM 2914 O O . GLN A 1 373 ? -7.700 33.769 17.852 1.00 30.89 373 GLN A O 1
ATOM 2919 N N . ASN A 1 374 ? -9.361 32.588 16.891 1.00 31.28 374 ASN A N 1
ATOM 2920 C CA . ASN A 1 374 ? -9.993 33.695 16.206 1.00 31.28 374 ASN A CA 1
ATOM 2921 C C . ASN A 1 374 ? -10.583 34.644 17.260 1.00 31.28 374 ASN A C 1
ATOM 2923 O O . ASN A 1 374 ? -11.743 34.533 17.654 1.00 31.28 374 ASN A O 1
ATOM 2927 N N . THR A 1 375 ? -9.765 35.563 17.752 1.00 39.72 375 THR A N 1
ATOM 2928 C CA . THR A 1 375 ? -10.198 36.761 18.456 1.00 39.72 375 THR A CA 1
ATOM 2929 C C . THR A 1 375 ? -9.693 37.943 17.661 1.00 39.72 375 THR A C 1
ATOM 2931 O O . THR A 1 375 ? -8.731 38.573 18.066 1.00 39.72 375 THR A O 1
ATOM 2934 N N . GLU A 1 376 ? -10.315 38.220 16.514 1.00 34.19 376 GLU A N 1
ATOM 2935 C CA . GLU A 1 376 ? -10.593 39.590 16.082 1.00 34.19 376 GLU A CA 1
ATOM 2936 C C . GLU A 1 376 ? -11.477 39.634 14.832 1.00 34.19 376 GLU A C 1
ATOM 2938 O O . GLU A 1 376 ? -11.415 38.798 13.936 1.00 34.19 376 GLU A O 1
ATOM 2943 N N . LYS A 1 377 ? -12.377 40.619 14.843 1.00 43.44 377 LYS A N 1
ATOM 2944 C CA . LYS A 1 377 ? -13.381 40.913 13.822 1.00 43.44 377 LYS A CA 1
ATOM 2945 C C . LYS A 1 377 ? -12.703 41.175 12.477 1.00 43.44 377 LYS A C 1
ATOM 2947 O O . LYS A 1 377 ? -11.919 42.113 12.363 1.00 43.44 377 LYS A O 1
ATOM 2952 N N . GLU A 1 378 ? -13.070 40.419 11.447 1.00 32.22 378 GLU A N 1
ATOM 2953 C CA . GLU A 1 378 ? -12.649 40.727 10.083 1.00 32.22 378 GLU A CA 1
ATOM 2954 C C . GLU A 1 378 ? -13.220 42.077 9.631 1.00 32.22 378 GLU A C 1
ATOM 2956 O O . GLU A 1 378 ? -14.427 42.270 9.469 1.00 32.22 378 GLU A O 1
ATOM 2961 N N . ASN A 1 379 ? -12.304 43.015 9.397 1.00 32.69 379 ASN A N 1
ATOM 2962 C CA . ASN A 1 379 ? -12.521 44.168 8.542 1.00 32.69 379 ASN A CA 1
ATOM 2963 C C . ASN A 1 379 ? -12.775 43.678 7.111 1.00 32.69 379 ASN A C 1
ATOM 2965 O O . ASN A 1 379 ? -11.895 43.105 6.467 1.00 32.69 379 ASN A O 1
ATOM 2969 N N . ILE A 1 380 ? -13.975 43.951 6.606 1.00 32.44 380 ILE A N 1
ATOM 2970 C CA . ILE A 1 380 ? -14.356 43.747 5.208 1.00 32.44 380 ILE A CA 1
ATOM 2971 C C . ILE A 1 380 ? -13.392 44.552 4.325 1.00 32.44 380 ILE A C 1
ATOM 2973 O O . ILE A 1 380 ? -13.409 45.784 4.325 1.00 32.44 380 ILE A O 1
ATOM 2977 N N . LYS A 1 381 ? -12.541 43.862 3.555 1.00 33.72 381 LYS A N 1
ATOM 2978 C CA . LYS A 1 381 ? -11.785 44.486 2.464 1.00 33.72 381 LYS A CA 1
ATOM 2979 C C . LYS A 1 381 ? -12.763 44.866 1.352 1.00 33.72 381 LYS A C 1
ATOM 2981 O O . LYS A 1 381 ? -13.517 44.028 0.867 1.00 33.72 381 LYS A O 1
ATOM 2986 N N . ASN A 1 382 ? -12.722 46.137 0.961 1.00 31.67 382 ASN A N 1
ATOM 2987 C CA . ASN A 1 382 ? -13.497 46.720 -0.131 1.00 31.67 382 ASN A CA 1
ATOM 2988 C C . ASN A 1 382 ? -13.439 45.852 -1.397 1.00 31.67 382 ASN A C 1
ATOM 2990 O O . ASN A 1 382 ? -12.408 45.778 -2.069 1.00 31.67 382 ASN A O 1
ATOM 2994 N N . VAL A 1 383 ? -14.571 45.241 -1.742 1.00 35.94 383 VAL A N 1
ATOM 2995 C CA . VAL A 1 383 ? -14.816 44.678 -3.070 1.00 35.94 383 VAL A CA 1
ATOM 2996 C C . VAL A 1 383 ? -14.883 45.854 -4.042 1.00 35.94 383 VAL A C 1
ATOM 2998 O O . VAL A 1 383 ? -15.691 46.766 -3.858 1.00 35.94 383 VAL A O 1
ATOM 3001 N N . ARG A 1 384 ? -14.014 45.875 -5.058 1.00 32.78 384 ARG A N 1
ATOM 3002 C CA . ARG A 1 384 ? -14.126 46.864 -6.137 1.00 32.78 384 ARG A CA 1
ATOM 3003 C C . ARG A 1 384 ? -15.434 46.601 -6.897 1.00 32.78 384 ARG A C 1
ATOM 3005 O O . ARG A 1 384 ? -15.636 45.463 -7.320 1.00 32.78 384 ARG A O 1
ATOM 3012 N N . PRO A 1 385 ? -16.309 47.602 -7.082 1.00 40.44 385 PRO A N 1
ATOM 3013 C CA . PRO A 1 385 ? -17.489 47.437 -7.915 1.00 40.44 385 PRO A CA 1
ATOM 3014 C C . PRO A 1 385 ? -17.050 47.163 -9.356 1.00 40.44 385 PRO A C 1
ATOM 3016 O O . PRO A 1 385 ? -16.204 47.872 -9.902 1.00 40.44 385 PRO A O 1
ATOM 3019 N N . ILE A 1 386 ? -17.619 46.123 -9.961 1.00 45.66 386 ILE A N 1
ATOM 3020 C CA . ILE A 1 386 ? -17.554 45.931 -11.407 1.00 45.66 386 ILE A CA 1
ATOM 3021 C C . ILE A 1 386 ? -18.529 46.949 -11.996 1.00 45.66 386 ILE A C 1
ATOM 3023 O O . ILE A 1 386 ? -19.729 46.883 -11.737 1.00 45.66 386 ILE A O 1
ATOM 3027 N N . ILE A 1 387 ? -17.997 47.929 -12.718 1.00 47.62 387 ILE A N 1
ATOM 3028 C CA . ILE A 1 387 ? -18.791 48.931 -13.424 1.00 47.62 387 ILE A CA 1
ATOM 3029 C C . ILE A 1 387 ? -19.012 48.382 -14.834 1.00 47.62 387 ILE A C 1
ATOM 3031 O O . ILE A 1 387 ? -18.057 48.268 -15.598 1.00 47.62 387 ILE A O 1
ATOM 3035 N N . LEU A 1 388 ? -20.249 47.993 -15.140 1.00 54.94 388 LEU A N 1
ATOM 3036 C CA . LEU A 1 388 ? -20.672 47.555 -16.471 1.00 54.94 388 LEU A CA 1
ATOM 3037 C C . LEU A 1 388 ? -21.332 48.756 -17.154 1.00 54.94 388 LEU A C 1
ATOM 3039 O O . LEU A 1 388 ? -22.275 49.321 -16.600 1.00 54.94 388 LEU A O 1
ATOM 3043 N N . ASN A 1 389 ? -20.803 49.176 -18.304 1.00 47.22 389 ASN A N 1
ATOM 3044 C CA . ASN A 1 389 ? -21.181 50.440 -18.958 1.00 47.22 389 ASN A CA 1
ATOM 3045 C C . ASN A 1 389 ? -22.056 50.248 -20.206 1.00 47.22 389 ASN A C 1
ATOM 3047 O O . ASN A 1 389 ? -22.434 51.231 -20.838 1.00 47.22 389 ASN A O 1
ATOM 3051 N N . ASP A 1 390 ? -22.368 49.004 -20.565 1.00 57.72 390 ASP A N 1
ATOM 3052 C CA . ASP A 1 390 ? -23.219 48.656 -21.702 1.00 57.72 390 ASP A CA 1
ATOM 3053 C C . ASP A 1 390 ? -24.389 47.784 -21.217 1.00 57.72 390 ASP A C 1
ATOM 3055 O O . ASP A 1 390 ? -24.209 46.847 -20.429 1.00 57.72 390 ASP A O 1
ATOM 3059 N N . GLU A 1 391 ? -25.599 48.081 -21.696 1.00 50.88 391 GLU A N 1
ATOM 3060 C CA . GLU A 1 391 ? -26.801 47.284 -21.434 1.00 50.88 391 GLU A CA 1
ATOM 3061 C C . GLU A 1 391 ? -26.593 45.812 -21.823 1.00 50.88 391 GLU A C 1
ATOM 3063 O O . GLU A 1 391 ? -27.085 44.918 -21.128 1.00 50.88 391 GLU A O 1
ATOM 3068 N N . ASN A 1 392 ? -25.800 45.539 -22.866 1.00 50.53 392 ASN A N 1
ATOM 3069 C CA . ASN A 1 392 ? -25.482 44.171 -23.277 1.00 50.53 392 ASN A CA 1
ATOM 3070 C C . ASN A 1 392 ? -24.566 43.444 -22.282 1.00 50.53 392 ASN A C 1
ATOM 3072 O O . ASN A 1 392 ? -24.738 42.243 -22.077 1.00 50.53 392 ASN A O 1
ATOM 3076 N N . GLU A 1 393 ? -23.638 44.143 -21.622 1.00 52.81 393 GLU A N 1
ATOM 3077 C CA . GLU A 1 393 ? -22.746 43.555 -20.611 1.00 52.81 393 GLU A CA 1
ATOM 3078 C C . GLU A 1 393 ? -23.491 43.235 -19.312 1.00 52.81 393 GLU A C 1
ATOM 3080 O O . GLU A 1 393 ? -23.254 42.192 -18.697 1.00 52.81 393 GLU A O 1
ATOM 3085 N N . ILE A 1 394 ? -24.446 44.087 -18.925 1.00 54.72 394 ILE A N 1
ATOM 3086 C CA . ILE A 1 394 ? -25.345 43.828 -17.792 1.00 54.72 394 ILE A CA 1
ATOM 3087 C C . ILE A 1 394 ? -26.214 42.603 -18.085 1.00 54.72 394 ILE A C 1
ATOM 3089 O O . ILE A 1 394 ? -26.353 41.727 -17.225 1.00 54.72 394 ILE A O 1
ATOM 3093 N N . LEU A 1 395 ? -26.752 42.499 -19.305 1.00 50.19 395 LEU A N 1
ATOM 3094 C CA . LEU A 1 395 ? -27.549 41.350 -19.721 1.00 50.19 395 LEU A CA 1
ATOM 3095 C C . LEU A 1 395 ? -26.706 40.067 -19.739 1.00 50.19 395 LEU A C 1
ATOM 3097 O O . LEU A 1 395 ? -27.156 39.042 -19.235 1.00 50.19 395 LEU A O 1
ATOM 3101 N N . TYR A 1 396 ? -25.469 40.123 -20.240 1.00 51.00 396 TYR A N 1
ATOM 3102 C CA . TYR A 1 396 ? -24.556 38.976 -20.267 1.00 51.00 396 TYR A CA 1
ATOM 3103 C C . TYR A 1 396 ? -24.147 38.528 -18.861 1.00 51.00 396 TYR A C 1
ATOM 3105 O O . TYR A 1 396 ? -24.123 37.328 -18.584 1.00 51.00 396 TYR A O 1
ATOM 3113 N N . ALA A 1 397 ? -23.876 39.464 -17.948 1.00 55.31 397 ALA A N 1
ATOM 3114 C CA . ALA A 1 397 ? -23.556 39.159 -16.556 1.00 55.31 397 ALA A CA 1
ATOM 3115 C C . ALA A 1 397 ? -24.761 38.555 -15.817 1.00 55.31 397 ALA A C 1
ATOM 3117 O O . ALA A 1 397 ? -24.606 37.575 -15.087 1.00 55.31 397 ALA A O 1
ATOM 3118 N N . LEU A 1 398 ? -25.969 39.076 -16.062 1.00 52.59 398 LEU A N 1
ATOM 3119 C CA . LEU A 1 398 ? -27.214 38.512 -15.539 1.00 52.59 398 LEU A CA 1
ATOM 3120 C C . LEU A 1 398 ? -27.483 37.119 -16.108 1.00 52.59 398 LEU A C 1
ATOM 3122 O O . LEU A 1 398 ? -27.755 36.209 -15.335 1.00 52.59 398 LEU A O 1
ATOM 3126 N N . PHE A 1 399 ? -27.349 36.909 -17.419 1.00 50.16 399 PHE A N 1
ATOM 3127 C CA . PHE A 1 399 ? -27.519 35.588 -18.028 1.00 50.16 399 PHE A CA 1
ATOM 3128 C C . PHE A 1 399 ? -26.460 34.600 -17.551 1.00 50.16 399 PHE A C 1
ATOM 3130 O O . PHE A 1 399 ? -26.797 33.456 -17.281 1.00 50.16 399 PHE A O 1
ATOM 3137 N N . THR A 1 400 ? -25.212 35.026 -17.364 1.00 50.84 400 THR A N 1
ATOM 3138 C CA . THR A 1 400 ? -24.144 34.159 -16.843 1.00 50.84 400 THR A CA 1
ATOM 3139 C C . THR A 1 400 ? -24.393 33.799 -15.377 1.00 50.84 400 THR A C 1
ATOM 3141 O O . THR A 1 400 ? -24.230 32.641 -15.001 1.00 50.84 400 THR A O 1
ATOM 3144 N N . ALA A 1 401 ? -24.866 34.743 -14.555 1.00 51.50 401 ALA A N 1
ATOM 3145 C CA . ALA A 1 401 ? -25.257 34.479 -13.169 1.00 51.50 401 ALA A CA 1
ATOM 3146 C C . ALA A 1 401 ? -26.499 33.576 -13.080 1.00 51.50 401 ALA A C 1
ATOM 3148 O O . ALA A 1 401 ? -26.534 32.667 -12.260 1.00 51.50 401 ALA A O 1
ATOM 3149 N N . ILE A 1 402 ? -27.489 33.779 -13.952 1.00 48.94 402 ILE A N 1
ATOM 3150 C CA . ILE A 1 402 ? -28.708 32.966 -14.027 1.00 48.94 402 ILE A CA 1
ATOM 3151 C C . ILE A 1 402 ? -28.373 31.554 -14.529 1.00 48.94 402 ILE A C 1
ATOM 3153 O O . ILE A 1 402 ? -28.753 30.586 -13.886 1.00 48.94 402 ILE A O 1
ATOM 3157 N N . ILE A 1 403 ? -27.596 31.402 -15.604 1.00 48.34 403 ILE A N 1
ATOM 3158 C CA . ILE A 1 403 ? -27.189 30.096 -16.156 1.00 48.34 403 ILE A CA 1
ATOM 3159 C C . ILE A 1 403 ? -26.297 29.332 -15.170 1.00 48.34 403 ILE A C 1
ATOM 3161 O O . ILE A 1 403 ? -26.482 28.131 -14.992 1.00 48.34 403 ILE A O 1
ATOM 3165 N N . SER A 1 404 ? -25.384 30.020 -14.480 1.00 47.72 404 SER A N 1
ATOM 3166 C CA . SER A 1 404 ? -24.533 29.416 -13.444 1.00 47.72 404 SER A CA 1
ATOM 3167 C C . SER A 1 404 ? -25.327 28.999 -12.190 1.00 47.72 404 SER A C 1
ATOM 3169 O O . SER A 1 404 ? -24.872 28.154 -11.421 1.00 47.72 404 SER A O 1
ATOM 3171 N N . TYR A 1 405 ? -26.540 29.537 -11.991 1.00 46.12 405 TYR A N 1
ATOM 3172 C CA . TYR A 1 405 ? -27.350 29.340 -10.778 1.00 46.12 405 TYR A CA 1
ATOM 3173 C C . TYR A 1 405 ? -28.695 28.606 -10.997 1.00 46.12 405 TYR A C 1
ATOM 3175 O O . TYR A 1 405 ? -29.354 28.210 -10.035 1.00 46.12 405 TYR A O 1
ATOM 3183 N N . CYS A 1 406 ? -29.125 28.362 -12.238 1.00 41.00 406 CYS A N 1
ATOM 3184 C CA . CYS A 1 406 ? -30.437 27.789 -12.575 1.00 41.00 406 CYS A CA 1
ATOM 3185 C C . CYS A 1 406 ? -30.528 26.253 -12.511 1.00 41.00 406 CYS A C 1
ATOM 3187 O O . CYS A 1 406 ? -31.107 25.631 -13.395 1.0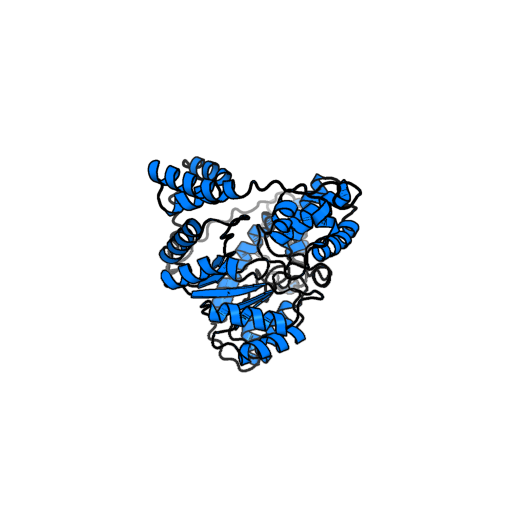0 41.00 406 CYS A O 1
ATOM 3189 N N . ASN A 1 407 ? -30.096 25.648 -11.404 1.00 44.94 407 ASN A N 1
ATOM 3190 C CA . ASN A 1 407 ? -30.605 24.332 -10.990 1.00 44.94 407 ASN A CA 1
ATOM 3191 C C . ASN A 1 407 ? -31.284 24.406 -9.605 1.00 44.94 407 ASN A C 1
ATOM 3193 O O . ASN A 1 407 ? -30.894 23.710 -8.676 1.00 44.94 407 ASN A O 1
ATOM 3197 N N . CYS A 1 408 ? -32.369 25.199 -9.531 1.00 47.28 408 CYS A N 1
ATOM 3198 C CA . CYS A 1 408 ? -33.453 25.173 -8.518 1.00 47.28 408 CYS A CA 1
ATOM 3199 C C . CYS A 1 408 ? -33.420 26.199 -7.359 1.00 47.28 408 CYS A C 1
ATOM 3201 O O . CYS A 1 408 ? -33.263 25.816 -6.202 1.00 47.28 408 CYS A O 1
ATOM 3203 N N . VAL A 1 409 ? -33.756 27.474 -7.625 1.00 44.41 409 VAL A N 1
ATOM 3204 C CA . VAL A 1 409 ? -34.278 28.411 -6.597 1.00 44.41 409 VAL A CA 1
ATOM 3205 C C . VAL A 1 409 ? -35.462 29.231 -7.139 1.00 44.41 409 VAL A C 1
ATOM 3207 O O . VAL A 1 409 ? -35.494 29.613 -8.307 1.00 44.41 409 VAL A O 1
ATOM 3210 N N . ASN A 1 410 ? -36.459 29.479 -6.280 1.00 45.44 410 ASN A N 1
ATOM 3211 C CA . ASN A 1 410 ? -37.691 30.220 -6.563 1.00 45.44 410 ASN A CA 1
ATOM 3212 C C . ASN A 1 410 ? -37.428 31.741 -6.626 1.00 45.44 410 ASN A C 1
ATOM 3214 O O . ASN A 1 410 ? -36.981 32.348 -5.658 1.00 45.44 410 ASN A O 1
ATOM 3218 N N . ILE A 1 411 ? -37.741 32.366 -7.764 1.00 42.31 411 ILE A N 1
ATOM 3219 C CA . ILE A 1 411 ? -37.398 33.762 -8.115 1.00 42.31 411 ILE A CA 1
ATOM 3220 C C . ILE A 1 411 ? -37.996 34.812 -7.154 1.00 42.31 411 ILE A C 1
ATOM 3222 O O . ILE A 1 411 ? -37.512 35.941 -7.088 1.00 42.31 411 ILE A O 1
ATOM 3226 N N . LYS A 1 412 ? -39.024 34.462 -6.372 1.00 40.31 412 LYS A N 1
ATOM 3227 C CA . LYS A 1 412 ? -39.730 35.411 -5.492 1.00 40.31 412 LYS A CA 1
ATOM 3228 C C . LYS A 1 412 ? -38.917 35.914 -4.288 1.00 40.31 412 LYS A C 1
ATOM 3230 O O . LYS A 1 412 ? -39.333 36.898 -3.679 1.00 40.31 412 LYS A O 1
ATOM 3235 N N . ASP A 1 413 ? -37.766 35.310 -3.986 1.00 40.91 413 ASP A N 1
ATOM 3236 C CA . ASP A 1 413 ? -36.922 35.693 -2.842 1.00 40.91 4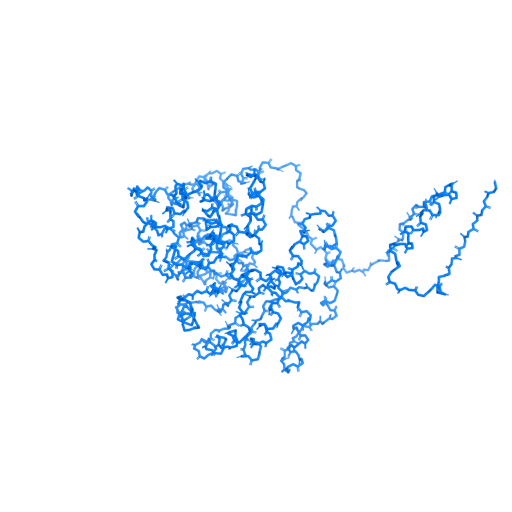13 ASP A CA 1
ATOM 3237 C C . ASP A 1 413 ? -35.749 36.624 -3.207 1.00 40.91 413 ASP A C 1
ATOM 3239 O O . ASP A 1 413 ? -35.026 37.097 -2.326 1.00 40.91 413 ASP A O 1
ATOM 3243 N N . ILE A 1 414 ? -35.564 36.953 -4.491 1.00 43.31 414 ILE A N 1
ATOM 3244 C CA . ILE A 1 414 ? -34.482 37.845 -4.926 1.00 43.31 414 ILE A CA 1
ATOM 3245 C C . ILE A 1 414 ? -34.912 39.306 -4.734 1.00 43.31 414 ILE A C 1
ATOM 3247 O O . ILE A 1 414 ? -35.736 39.838 -5.478 1.00 43.31 414 ILE A O 1
ATOM 3251 N N . ARG A 1 415 ? -34.329 39.989 -3.739 1.00 40.59 415 ARG A N 1
ATOM 3252 C CA . ARG A 1 415 ? -34.485 41.441 -3.537 1.00 40.59 415 ARG A CA 1
ATOM 3253 C C . ARG A 1 415 ? -33.240 42.188 -4.006 1.00 40.59 415 ARG A C 1
ATOM 3255 O O . ARG A 1 415 ? -32.241 42.236 -3.295 1.00 40.59 415 ARG A O 1
ATOM 3262 N N . ILE A 1 416 ? -33.331 42.822 -5.172 1.00 45.56 416 ILE A N 1
ATOM 3263 C CA . ILE A 1 416 ? -32.301 43.734 -5.680 1.00 45.56 416 ILE A CA 1
ATOM 3264 C C . ILE A 1 416 ? -32.544 45.120 -5.068 1.00 45.56 416 ILE A C 1
ATOM 3266 O O . ILE A 1 416 ? -33.636 45.675 -5.191 1.00 45.56 416 ILE A O 1
ATOM 3270 N N . LYS A 1 417 ? -31.543 45.678 -4.380 1.00 34.34 417 LYS A N 1
ATOM 3271 C CA . LYS A 1 417 ? -31.550 47.065 -3.888 1.00 34.34 417 LYS A CA 1
ATOM 3272 C C . LYS A 1 417 ? -30.432 47.861 -4.558 1.00 34.34 417 LYS A C 1
ATOM 3274 O O . LYS A 1 417 ? -29.340 47.336 -4.733 1.00 34.34 417 LYS A O 1
ATOM 3279 N N . ASN A 1 418 ? -30.721 49.138 -4.819 1.00 33.81 418 ASN A N 1
ATOM 3280 C CA . ASN A 1 418 ? -29.819 50.172 -5.343 1.00 33.81 418 ASN A CA 1
ATOM 3281 C C . ASN A 1 418 ? -29.381 49.974 -6.802 1.00 33.81 418 ASN A C 1
ATOM 3283 O O . ASN A 1 418 ? -28.213 49.723 -7.077 1.00 33.81 418 ASN A O 1
ATOM 3287 N N . ILE A 1 419 ? -30.315 50.162 -7.737 1.00 40.50 419 ILE A N 1
ATOM 3288 C CA . ILE A 1 419 ? -29.971 50.458 -9.132 1.00 40.50 419 ILE A CA 1
ATOM 3289 C C . ILE A 1 419 ? -30.087 51.973 -9.306 1.00 40.50 419 ILE A C 1
ATOM 3291 O O . ILE A 1 419 ? -31.169 52.530 -9.127 1.00 40.50 419 ILE A O 1
ATOM 3295 N N . SER A 1 420 ? -28.977 52.623 -9.646 1.00 35.81 420 SER A N 1
ATOM 3296 C CA . SER A 1 420 ? -28.953 54.028 -10.052 1.00 35.81 420 SER A CA 1
ATOM 3297 C C . SER A 1 420 ? -28.527 54.085 -11.511 1.00 35.81 420 SER A C 1
ATOM 3299 O O . SER A 1 420 ? -27.423 53.661 -11.841 1.00 35.81 420 SER A O 1
ATOM 3301 N N . ILE A 1 421 ? -29.412 54.583 -12.369 1.00 33.00 421 ILE A N 1
ATOM 3302 C CA . ILE A 1 421 ? -29.151 54.797 -13.794 1.00 33.00 421 ILE A CA 1
ATOM 3303 C C . ILE A 1 421 ? -28.768 56.268 -13.946 1.00 33.00 421 ILE A C 1
ATOM 3305 O O . ILE A 1 421 ? -29.528 57.141 -13.524 1.00 33.00 421 ILE A O 1
ATOM 3309 N N . TYR A 1 422 ? -27.593 56.545 -14.503 1.00 29.30 422 TYR A N 1
ATOM 3310 C CA . TYR A 1 422 ? -27.197 57.898 -14.887 1.00 29.30 422 TYR A CA 1
ATOM 3311 C C . TYR A 1 422 ? -27.264 57.997 -16.413 1.00 29.30 422 TYR A C 1
ATOM 3313 O O . TYR A 1 422 ? -26.710 57.138 -17.094 1.00 29.30 422 TYR A O 1
ATOM 3321 N N . ASN A 1 423 ? -28.004 59.001 -16.899 1.00 33.25 423 ASN A N 1
ATOM 3322 C CA . ASN A 1 423 ? -28.235 59.281 -18.322 1.00 33.25 423 ASN A CA 1
ATOM 3323 C C . ASN A 1 423 ? -26.990 59.791 -19.043 1.00 33.25 423 ASN A C 1
ATOM 3325 O O . ASN A 1 423 ? -26.240 60.576 -18.414 1.00 33.25 423 ASN A O 1
#

Secondary structure (DSSP, 8-state):
-EE-GGGTTSSSPPPHHHHHHHHHHHHHTT--EEEEE-TT--GGGTHHHHHHHHHTT-EEEEEEE---STT--HHHHHHHHHHHHHHT-SEEEEEESSS---HHHHHHHHHHHHHH-SS-EEEEEB-TTS-HHHHHHHHHHHT-SEE--B-GGG-STTSB-BHHHHHHHHHHTT------HHHHHHHHHHHHHHHHHHHHTT-S-GGGGS--TTHHHH---HHHHHHHHHHHHHTT-GGGHHHHHHHHHHHHHHTT-----TTHHHHHHHHHHHHHHHTSTTSS--HHHHHHHTTTT---SSPPPHHHHHT------THHHHHHHHHHHHHHHHTT--HHHHHHHHH-HHHHHHHHHTTTS---S----------S------PPP----SHHHHHHHHHHHHHHH-SS--GGG----------

Foldseek 3Di:
DEQQQLQGPHFAGAPLVLLLLVLLVCVVVPAAEYEYEAQQLFPVSNLSNQVSCVVNNHAYAYEDLDDDDPLDALVVSLVSLVSCVVSPHQHYEHALLLQQQAQVRLLVSLLSNVVPDPHAYEYEGFCQQPCQLSNLLSNLVSPHPYYDADDPLQHAQLHHHHPLVSQVSSVVVVHDDPDDPVVSVVVSVVVNVVSVVCVVVVVDDPNSRDHDNLCNPQVQRPVLVVVLCVVCVVVVNNVCVVQLSVQLVVLCVLLQNTRLDPPVVNQSSVQSVVCVVVVHRVPPHDVVLVCSLVQSSHDHSGDHHVVSVVSDDDDPPPVPPNVQLVVQLVVCVVVPHDSVLSSCCSRPVPVSVVVVVVPPDDPPPPPPPPPPPPPDDDDDDDDDDDDDDDPVVVVVVVVVVCVVPPPDDDPPPDDDDDDDDDD

Sequence (423 aa):
MLLRGQNLLGYNHYPTEIVQDFIKAAIKNGIDIIRIFDALNDIENIKDAVKATLEFGGHPSCAICYTVSPVHNVKKFVEIAKEMEELGASSICIKDMSGCLMPNIAFDLVKELKKVLKVPVILHTHNTCGLAQMTCLKAIEAGIDVIDTAISSFSGGTSLAPTETMALTAINMGKEISLDMNRISIINNHFKQVFKKMFEDNIIDYHSLQTDTRCLVSQIPGGMYSNLLSQMKEQGILDRMDDLMDEIPLVRKELGYPPLVTPISQIVGTQAVANLIAGERYKIVINEIKAYVEGQYGKTPAPIDINIKKCFSCDTSNIRKADNYLIEKKKCLEEGYNQEDTLIRVMFPQLADKFFSKNELYDDGTFIFECHQNTEKENIKNVRPIILNDENEILYALFTAIISYCNCVNIKDIRIKNISIYN